Protein AF-A0AAU3JQ17-F1 (afdb_monomer_lite)

Foldseek 3Di:
DDDDDDPVLVVLVVVLVVLLVVLVLLDAPQLVVLQVVVVVVLVVLVCLLPDPDPPDDPVSLVSNLVSQLVVLLVVLLVCLLSDPLLPPPDDPVVSVVSNLVSLVVSVVSNVCSVCVVVVVDDDPPVVVVVVVVVVVVVPDDDPVVVVVVVVCPVVVVVVLVVLVVVLVVLLVVLQVLLVVLCVVLVPPPDPVVSCVSSDDNDSLVVDDPVSSVSVVVVLCVVVVNGDADDLQNLLSNLLSLLSSLQSQLQPPPHDNVSSVVSSVVVNVVSVVSCVSSVHDLLSSQQNNLVVLQVVCSNSVLSLLFFLCSLQLQKDQDAWDWDADPPDNDIDTDRRSWMATNLGHTDDSNDHTHTDHQDDLVRLLVSNLVNLLVQLVSCVVVVNPVSNVLSLVLLLCLLVCSVVVPPPPPPPPSSVSSNSSSSSSLSNCVSSPQDSVSSLQSSLSSSLSSVVVNCVVVVVVVVVLCVQCNPPSSVLSSVCSVPVPVSVVVSVPDPPPPPPDDDDDDDDDDDDDDDDDDDDDDDDDDD

Structure (mmCIF, N/CA/C/O backbone):
data_AF-A0AAU3JQ17-F1
#
_entry.id   AF-A0AAU3JQ17-F1
#
loop_
_atom_site.group_PDB
_atom_site.id
_atom_site.type_symbol
_atom_site.label_atom_id
_atom_site.label_alt_id
_atom_site.label_comp_id
_atom_site.label_asym_id
_atom_site.label_entity_id
_atom_site.label_seq_id
_atom_site.pdbx_PDB_ins_code
_atom_site.Cartn_x
_atom_site.Cartn_y
_atom_site.Cartn_z
_atom_site.occupancy
_atom_site.B_iso_or_equiv
_atom_site.auth_seq_id
_atom_site.auth_comp_id
_atom_site.auth_asym_id
_atom_site.auth_atom_id
_atom_site.pdbx_PDB_model_num
ATOM 1 N N . MET A 1 1 ? -3.184 -2.414 -35.056 1.00 31.88 1 MET A N 1
ATOM 2 C CA . MET A 1 1 ? -4.592 -2.694 -34.724 1.00 31.88 1 MET A CA 1
ATOM 3 C C . MET A 1 1 ? -4.857 -1.948 -33.438 1.00 31.88 1 MET A C 1
ATOM 5 O O . MET A 1 1 ? -4.245 -2.283 -32.435 1.00 31.88 1 MET A O 1
ATOM 9 N N . ASN A 1 2 ? -5.604 -0.850 -33.532 1.00 33.56 2 ASN A N 1
ATOM 10 C CA . ASN A 1 2 ? -6.067 -0.096 -32.375 1.00 33.56 2 ASN A CA 1
ATOM 11 C C . ASN A 1 2 ? -7.301 -0.833 -31.864 1.00 33.56 2 ASN A C 1
ATOM 13 O O . ASN A 1 2 ? -8.370 -0.673 -32.447 1.00 33.56 2 ASN A O 1
ATOM 17 N N . ASP A 1 3 ? -7.137 -1.670 -30.845 1.00 35.75 3 ASP A N 1
ATOM 18 C CA . ASP A 1 3 ? -8.280 -2.100 -30.050 1.00 35.75 3 ASP A CA 1
ATOM 19 C C . ASP A 1 3 ? -8.622 -0.945 -29.112 1.00 35.75 3 ASP A C 1
ATOM 21 O O . ASP A 1 3 ? -7.943 -0.694 -28.115 1.00 35.75 3 ASP A O 1
ATOM 25 N N . GLU A 1 4 ? -9.648 -0.183 -29.486 1.00 30.80 4 GLU A N 1
ATOM 26 C CA . GLU A 1 4 ? -10.354 0.660 -28.531 1.00 30.80 4 GLU A CA 1
ATOM 27 C C . GLU A 1 4 ? -10.883 -0.233 -27.395 1.00 30.80 4 GLU A C 1
ATOM 29 O O . GLU A 1 4 ? -11.430 -1.310 -27.659 1.00 30.80 4 GLU A O 1
ATOM 34 N N . PRO A 1 5 ? -10.731 0.169 -26.122 1.00 35.56 5 PRO A N 1
ATOM 35 C CA . PRO A 1 5 ? -11.266 -0.600 -25.012 1.00 35.56 5 PRO A CA 1
ATOM 36 C C . PRO A 1 5 ? -12.795 -0.615 -25.119 1.00 35.56 5 PRO A C 1
ATOM 38 O O . PRO A 1 5 ? -13.445 0.425 -25.043 1.00 35.56 5 PRO A O 1
ATOM 41 N N . GLY A 1 6 ? -13.366 -1.804 -25.324 1.00 31.03 6 GLY A N 1
ATOM 42 C CA . GLY A 1 6 ? -14.805 -1.983 -25.499 1.00 31.03 6 GLY A CA 1
ATOM 43 C C . GLY A 1 6 ? -15.657 -1.463 -24.321 1.00 31.03 6 GLY A C 1
ATOM 44 O O . GLY A 1 6 ? -15.169 -1.351 -23.191 1.00 31.03 6 GLY A O 1
ATOM 45 N N . PRO A 1 7 ? -16.958 -1.204 -24.563 1.00 37.06 7 PRO A N 1
ATOM 46 C CA . PRO A 1 7 ? -17.869 -0.490 -23.655 1.00 37.06 7 PRO A CA 1
ATOM 47 C C . PRO A 1 7 ? -18.147 -1.176 -22.302 1.00 37.06 7 PRO A C 1
ATOM 49 O O . PRO A 1 7 ? -18.715 -0.555 -21.409 1.00 37.06 7 PRO A O 1
ATOM 52 N N . GLU A 1 8 ? -17.729 -2.429 -22.098 1.00 43.12 8 GLU A N 1
ATOM 53 C CA . GLU A 1 8 ? -17.891 -3.136 -20.816 1.00 43.12 8 GLU A CA 1
ATOM 54 C C . GLU A 1 8 ? -16.939 -2.638 -19.711 1.00 43.12 8 GLU A C 1
ATOM 56 O O . GLU A 1 8 ? -17.231 -2.800 -18.526 1.00 43.12 8 GLU A O 1
ATOM 61 N N . ASN A 1 9 ? -15.807 -2.009 -20.059 1.00 53.69 9 ASN A N 1
ATOM 62 C CA . ASN A 1 9 ? -14.783 -1.635 -19.072 1.00 53.69 9 ASN A CA 1
ATOM 63 C C . ASN A 1 9 ? -15.095 -0.320 -18.325 1.00 53.69 9 ASN A C 1
ATOM 65 O O . ASN A 1 9 ? -14.561 -0.068 -17.242 1.00 53.69 9 ASN A O 1
ATOM 69 N N . ASP A 1 10 ? -15.987 0.505 -18.877 1.00 61.25 10 ASP A N 1
ATOM 70 C CA . ASP A 1 10 ? -16.295 1.835 -18.341 1.00 61.25 10 ASP A CA 1
ATOM 71 C C . ASP A 1 10 ? -17.150 1.753 -17.062 1.00 61.25 10 ASP A C 1
ATOM 73 O O . ASP A 1 10 ? -16.891 2.433 -16.068 1.00 61.25 10 ASP A O 1
ATOM 77 N N . GLY A 1 11 ? -18.095 0.805 -17.013 1.00 70.88 11 GLY A N 1
ATOM 78 C CA . GLY A 1 11 ? -18.949 0.577 -15.841 1.00 70.88 11 GLY A CA 1
ATOM 79 C C . GLY A 1 11 ? -18.182 0.085 -14.608 1.00 70.88 11 GLY A C 1
ATOM 80 O O . GLY A 1 11 ? -18.399 0.582 -13.500 1.00 70.88 11 GLY A O 1
ATOM 81 N N . SER A 1 12 ? -17.240 -0.848 -14.795 1.00 72.69 12 SER A N 1
ATOM 82 C CA . SER A 1 12 ? -16.389 -1.375 -13.716 1.00 72.69 12 SER A CA 1
ATOM 83 C C . SER A 1 12 ? -15.428 -0.313 -13.185 1.00 72.69 12 SER A C 1
ATOM 85 O O . SER A 1 12 ? -15.203 -0.215 -11.979 1.00 72.69 12 SER A O 1
ATOM 87 N N . ARG A 1 13 ? -14.861 0.515 -14.070 1.00 77.50 13 ARG A N 1
ATOM 88 C CA . ARG A 1 13 ? -13.985 1.624 -13.681 1.00 77.50 13 ARG A CA 1
ATOM 89 C C . ARG A 1 13 ? -14.749 2.700 -12.913 1.00 77.50 13 ARG A C 1
ATOM 91 O O . ARG A 1 13 ? -14.327 3.063 -11.820 1.00 77.50 13 ARG A O 1
ATOM 98 N N . ALA A 1 14 ? -15.904 3.130 -13.417 1.00 83.25 14 ALA A N 1
ATOM 99 C CA . ALA A 1 14 ? -16.761 4.098 -12.736 1.00 83.25 14 ALA A CA 1
ATOM 100 C C . ALA A 1 14 ? -17.304 3.573 -11.395 1.00 83.25 14 ALA A C 1
ATOM 102 O O . ALA A 1 14 ? -17.515 4.339 -10.455 1.00 83.25 14 ALA A O 1
ATOM 103 N N . TRP A 1 15 ? -17.556 2.267 -11.270 1.00 86.62 15 TRP A N 1
ATOM 104 C CA . TRP A 1 15 ? -17.897 1.648 -9.987 1.00 86.62 15 TRP A CA 1
ATOM 105 C C . TRP A 1 15 ? -16.721 1.693 -8.998 1.00 86.62 15 TRP A C 1
ATOM 107 O O . TRP A 1 15 ? -16.915 2.132 -7.865 1.00 86.62 15 TRP A O 1
ATOM 117 N N . ARG A 1 16 ? -15.504 1.330 -9.434 1.00 85.06 16 ARG A N 1
ATOM 118 C CA . ARG A 1 16 ? -14.294 1.382 -8.592 1.00 85.06 16 ARG A CA 1
ATOM 119 C C . ARG A 1 16 ? -13.995 2.799 -8.102 1.00 85.06 16 ARG A C 1
ATOM 121 O O . ARG A 1 16 ? -13.742 2.971 -6.916 1.00 85.06 16 ARG A O 1
ATOM 128 N N . GLU A 1 17 ? -14.067 3.807 -8.971 1.00 86.31 17 GLU A N 1
ATOM 129 C CA . GLU A 1 17 ? -13.836 5.203 -8.561 1.00 86.31 17 GLU A CA 1
ATOM 130 C C . GLU A 1 17 ? -14.884 5.685 -7.551 1.00 86.31 17 GLU A C 1
ATOM 132 O O . GLU A 1 17 ? -14.523 6.235 -6.517 1.00 86.31 17 GLU A O 1
ATOM 137 N N . ARG A 1 18 ? -16.171 5.362 -7.748 1.00 87.25 18 ARG A N 1
ATOM 138 C CA . ARG A 1 18 ? -17.213 5.673 -6.750 1.00 87.25 18 ARG A CA 1
ATOM 139 C C . ARG A 1 18 ? -16.946 5.030 -5.389 1.00 87.25 18 ARG A C 1
ATOM 141 O O . ARG A 1 18 ? -17.274 5.619 -4.362 1.00 87.25 18 ARG A O 1
ATOM 148 N N . LEU A 1 19 ? -16.396 3.818 -5.376 1.00 86.88 19 LEU A N 1
ATOM 149 C CA . LEU A 1 19 ? -16.039 3.126 -4.141 1.00 86.88 19 LEU A CA 1
ATOM 150 C C . LEU A 1 19 ? -14.817 3.775 -3.465 1.00 86.88 19 LEU A C 1
ATOM 152 O O . LEU A 1 19 ? -14.821 3.957 -2.251 1.00 86.88 19 LEU A O 1
ATOM 156 N N . ARG A 1 20 ? -13.812 4.197 -4.245 1.00 88.38 20 ARG A N 1
ATOM 157 C CA . ARG A 1 20 ? -12.663 4.973 -3.744 1.00 88.38 20 ARG A CA 1
ATOM 158 C C . ARG A 1 20 ? -13.091 6.304 -3.150 1.00 88.38 20 ARG A C 1
ATOM 160 O O . ARG A 1 20 ? -12.664 6.633 -2.051 1.00 88.38 20 ARG A O 1
ATOM 167 N N . ASP A 1 21 ? -13.949 7.043 -3.842 1.00 87.69 21 ASP A N 1
ATOM 168 C CA . ASP A 1 21 ? -14.437 8.342 -3.381 1.00 87.69 21 ASP A CA 1
ATOM 169 C C . ASP A 1 21 ? -15.247 8.223 -2.090 1.00 87.69 21 ASP A C 1
ATOM 171 O O . ASP A 1 21 ? -15.117 9.061 -1.198 1.00 87.69 21 ASP A O 1
ATOM 175 N N . ARG A 1 22 ? -16.011 7.136 -1.939 1.00 86.94 22 ARG A N 1
ATOM 176 C CA . ARG A 1 22 ? -16.693 6.825 -0.681 1.00 86.94 22 ARG A CA 1
ATOM 177 C C . ARG A 1 22 ? -15.701 6.570 0.453 1.00 86.94 22 ARG A C 1
ATOM 179 O O . ARG A 1 22 ? -15.809 7.213 1.492 1.00 86.94 22 ARG A O 1
ATOM 186 N N . ALA A 1 23 ? -14.691 5.727 0.222 1.00 86.12 23 ALA A N 1
ATOM 187 C CA . ALA A 1 23 ? -13.636 5.457 1.199 1.00 86.12 23 ALA A CA 1
ATOM 188 C C . ALA A 1 23 ? -12.846 6.729 1.569 1.00 86.12 23 ALA A C 1
ATOM 190 O O . ALA A 1 23 ? -12.535 6.952 2.736 1.00 86.12 23 ALA A O 1
ATOM 191 N N . ARG A 1 24 ? -12.569 7.610 0.598 1.00 86.19 24 ARG A N 1
ATOM 192 C CA . ARG A 1 24 ? -11.912 8.912 0.822 1.00 86.19 24 ARG A CA 1
ATOM 193 C C . ARG A 1 24 ? -12.712 9.820 1.756 1.00 86.19 24 ARG A C 1
ATOM 195 O O . ARG A 1 24 ? -12.112 10.587 2.505 1.00 86.19 24 ARG A O 1
ATOM 202 N N . GLY A 1 25 ? -14.041 9.704 1.747 1.00 83.56 25 GLY A N 1
ATOM 203 C CA . GLY A 1 25 ? -14.942 10.461 2.618 1.00 83.56 25 GLY A CA 1
ATOM 204 C C . GLY A 1 25 ? -14.773 10.180 4.115 1.00 83.56 25 GLY A C 1
ATOM 205 O O . GLY A 1 25 ? -15.202 10.998 4.923 1.00 83.56 25 GLY A O 1
ATOM 206 N N . PHE A 1 26 ? -14.127 9.073 4.497 1.00 82.25 26 PHE A N 1
ATOM 207 C CA . PHE A 1 26 ? -13.868 8.745 5.904 1.00 82.25 26 PHE A CA 1
ATOM 208 C C . PHE A 1 26 ? -12.681 9.500 6.501 1.00 82.25 26 PHE A C 1
ATOM 210 O O . PHE A 1 26 ? -12.575 9.571 7.720 1.00 82.25 26 PHE A O 1
ATOM 217 N N . PHE A 1 27 ? -11.799 10.059 5.671 1.00 82.06 27 PHE A N 1
ATOM 218 C CA . PHE A 1 27 ? -10.561 10.664 6.147 1.00 82.06 27 PHE A CA 1
ATOM 219 C C . PHE A 1 27 ? -10.717 12.168 6.383 1.00 82.06 27 PHE A C 1
ATOM 221 O O . PHE A 1 27 ? -11.183 12.911 5.512 1.00 82.06 27 PHE A O 1
ATOM 228 N N . GLY A 1 28 ? -10.266 12.620 7.555 1.00 75.12 28 GLY A N 1
ATOM 229 C CA . GLY A 1 28 ? -10.416 14.005 8.001 1.00 75.12 28 GLY A CA 1
ATOM 230 C C . GLY A 1 28 ? -9.670 15.069 7.175 1.00 75.12 28 GLY A C 1
ATOM 231 O O . GLY A 1 28 ? -8.888 14.792 6.257 1.00 75.12 28 GLY A O 1
ATOM 232 N N . ALA A 1 29 ? -9.868 16.335 7.558 1.00 75.69 29 ALA A N 1
ATOM 233 C CA . ALA A 1 29 ? -9.385 17.523 6.840 1.00 75.69 29 ALA A CA 1
ATOM 234 C C . ALA A 1 29 ? -7.866 17.533 6.567 1.00 75.69 29 ALA A C 1
ATOM 236 O O . ALA A 1 29 ? -7.421 18.000 5.517 1.00 75.69 29 ALA A O 1
ATOM 237 N N . LYS A 1 30 ? -7.053 16.978 7.478 1.00 75.62 30 LYS A N 1
ATOM 238 C CA . LYS A 1 30 ? -5.591 16.871 7.311 1.00 75.62 30 LYS A CA 1
ATOM 239 C C . LYS A 1 30 ? -5.212 16.017 6.100 1.00 75.62 30 LYS A C 1
ATOM 241 O O . LYS A 1 30 ? -4.291 16.367 5.364 1.00 75.62 30 LYS A O 1
ATOM 246 N N . THR A 1 31 ? -5.914 14.907 5.889 1.00 78.38 31 THR A N 1
ATOM 247 C CA . THR A 1 31 ? -5.696 14.019 4.742 1.00 78.38 31 THR A CA 1
ATOM 248 C C . THR A 1 31 ? -6.149 14.698 3.454 1.00 78.38 31 THR A C 1
ATOM 250 O O . THR A 1 31 ? -5.401 14.718 2.480 1.00 78.38 31 THR A O 1
ATOM 253 N N . GLN A 1 32 ? -7.308 15.361 3.472 1.00 80.38 32 GLN A N 1
ATOM 254 C CA . GLN A 1 32 ? -7.817 16.113 2.319 1.00 80.38 32 GLN A CA 1
ATOM 255 C C . GLN A 1 32 ? -6.862 17.237 1.879 1.00 80.38 32 GLN A C 1
ATOM 257 O O . GLN A 1 32 ? -6.632 17.423 0.683 1.00 80.38 32 GLN A O 1
ATOM 262 N N . ALA A 1 33 ? -6.237 17.945 2.826 1.00 82.75 33 ALA A N 1
ATOM 263 C CA . ALA A 1 33 ? -5.228 18.959 2.522 1.00 82.75 33 ALA A CA 1
ATOM 264 C C . ALA A 1 33 ? -4.004 18.365 1.798 1.00 82.75 33 ALA A C 1
ATOM 266 O O . ALA A 1 33 ? -3.555 18.914 0.792 1.00 82.75 33 ALA A O 1
ATOM 267 N N . ARG A 1 34 ? -3.507 17.202 2.248 1.00 83.00 34 ARG A N 1
ATOM 268 C CA . ARG A 1 34 ? -2.394 16.494 1.587 1.00 83.00 34 ARG A CA 1
ATOM 269 C C . ARG A 1 34 ? -2.746 16.049 0.168 1.00 83.00 34 ARG A C 1
ATOM 271 O O . ARG A 1 34 ? -1.914 16.167 -0.729 1.00 83.00 34 ARG A O 1
ATOM 278 N N . MET A 1 35 ? -3.977 15.583 -0.048 1.00 84.94 35 MET A N 1
ATOM 279 C CA . MET A 1 35 ? -4.476 15.235 -1.383 1.00 84.94 35 MET A CA 1
ATOM 280 C C . MET A 1 35 ? -4.476 16.457 -2.314 1.00 84.94 35 MET A C 1
ATOM 282 O O . MET A 1 35 ? -3.969 16.382 -3.432 1.00 84.94 35 MET A O 1
ATOM 286 N N . ALA A 1 36 ? -4.978 17.602 -1.840 1.00 85.62 36 ALA A N 1
ATOM 287 C CA . ALA A 1 36 ? -5.003 18.843 -2.614 1.00 85.62 36 ALA A CA 1
ATOM 288 C C . ALA A 1 36 ? -3.591 19.357 -2.958 1.00 85.62 36 ALA A C 1
ATOM 290 O O . ALA A 1 36 ? -3.350 19.830 -4.074 1.00 85.62 36 ALA A O 1
ATOM 291 N N . ASP A 1 37 ? -2.643 19.234 -2.026 1.00 86.12 37 ASP A N 1
ATOM 292 C CA . ASP A 1 37 ? -1.239 19.568 -2.271 1.00 86.12 37 ASP A CA 1
ATOM 293 C C . ASP A 1 37 ? -0.602 18.634 -3.306 1.00 86.12 37 ASP A C 1
ATOM 295 O O . ASP A 1 37 ? 0.093 19.106 -4.211 1.00 86.12 37 ASP A O 1
ATOM 299 N N . ARG A 1 38 ? -0.885 17.325 -3.250 1.00 86.62 38 ARG A N 1
ATOM 300 C CA . ARG A 1 38 ? -0.407 16.375 -4.264 1.00 86.62 38 ARG A CA 1
ATOM 301 C C . ARG A 1 38 ? -0.965 16.690 -5.647 1.00 86.62 38 ARG A C 1
ATOM 303 O O . ARG A 1 38 ? -0.192 16.686 -6.600 1.00 86.62 38 ARG A O 1
ATOM 310 N N . GLU A 1 39 ? -2.251 17.008 -5.756 1.00 86.62 39 GLU A N 1
ATOM 311 C CA . GLU A 1 39 ? -2.892 17.384 -7.023 1.00 86.62 39 GLU A CA 1
ATOM 312 C C . GLU A 1 39 ? -2.265 18.651 -7.626 1.00 86.62 39 GLU A C 1
ATOM 314 O O . GLU A 1 39 ? -2.114 18.796 -8.839 1.00 86.62 39 GLU A O 1
ATOM 319 N N . ARG A 1 40 ? -1.839 19.594 -6.779 1.00 87.44 40 ARG A N 1
ATOM 320 C CA . ARG A 1 40 ? -1.066 20.761 -7.224 1.00 87.44 40 ARG A CA 1
ATOM 321 C C . ARG A 1 40 ? 0.299 20.350 -7.782 1.00 87.44 40 ARG A C 1
ATOM 323 O O . ARG A 1 40 ? 0.680 20.826 -8.846 1.00 87.44 40 ARG A O 1
ATOM 330 N N . VAL A 1 41 ? 1.029 19.477 -7.083 1.00 86.94 41 VAL A N 1
ATOM 331 C CA . VAL A 1 41 ? 2.337 18.970 -7.539 1.00 86.94 41 VAL A CA 1
ATOM 332 C C . VAL A 1 41 ? 2.200 18.172 -8.835 1.00 86.94 41 VAL A C 1
ATOM 334 O O . VAL A 1 41 ? 3.016 18.346 -9.734 1.00 86.94 41 VAL A O 1
ATOM 337 N N . TYR A 1 42 ? 1.163 17.342 -8.950 1.00 86.88 42 TYR A N 1
ATOM 338 C CA . TYR A 1 42 ? 0.869 16.565 -10.151 1.00 86.88 42 TYR A CA 1
ATOM 339 C C . TYR A 1 42 ? 0.663 17.471 -11.367 1.00 86.88 42 TYR A C 1
ATOM 341 O O . TYR A 1 42 ? 1.334 17.287 -12.377 1.00 86.88 42 TYR A O 1
ATOM 349 N N . ARG A 1 43 ? -0.168 18.516 -11.247 1.00 89.00 43 ARG A N 1
ATOM 350 C CA . ARG A 1 43 ? -0.351 19.510 -12.318 1.00 89.00 43 ARG A CA 1
ATOM 351 C C . ARG A 1 43 ? 0.960 20.178 -12.726 1.00 89.00 43 ARG A C 1
ATOM 353 O O . ARG A 1 43 ? 1.265 20.239 -13.907 1.00 89.00 43 ARG A O 1
ATOM 360 N N . ILE A 1 44 ? 1.786 20.572 -11.754 1.00 88.62 44 ILE A N 1
ATOM 361 C CA . ILE A 1 44 ? 3.121 21.131 -12.023 1.00 88.62 44 ILE A CA 1
ATOM 362 C C . ILE A 1 44 ? 4.016 20.133 -12.780 1.00 88.62 44 ILE A C 1
ATOM 364 O O . ILE A 1 44 ? 4.818 20.541 -13.620 1.00 88.62 44 ILE A O 1
ATOM 368 N N . ASP A 1 45 ? 3.942 18.840 -12.460 1.00 87.19 45 ASP A N 1
ATOM 369 C CA . ASP A 1 45 ? 4.708 17.804 -13.155 1.00 87.19 45 ASP A CA 1
ATOM 370 C C . ASP A 1 45 ? 4.208 17.585 -14.588 1.00 87.19 45 ASP A C 1
ATOM 372 O O . ASP A 1 45 ? 5.037 17.435 -15.484 1.00 87.19 45 ASP A O 1
ATOM 376 N N . VAL A 1 46 ? 2.889 17.603 -14.807 1.00 88.06 46 VAL A N 1
ATOM 377 C CA . VAL A 1 46 ? 2.270 17.530 -16.141 1.00 88.06 46 VAL A CA 1
ATOM 378 C C . VAL A 1 46 ? 2.707 18.719 -16.988 1.00 88.06 46 VAL A C 1
ATOM 380 O O . VAL A 1 46 ? 3.330 18.510 -18.027 1.00 88.06 46 VAL A O 1
ATOM 383 N N . ASP A 1 47 ? 2.504 19.942 -16.492 1.00 88.25 47 ASP A N 1
ATOM 384 C CA . ASP A 1 47 ? 2.899 21.172 -17.185 1.00 88.25 47 ASP A CA 1
ATOM 385 C C . ASP A 1 47 ? 4.394 21.140 -17.550 1.00 88.25 47 ASP A C 1
ATOM 387 O O . ASP A 1 47 ? 4.793 21.469 -18.666 1.00 88.25 47 ASP A O 1
ATOM 391 N N . ARG A 1 48 ? 5.247 20.672 -16.627 1.00 86.06 48 ARG A N 1
ATOM 392 C CA . ARG A 1 48 ? 6.696 20.568 -16.855 1.00 86.06 48 ARG A CA 1
ATOM 393 C C . ARG A 1 48 ? 7.075 19.474 -17.857 1.00 86.06 48 ARG A C 1
ATOM 395 O O . ARG A 1 48 ? 8.055 19.628 -18.584 1.00 86.06 48 ARG A O 1
ATOM 402 N N . ALA A 1 49 ? 6.371 18.346 -17.864 1.00 81.12 49 ALA A N 1
ATOM 403 C CA . ALA A 1 49 ? 6.620 17.268 -18.818 1.00 81.12 49 ALA A CA 1
ATOM 404 C C . ALA A 1 49 ? 6.219 17.683 -20.244 1.00 81.12 49 ALA A C 1
ATOM 406 O O . ALA A 1 49 ? 6.916 17.342 -21.206 1.00 81.12 49 ALA A O 1
ATOM 407 N N . GLU A 1 50 ? 5.141 18.459 -20.362 1.00 84.06 50 GLU A N 1
ATOM 408 C CA . GLU A 1 50 ? 4.631 19.004 -21.621 1.00 84.06 50 GLU A CA 1
ATOM 409 C C . GLU A 1 50 ? 5.437 20.205 -22.131 1.00 84.06 50 GLU A C 1
ATOM 411 O O . GLU A 1 50 ? 5.447 20.443 -23.334 1.00 84.06 50 GLU A O 1
ATOM 416 N N . ASP A 1 51 ? 6.172 20.914 -21.267 1.00 78.88 51 ASP A N 1
ATOM 417 C CA . ASP A 1 51 ? 6.960 22.094 -21.643 1.00 78.88 51 ASP A CA 1
ATOM 418 C C . ASP A 1 51 ? 8.004 21.798 -22.736 1.00 78.88 51 ASP A C 1
ATOM 420 O O . ASP A 1 51 ? 9.055 21.204 -22.485 1.00 78.88 51 ASP A O 1
ATOM 424 N N . GLU A 1 52 ? 7.744 22.213 -23.974 1.00 71.75 52 GLU A N 1
ATOM 425 C CA . GLU A 1 52 ? 8.639 21.981 -25.110 1.00 71.75 52 GLU A CA 1
ATOM 426 C C . GLU A 1 52 ? 9.711 23.062 -25.301 1.00 71.75 52 GLU A C 1
ATOM 428 O O . GLU A 1 52 ? 10.478 22.956 -26.265 1.00 71.75 52 GLU A O 1
ATOM 433 N N . ALA A 1 53 ? 9.810 24.047 -24.396 1.00 73.50 53 ALA A N 1
ATOM 434 C CA . ALA A 1 53 ? 10.716 25.184 -24.529 1.00 73.50 53 ALA A CA 1
ATOM 435 C C . ALA A 1 53 ? 12.158 24.770 -24.882 1.00 73.50 53 ALA A C 1
ATOM 437 O O . ALA A 1 53 ? 12.752 23.837 -24.323 1.00 73.50 53 ALA A O 1
ATOM 438 N N . GLU A 1 54 ? 12.736 25.481 -25.850 1.00 62.78 54 GLU A N 1
ATOM 439 C CA . GLU A 1 54 ? 14.130 25.316 -26.249 1.00 62.78 54 GLU A CA 1
ATOM 440 C C . GLU A 1 54 ? 15.046 26.101 -25.298 1.00 62.78 54 GLU A C 1
ATOM 442 O O . GLU A 1 54 ? 14.742 27.228 -24.918 1.00 62.78 54 GLU A O 1
ATOM 447 N N . GLY A 1 55 ? 16.187 25.515 -24.915 1.00 66.00 55 GLY A N 1
ATOM 448 C CA . GLY A 1 55 ? 17.192 26.203 -24.092 1.00 66.00 55 GLY A CA 1
ATOM 449 C C . GLY A 1 55 ? 16.992 26.143 -22.572 1.00 66.00 55 GLY A C 1
ATOM 450 O O . GLY A 1 55 ? 17.619 26.935 -21.875 1.00 66.00 55 GLY A O 1
ATOM 451 N N . LEU A 1 56 ? 16.179 25.209 -22.059 1.00 72.81 56 LEU A N 1
ATOM 452 C CA . LEU A 1 56 ? 16.043 24.948 -20.616 1.00 72.81 56 LEU A CA 1
ATOM 453 C C . LEU A 1 56 ? 17.409 24.790 -19.937 1.00 72.81 56 LEU A C 1
ATOM 455 O O . LEU A 1 56 ? 18.278 24.073 -20.452 1.00 72.81 56 LEU A O 1
ATOM 459 N N . ASP A 1 57 ? 17.569 25.391 -18.757 1.00 78.44 57 ASP A N 1
ATOM 460 C CA . ASP A 1 57 ? 18.777 25.212 -17.949 1.00 78.44 57 ASP A CA 1
ATOM 461 C C . ASP A 1 57 ? 18.931 23.741 -17.515 1.00 78.44 57 ASP A C 1
ATOM 463 O O . ASP A 1 57 ? 17.964 22.981 -17.430 1.00 78.44 57 ASP A O 1
ATOM 467 N N . HIS A 1 58 ? 20.155 23.316 -17.196 1.00 69.69 58 HIS A N 1
ATOM 468 C CA . HIS A 1 58 ? 20.451 21.951 -16.762 1.00 69.69 58 HIS A CA 1
ATOM 469 C C . HIS A 1 58 ? 19.574 21.513 -15.579 1.00 69.69 58 HIS A C 1
ATOM 471 O O . HIS A 1 58 ? 19.087 20.381 -15.540 1.00 69.69 58 HIS A O 1
ATOM 477 N N . ARG A 1 59 ? 19.313 22.420 -14.628 1.00 72.94 59 ARG A N 1
ATOM 478 C CA . ARG A 1 59 ? 18.417 22.146 -13.499 1.00 72.94 59 ARG A CA 1
ATOM 479 C C . ARG A 1 59 ? 16.984 21.869 -13.959 1.00 72.94 59 ARG A C 1
ATOM 481 O O . ARG A 1 59 ? 16.350 20.950 -13.444 1.00 72.94 59 ARG A O 1
ATOM 488 N N . GLU A 1 60 ? 16.472 22.646 -14.905 1.00 78.38 60 GLU A N 1
ATOM 489 C CA . GLU A 1 60 ? 15.111 22.505 -15.433 1.00 78.38 60 GLU A CA 1
ATOM 490 C C . GLU A 1 60 ? 14.966 21.226 -16.257 1.00 78.38 60 GLU A C 1
ATOM 492 O O . GLU A 1 60 ? 13.982 20.507 -16.097 1.00 78.38 60 GLU A O 1
ATOM 497 N N . GLN A 1 61 ? 15.992 20.866 -17.034 1.00 69.94 61 GLN A N 1
ATOM 498 C CA . GLN A 1 61 ? 16.056 19.589 -17.747 1.00 69.94 61 GLN A CA 1
ATOM 499 C C . GLN A 1 61 ? 15.996 18.392 -16.787 1.00 69.94 61 GLN A C 1
ATOM 501 O O . GLN A 1 61 ? 15.260 17.437 -17.040 1.00 69.94 61 GLN A O 1
ATOM 506 N N . LEU A 1 62 ? 16.718 18.442 -15.661 1.00 69.25 62 LEU A N 1
ATOM 507 C CA . LEU A 1 62 ? 16.664 17.392 -14.636 1.00 69.25 62 LEU A CA 1
ATOM 508 C C . LEU A 1 62 ? 15.292 17.315 -13.955 1.00 69.25 62 LEU A C 1
ATOM 510 O O . LEU A 1 62 ? 14.774 16.220 -13.727 1.00 69.25 62 LEU A O 1
ATOM 514 N N . LEU A 1 63 ? 14.686 18.463 -13.633 1.00 75.12 63 LEU A N 1
ATOM 515 C CA . LEU A 1 63 ? 13.339 18.510 -13.056 1.00 75.12 63 LEU A CA 1
ATOM 516 C C . LEU A 1 63 ? 12.289 17.971 -14.029 1.00 75.12 63 LEU A C 1
ATOM 518 O O . LEU A 1 63 ? 11.380 17.260 -13.603 1.00 75.12 63 LEU A O 1
ATOM 522 N N . LYS A 1 64 ? 12.432 18.271 -15.321 1.00 77.44 64 LYS A N 1
ATOM 523 C CA . LYS A 1 64 ? 11.577 17.741 -16.378 1.00 77.44 64 LYS A CA 1
ATOM 524 C C . LYS A 1 64 ? 11.725 16.232 -16.522 1.00 77.44 64 LYS A C 1
ATOM 526 O O . LYS A 1 64 ? 10.722 15.531 -16.463 1.00 77.44 64 LYS A O 1
ATOM 531 N N . LEU A 1 65 ? 12.951 15.716 -16.620 1.00 70.06 65 LEU A N 1
ATOM 532 C CA . LEU A 1 65 ? 13.197 14.272 -16.695 1.00 70.06 65 LEU A CA 1
ATOM 533 C C . LEU A 1 65 ? 12.594 13.534 -15.490 1.00 70.06 65 LEU A C 1
ATOM 535 O O . LEU A 1 65 ? 12.004 12.462 -15.640 1.00 70.06 65 LEU A O 1
ATOM 539 N N . ARG A 1 66 ? 12.704 14.123 -14.292 1.00 71.25 66 ARG A N 1
ATOM 540 C CA . ARG A 1 66 ? 12.090 13.583 -13.074 1.00 71.25 66 ARG A CA 1
ATOM 541 C C . ARG A 1 66 ? 10.560 13.566 -13.156 1.00 71.25 66 ARG A C 1
ATOM 543 O O . ARG A 1 66 ? 9.962 12.581 -12.730 1.00 71.25 66 ARG A O 1
ATOM 550 N N . ALA A 1 67 ? 9.942 14.622 -13.687 1.00 76.88 67 ALA A N 1
ATOM 551 C CA . ALA A 1 67 ? 8.496 14.687 -13.893 1.00 76.88 67 ALA A CA 1
ATOM 552 C C . ALA A 1 67 ? 8.023 13.651 -14.928 1.00 76.88 67 ALA A C 1
ATOM 554 O O . ALA A 1 67 ? 7.126 12.866 -14.632 1.00 76.88 67 ALA A O 1
ATOM 555 N N . GLU A 1 68 ? 8.685 13.561 -16.087 1.00 73.50 68 GLU A N 1
ATOM 556 C CA . GLU A 1 68 ? 8.370 12.569 -17.128 1.00 73.50 68 GLU A CA 1
ATOM 557 C C . GLU A 1 68 ? 8.487 11.127 -16.600 1.00 73.50 68 GLU A C 1
ATOM 559 O O . GLU A 1 68 ? 7.588 10.317 -16.815 1.00 73.50 68 GLU A O 1
ATOM 564 N N . THR A 1 69 ? 9.549 10.826 -15.843 1.00 72.88 69 THR A N 1
ATOM 565 C CA . THR A 1 69 ? 9.760 9.512 -15.206 1.00 72.88 69 THR A CA 1
ATOM 566 C C . THR A 1 69 ? 8.629 9.169 -14.236 1.00 72.88 69 THR A C 1
ATOM 568 O O . THR A 1 69 ? 8.098 8.059 -14.259 1.00 72.88 69 THR A O 1
ATOM 571 N N . ARG A 1 70 ? 8.224 10.129 -13.392 1.00 79.25 70 ARG A N 1
ATOM 572 C CA . ARG A 1 70 ? 7.136 9.941 -12.425 1.00 79.25 70 ARG A CA 1
ATOM 573 C C . ARG A 1 70 ? 5.811 9.661 -13.137 1.00 79.25 70 ARG A C 1
ATOM 575 O O . ARG A 1 70 ? 5.151 8.676 -12.820 1.00 79.25 70 ARG A O 1
ATOM 582 N N . LEU A 1 71 ? 5.471 10.470 -14.141 1.00 82.75 71 LEU A N 1
ATOM 583 C CA . LEU A 1 71 ? 4.246 10.306 -14.928 1.00 82.75 71 LEU A CA 1
ATOM 584 C C . LEU A 1 71 ? 4.236 8.992 -15.722 1.00 82.75 71 LEU A C 1
ATOM 586 O O . LEU A 1 71 ? 3.187 8.363 -15.850 1.00 82.75 71 LEU A O 1
ATOM 590 N N . ALA A 1 72 ? 5.384 8.552 -16.247 1.00 74.06 72 ALA A N 1
ATOM 591 C CA . ALA A 1 72 ? 5.506 7.259 -16.917 1.00 74.06 72 ALA A CA 1
ATOM 592 C C . ALA A 1 72 ? 5.243 6.093 -15.949 1.00 74.06 72 ALA A C 1
ATOM 594 O O . ALA A 1 72 ? 4.491 5.180 -16.291 1.00 74.06 72 ALA A O 1
ATOM 595 N N . GLY A 1 73 ? 5.796 6.151 -14.732 1.00 79.75 73 GLY A N 1
ATOM 596 C CA . GLY A 1 73 ? 5.535 5.161 -13.683 1.00 79.75 73 GLY A CA 1
ATOM 597 C C . GLY A 1 73 ? 4.064 5.121 -13.255 1.00 79.75 73 GLY A C 1
ATOM 598 O O . GLY A 1 73 ? 3.471 4.046 -13.164 1.00 79.75 73 GLY A O 1
ATOM 599 N N . GLU A 1 74 ? 3.434 6.284 -13.069 1.00 87.62 74 GLU A N 1
ATOM 600 C CA . GLU A 1 74 ? 2.005 6.385 -12.741 1.00 87.62 74 GLU A CA 1
ATOM 601 C C . GLU A 1 74 ? 1.114 5.806 -13.853 1.00 87.62 74 GLU A C 1
ATOM 603 O O . GLU A 1 74 ? 0.195 5.033 -13.568 1.00 87.62 74 GLU A O 1
ATOM 608 N N . LYS A 1 75 ? 1.416 6.105 -15.126 1.00 86.00 75 LYS A N 1
ATOM 609 C CA . LYS A 1 75 ? 0.718 5.527 -16.290 1.00 86.00 75 LYS A CA 1
ATOM 610 C C . LYS A 1 75 ? 0.900 4.012 -16.373 1.00 86.00 75 LYS A C 1
ATOM 612 O O . LYS A 1 75 ? -0.069 3.300 -16.636 1.00 86.00 75 LYS A O 1
ATOM 617 N N . TYR A 1 76 ? 2.106 3.512 -16.108 1.00 86.00 76 TYR A N 1
ATOM 618 C CA . TYR A 1 76 ? 2.381 2.077 -16.080 1.00 86.00 76 TYR A CA 1
ATOM 619 C C . TYR A 1 76 ? 1.549 1.367 -15.007 1.00 86.00 76 TYR A C 1
ATOM 621 O O . TYR A 1 76 ? 0.796 0.445 -15.327 1.00 86.00 76 TYR A O 1
ATOM 629 N N . MET A 1 77 ? 1.578 1.846 -13.760 1.00 89.81 77 MET A N 1
ATOM 630 C CA . MET A 1 77 ? 0.744 1.278 -12.696 1.00 89.81 77 MET A CA 1
ATOM 631 C C . MET A 1 77 ? -0.750 1.383 -13.020 1.00 89.81 77 MET A C 1
ATOM 633 O O . MET A 1 77 ? -1.489 0.435 -12.777 1.00 89.81 77 MET A O 1
ATOM 637 N N . ALA A 1 78 ? -1.217 2.498 -13.591 1.00 88.00 78 ALA A N 1
ATOM 638 C CA . ALA A 1 78 ? -2.608 2.634 -14.021 1.00 88.00 78 ALA A CA 1
ATOM 639 C C . ALA A 1 78 ? -3.001 1.565 -15.056 1.00 88.00 78 ALA A C 1
ATOM 641 O O . ALA A 1 78 ? -4.027 0.912 -14.878 1.00 88.00 78 ALA A O 1
ATOM 642 N N . SER A 1 79 ? -2.158 1.313 -16.064 1.00 86.12 79 SER A N 1
ATOM 643 C CA . SER A 1 79 ? -2.416 0.274 -17.072 1.00 86.12 79 SER A CA 1
ATOM 644 C C . SER A 1 79 ? -2.532 -1.125 -16.460 1.00 86.12 79 SER A C 1
ATOM 646 O O . SER A 1 79 ? -3.480 -1.851 -16.752 1.00 86.12 79 SER A O 1
ATOM 648 N N . LEU A 1 80 ? -1.650 -1.467 -15.515 1.00 87.50 80 LEU A N 1
ATOM 649 C CA . LEU A 1 80 ? -1.701 -2.737 -14.792 1.00 87.50 80 LEU A CA 1
ATOM 650 C C . LEU A 1 80 ? -2.955 -2.856 -13.915 1.00 87.50 80 LEU A C 1
ATOM 652 O O . LEU A 1 80 ? -3.576 -3.917 -13.863 1.00 87.50 80 LEU A O 1
ATOM 656 N N . ARG A 1 81 ? -3.371 -1.770 -13.253 1.00 87.06 81 ARG A N 1
ATOM 657 C CA . ARG A 1 81 ? -4.584 -1.737 -12.415 1.00 87.06 81 ARG A CA 1
ATOM 658 C C . ARG A 1 81 ? -5.874 -1.897 -13.209 1.00 87.06 81 ARG A C 1
ATOM 660 O O . ARG A 1 81 ? -6.850 -2.415 -12.664 1.00 87.06 81 ARG A O 1
ATOM 667 N N . ASP A 1 82 ? -5.878 -1.483 -14.466 1.00 83.31 82 ASP A N 1
ATOM 668 C CA . ASP A 1 82 ? -7.036 -1.574 -15.358 1.00 83.31 82 ASP A CA 1
ATOM 669 C C . ASP A 1 82 ? -6.998 -2.808 -16.274 1.00 83.31 82 ASP A C 1
ATOM 671 O O . ASP A 1 82 ? -7.966 -3.084 -16.985 1.00 83.31 82 ASP A O 1
ATOM 675 N N . SER A 1 83 ? -5.910 -3.582 -16.216 1.00 83.62 83 SER A N 1
ATOM 676 C CA . SER A 1 83 ? -5.731 -4.809 -16.991 1.00 83.62 83 SER A CA 1
ATOM 677 C C . SER A 1 83 ? -6.663 -5.947 -16.552 1.00 83.62 83 SER A C 1
ATOM 679 O O . SER A 1 83 ? -7.155 -5.999 -15.415 1.00 83.62 83 SER A O 1
ATOM 681 N N . LYS A 1 84 ? -6.864 -6.911 -17.459 1.00 78.00 84 LYS A N 1
ATOM 682 C CA . LYS A 1 84 ? -7.648 -8.138 -17.226 1.00 78.00 84 LYS A CA 1
ATOM 683 C C . LYS A 1 84 ? -6.784 -9.316 -16.749 1.00 78.00 84 LYS A C 1
ATOM 685 O O . LYS A 1 84 ? -7.242 -10.457 -16.756 1.00 78.00 84 LYS A O 1
ATOM 690 N N . LEU A 1 85 ? -5.572 -9.045 -16.253 1.00 76.38 85 LEU A N 1
ATOM 691 C CA . LEU A 1 85 ? -4.598 -10.068 -15.845 1.00 76.38 85 LEU A CA 1
ATOM 692 C C . LEU A 1 85 ? -5.134 -11.068 -14.803 1.00 76.38 85 LEU A C 1
ATOM 694 O O . LEU A 1 85 ? -4.661 -12.202 -14.747 1.00 76.38 85 LEU A O 1
ATOM 698 N N . LEU A 1 86 ? -6.104 -10.668 -13.972 1.00 74.69 86 LEU A N 1
ATOM 699 C CA . LEU A 1 86 ? -6.624 -11.471 -12.856 1.00 74.69 86 LEU A CA 1
ATOM 700 C C . LEU A 1 86 ? -8.010 -12.098 -13.108 1.00 74.69 86 LEU A C 1
ATOM 702 O O . LEU A 1 86 ? -8.712 -12.437 -12.157 1.00 74.69 86 LEU A O 1
ATOM 706 N N . VAL A 1 87 ? -8.418 -12.259 -14.373 1.00 64.50 87 VAL A N 1
ATOM 707 C CA . VAL A 1 87 ? -9.739 -12.801 -14.745 1.00 64.50 87 VAL A CA 1
ATOM 708 C C . VAL A 1 87 ? -9.725 -14.348 -14.851 1.00 64.50 87 VAL A C 1
ATOM 710 O O . VAL A 1 87 ? -8.734 -14.927 -15.322 1.00 64.50 87 VAL A O 1
ATOM 713 N N . PRO A 1 88 ? -10.814 -15.035 -14.432 1.00 52.62 88 PRO A N 1
ATOM 714 C CA . PRO A 1 88 ? -11.074 -16.449 -14.725 1.00 52.62 88 PRO A CA 1
ATOM 715 C C . PRO A 1 88 ? -10.892 -16.792 -16.214 1.00 52.62 88 PRO A C 1
ATOM 717 O O . PRO A 1 88 ? -11.444 -16.113 -17.072 1.00 52.62 88 PRO A O 1
ATOM 720 N N . GLY A 1 89 ? -10.173 -17.871 -16.535 1.00 52.72 89 GLY A N 1
ATOM 721 C CA . GLY A 1 89 ? -10.113 -18.413 -17.904 1.00 52.72 89 GLY A CA 1
ATOM 722 C C . GLY A 1 89 ? -8.981 -17.899 -18.801 1.00 52.72 89 GLY A C 1
ATOM 723 O O . GLY A 1 89 ? -8.816 -18.428 -19.895 1.00 52.72 89 GLY A O 1
ATOM 724 N N . PHE A 1 90 ? -8.163 -16.949 -18.343 1.00 55.34 90 PHE A N 1
ATOM 725 C CA . PHE A 1 90 ? -6.892 -16.643 -19.007 1.00 55.34 90 PHE A CA 1
ATOM 726 C C . PHE A 1 90 ? -5.882 -17.771 -18.774 1.00 55.34 90 PHE A C 1
ATOM 728 O O . PHE A 1 90 ? -5.658 -18.175 -17.628 1.00 55.34 90 PHE A O 1
ATOM 735 N N . ASN A 1 91 ? -5.252 -18.254 -19.846 1.00 66.44 91 ASN A N 1
ATOM 736 C CA . ASN A 1 91 ? -4.113 -19.157 -19.711 1.00 66.44 91 ASN A CA 1
ATOM 737 C C . ASN A 1 91 ? -2.875 -18.375 -19.216 1.00 66.44 91 ASN A C 1
ATOM 739 O O . ASN A 1 91 ? -2.754 -17.159 -19.392 1.00 66.44 91 ASN A O 1
ATOM 743 N N . ASP A 1 92 ? -1.951 -19.062 -18.542 1.00 68.62 92 ASP A N 1
ATOM 744 C CA . ASP A 1 92 ? -0.785 -18.412 -17.928 1.00 68.62 92 ASP A CA 1
ATOM 745 C C . ASP A 1 92 ? 0.175 -17.787 -18.963 1.00 68.62 92 ASP A C 1
ATOM 747 O O . ASP A 1 92 ? 0.986 -16.922 -18.617 1.00 68.62 92 ASP A O 1
ATOM 751 N N . GLU A 1 93 ? 0.108 -18.205 -20.228 1.00 70.25 93 GLU A N 1
ATOM 752 C CA . GLU A 1 93 ? 0.928 -17.676 -21.324 1.00 70.25 93 GLU A CA 1
ATOM 753 C C . GLU A 1 93 ? 0.435 -16.298 -21.785 1.00 70.25 93 GLU A C 1
ATOM 755 O O . GLU A 1 93 ? 1.226 -15.354 -21.816 1.00 70.25 93 GLU A O 1
ATOM 760 N N . GLU A 1 94 ? -0.868 -16.145 -22.027 1.00 73.50 94 GLU A N 1
ATOM 761 C CA . GLU A 1 94 ? -1.513 -14.885 -22.416 1.00 73.50 94 GLU A CA 1
ATOM 762 C C . GLU A 1 94 ? -1.293 -13.793 -21.367 1.00 73.50 94 GLU A C 1
ATOM 764 O O . GLU A 1 94 ? -0.878 -12.686 -21.709 1.00 73.50 94 GLU A O 1
ATOM 769 N N . ARG A 1 95 ? -1.454 -14.117 -20.074 1.00 74.75 95 ARG A N 1
ATOM 770 C CA . ARG A 1 95 ? -1.181 -13.167 -18.974 1.00 74.75 95 ARG A CA 1
ATOM 771 C C . ARG A 1 95 ? 0.256 -12.666 -18.988 1.00 74.75 95 ARG A C 1
ATOM 773 O O . ARG A 1 95 ? 0.533 -11.510 -18.680 1.00 74.75 95 ARG A O 1
ATOM 780 N N . THR A 1 96 ? 1.188 -13.550 -19.325 1.00 74.06 96 THR A N 1
ATOM 781 C CA . THR A 1 96 ? 2.614 -13.217 -19.341 1.00 74.06 96 THR A CA 1
ATOM 782 C C . THR A 1 96 ? 2.963 -12.356 -20.533 1.00 74.06 96 THR A C 1
ATOM 784 O O . THR A 1 96 ? 3.767 -11.434 -20.407 1.00 74.06 96 THR A O 1
ATOM 787 N N . GLN A 1 97 ? 2.347 -12.637 -21.676 1.00 78.25 97 GLN A N 1
ATOM 788 C CA . GLN A 1 97 ? 2.496 -11.813 -22.858 1.00 78.25 97 GLN A CA 1
ATOM 789 C C . GLN A 1 97 ? 1.925 -10.412 -22.616 1.00 78.25 97 GLN A C 1
ATOM 791 O O . GLN A 1 97 ? 2.617 -9.435 -22.886 1.00 78.25 97 GLN A O 1
ATOM 796 N N . GLU A 1 98 ? 0.722 -10.297 -22.048 1.00 79.00 98 GLU A N 1
ATOM 797 C CA . GLU A 1 98 ? 0.089 -9.006 -21.750 1.00 79.00 98 GLU A CA 1
ATOM 798 C C . GLU A 1 98 ? 0.916 -8.192 -20.738 1.00 79.00 98 GLU A C 1
ATOM 800 O O . GLU A 1 98 ? 1.222 -7.022 -20.982 1.00 79.00 98 GLU A O 1
ATOM 805 N N . LEU A 1 99 ? 1.382 -8.827 -19.652 1.00 81.50 99 LEU A N 1
ATOM 806 C CA . LEU A 1 99 ? 2.297 -8.202 -18.691 1.00 81.50 99 LEU A CA 1
ATOM 807 C C . LEU A 1 99 ? 3.607 -7.754 -19.358 1.00 81.50 99 LEU A C 1
ATOM 809 O O . LEU A 1 99 ? 4.078 -6.641 -19.124 1.00 81.50 99 LEU A O 1
ATOM 813 N N . GLY A 1 100 ? 4.186 -8.604 -20.209 1.00 75.94 100 GLY A N 1
ATOM 814 C CA . GLY A 1 100 ? 5.408 -8.306 -20.951 1.00 75.94 100 GLY A CA 1
ATOM 815 C C . GLY A 1 100 ? 5.249 -7.119 -21.901 1.00 75.94 100 GLY A C 1
ATOM 816 O O . GLY A 1 100 ? 6.142 -6.278 -21.971 1.00 75.94 100 GLY A O 1
ATOM 817 N N . VAL A 1 101 ? 4.103 -7.008 -22.581 1.00 78.75 101 VAL A N 1
ATOM 818 C CA . VAL A 1 101 ? 3.776 -5.875 -23.461 1.00 78.75 101 VAL A CA 1
ATOM 819 C C . VAL A 1 101 ? 3.662 -4.581 -22.658 1.00 78.75 101 VAL A C 1
ATOM 821 O O . VAL A 1 101 ? 4.301 -3.594 -23.023 1.00 78.75 101 VAL A O 1
ATOM 824 N N . MET A 1 102 ? 2.918 -4.578 -21.546 1.00 77.38 102 MET A N 1
ATOM 825 C CA . MET A 1 102 ? 2.790 -3.390 -20.688 1.00 77.38 102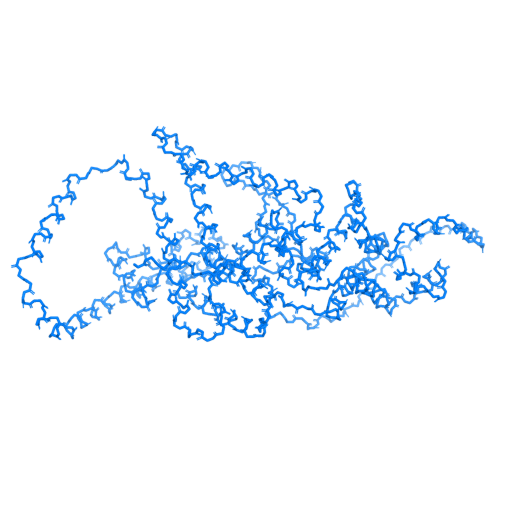 MET A CA 1
ATOM 826 C C . MET A 1 102 ? 4.147 -2.940 -20.137 1.00 77.38 102 MET A C 1
ATOM 828 O O . MET A 1 102 ? 4.478 -1.754 -20.184 1.00 77.38 102 MET A O 1
ATOM 832 N N . HIS A 1 103 ? 4.965 -3.888 -19.676 1.00 77.31 103 HIS A N 1
ATOM 833 C CA . HIS A 1 103 ? 6.306 -3.591 -19.184 1.00 77.31 103 HIS A CA 1
ATOM 834 C C . HIS A 1 103 ? 7.224 -3.053 -20.294 1.00 77.31 103 HIS A C 1
ATOM 836 O O . HIS A 1 103 ? 7.950 -2.082 -20.085 1.00 77.31 103 HIS A O 1
ATOM 842 N N . HIS A 1 104 ? 7.157 -3.620 -21.501 1.00 71.62 104 HIS A N 1
ATOM 843 C CA . HIS A 1 104 ? 7.932 -3.137 -22.641 1.00 71.62 104 HIS A CA 1
ATOM 844 C C . HIS A 1 104 ? 7.563 -1.696 -23.022 1.00 71.62 104 HIS A C 1
ATOM 846 O O . HIS A 1 104 ? 8.455 -0.880 -23.250 1.00 71.62 104 HIS A O 1
ATOM 852 N N . VAL A 1 105 ? 6.270 -1.350 -23.034 1.00 68.69 105 VAL A N 1
ATOM 853 C CA . VAL A 1 105 ? 5.812 0.029 -23.287 1.00 68.69 105 VAL A CA 1
ATOM 854 C C . VAL A 1 105 ? 6.372 0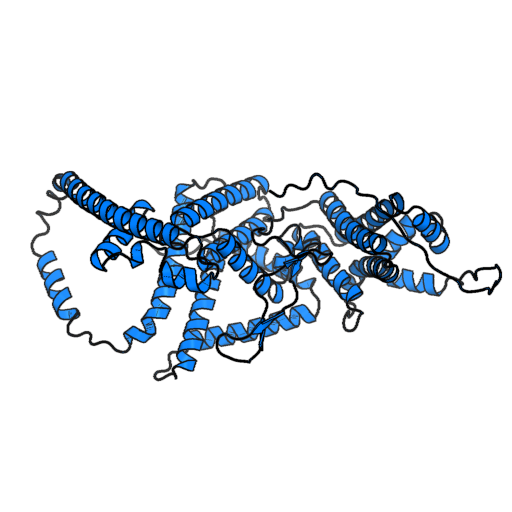.992 -22.239 1.00 68.69 105 VAL A C 1
ATOM 856 O O . VAL A 1 105 ? 6.895 2.047 -22.600 1.00 68.69 105 VAL A O 1
ATOM 859 N N . TYR A 1 106 ? 6.339 0.620 -20.957 1.00 70.38 106 TYR A N 1
ATOM 860 C CA . TYR A 1 106 ? 6.947 1.422 -19.893 1.00 70.38 106 TYR A CA 1
ATOM 861 C C . TYR A 1 106 ? 8.452 1.640 -20.119 1.00 70.38 106 TYR A C 1
ATOM 863 O O . TYR A 1 106 ? 8.929 2.777 -20.075 1.00 70.38 106 TYR A O 1
ATOM 871 N N . MET A 1 107 ? 9.197 0.582 -20.450 1.00 67.62 107 MET A N 1
ATOM 872 C CA . MET A 1 107 ? 10.633 0.681 -20.733 1.00 67.62 107 MET A CA 1
ATOM 873 C C . MET A 1 107 ? 10.932 1.551 -21.961 1.00 67.62 107 MET A C 1
ATOM 875 O O . MET A 1 107 ? 11.889 2.330 -21.948 1.00 67.62 107 MET A O 1
ATOM 879 N N . GLN A 1 108 ? 10.097 1.486 -23.002 1.00 63.44 108 GLN A N 1
ATOM 880 C CA . GLN A 1 108 ? 10.205 2.376 -24.157 1.00 63.44 108 GLN A CA 1
ATOM 881 C C . GLN A 1 108 ? 9.976 3.844 -23.777 1.00 63.44 108 GLN A C 1
ATOM 883 O O . GLN A 1 108 ? 10.753 4.695 -24.209 1.00 63.44 108 GLN A O 1
ATOM 888 N N . MET A 1 109 ? 8.963 4.147 -22.957 1.00 61.31 109 MET A N 1
ATOM 889 C CA . MET A 1 109 ? 8.705 5.511 -22.475 1.00 61.31 109 MET A CA 1
ATOM 890 C C . MET A 1 109 ? 9.893 6.052 -21.672 1.00 61.31 109 MET A C 1
ATOM 892 O O . MET A 1 109 ? 10.369 7.154 -21.942 1.00 61.31 109 MET A O 1
ATOM 896 N N . MET A 1 110 ? 10.434 5.248 -20.753 1.00 62.72 110 MET A N 1
ATOM 897 C CA . MET A 1 110 ? 11.620 5.604 -19.968 1.00 62.72 110 MET A CA 1
ATOM 898 C C . MET A 1 110 ? 12.836 5.883 -20.857 1.00 62.72 110 MET A C 1
ATOM 900 O O . MET A 1 110 ? 13.515 6.900 -20.702 1.00 62.72 110 MET A O 1
ATOM 904 N N . MET A 1 111 ? 13.092 5.013 -21.838 1.00 59.22 111 MET A N 1
ATOM 905 C CA . MET A 1 111 ? 14.186 5.197 -22.790 1.00 59.22 111 MET A CA 1
ATOM 906 C C . MET A 1 111 ? 14.000 6.474 -23.621 1.00 59.22 111 MET A C 1
ATOM 908 O O . MET A 1 111 ? 14.958 7.222 -23.813 1.00 59.22 111 MET A O 1
ATOM 912 N N . GLN A 1 112 ? 12.784 6.751 -24.094 1.00 58.62 112 GLN A N 1
ATOM 913 C CA . GLN A 1 112 ? 12.485 7.966 -24.852 1.00 58.62 112 GLN A CA 1
ATOM 914 C C . GLN A 1 112 ? 12.741 9.228 -24.023 1.00 58.62 112 GLN A C 1
ATOM 916 O O . GLN A 1 112 ? 13.418 10.129 -24.518 1.00 58.62 112 GLN A O 1
ATOM 921 N N . SER A 1 113 ? 12.302 9.274 -22.762 1.00 55.25 113 SER A N 1
ATOM 922 C CA . SER A 1 113 ? 12.567 10.398 -21.853 1.00 55.25 113 SER A CA 1
ATOM 923 C C . SER A 1 113 ? 14.061 10.638 -21.624 1.00 55.25 113 SER A C 1
ATOM 925 O O . SER A 1 113 ? 14.524 11.778 -21.670 1.00 55.25 113 SER A O 1
ATOM 927 N N . CYS A 1 114 ? 14.860 9.578 -21.469 1.00 53.56 114 CYS A N 1
ATOM 928 C CA . CYS A 1 114 ? 16.312 9.708 -21.316 1.00 53.56 114 CYS A CA 1
ATOM 929 C C . CYS A 1 114 ? 17.037 10.109 -22.615 1.00 53.56 114 CYS A C 1
ATOM 931 O O . CYS A 1 114 ? 18.071 10.776 -22.561 1.00 53.56 114 CYS A O 1
ATOM 933 N N . LEU A 1 115 ? 16.530 9.705 -23.786 1.00 52.69 115 LEU A N 1
ATOM 934 C CA . LEU A 1 115 ? 17.167 9.965 -25.085 1.00 52.69 115 LEU A CA 1
ATOM 935 C C . LEU A 1 115 ? 16.720 11.280 -25.741 1.00 52.69 115 LEU A C 1
ATOM 937 O O . LEU A 1 115 ? 17.453 11.821 -26.573 1.00 52.69 115 LEU A O 1
ATOM 941 N N . LYS A 1 116 ? 15.555 11.824 -25.372 1.00 53.50 116 LYS A N 1
ATOM 942 C CA . LYS A 1 116 ? 15.006 13.078 -25.916 1.00 53.50 116 LYS A CA 1
ATOM 943 C C . LYS A 1 116 ? 15.998 14.255 -25.816 1.00 53.50 116 LYS A C 1
ATOM 945 O O . LYS A 1 116 ? 16.185 14.920 -26.837 1.00 53.50 116 LYS A O 1
ATOM 950 N N . PRO A 1 117 ? 16.738 14.469 -24.707 1.00 49.25 117 PRO A N 1
ATOM 951 C CA . PRO A 1 117 ? 17.775 15.506 -24.637 1.00 49.25 117 PRO A CA 1
ATOM 952 C C . PRO A 1 117 ? 18.972 15.259 -25.573 1.00 49.25 117 PRO A C 1
ATOM 954 O O . PRO A 1 117 ? 19.542 16.205 -26.108 1.00 49.25 117 PRO A O 1
ATOM 957 N N . LEU A 1 118 ? 19.333 13.995 -25.824 1.00 43.38 118 LEU A N 1
ATOM 958 C CA . LEU A 1 118 ? 20.465 13.619 -26.685 1.00 43.38 118 LEU A CA 1
ATOM 959 C C . LEU A 1 118 ? 20.141 13.756 -28.182 1.00 43.38 118 LEU A C 1
ATOM 961 O O . LEU A 1 118 ? 21.034 13.990 -28.996 1.00 43.38 118 LEU A O 1
ATOM 965 N N . SER A 1 119 ? 18.860 13.654 -28.547 1.00 45.16 119 SER A N 1
ATOM 966 C CA . SER A 1 119 ? 18.382 13.823 -29.927 1.00 45.16 119 SER A CA 1
ATOM 967 C C . SER A 1 119 ? 18.521 15.256 -30.462 1.00 45.16 119 SER A C 1
ATOM 969 O O . SER A 1 119 ? 18.492 15.463 -31.673 1.00 45.16 119 SER A O 1
ATOM 971 N N . ARG A 1 120 ? 18.737 16.241 -29.578 1.00 44.81 120 ARG A N 1
ATOM 972 C CA . ARG A 1 120 ? 18.863 17.667 -29.915 1.00 44.81 120 ARG A CA 1
ATOM 973 C C . ARG A 1 120 ? 20.318 18.120 -30.150 1.00 44.81 120 ARG A C 1
ATOM 975 O O . ARG A 1 120 ? 20.570 19.317 -30.231 1.00 44.81 120 ARG A O 1
ATOM 982 N N . GLY A 1 121 ? 21.274 17.189 -30.319 1.00 40.56 121 GLY A N 1
ATOM 983 C CA . GLY A 1 121 ? 22.644 17.546 -30.715 1.00 40.56 121 GLY A CA 1
ATOM 984 C C . GLY A 1 121 ? 23.675 16.412 -30.811 1.00 40.56 121 GLY A C 1
ATOM 985 O O . GLY A 1 121 ? 24.617 16.394 -30.027 1.00 40.56 121 GLY A O 1
ATOM 986 N N . VAL A 1 122 ? 23.564 15.528 -31.818 1.00 40.28 122 VAL A N 1
ATOM 987 C CA . VAL A 1 122 ? 24.679 14.726 -32.383 1.00 40.28 122 VAL A CA 1
ATOM 988 C C . VAL A 1 122 ? 24.468 14.582 -33.905 1.00 40.28 122 VAL A C 1
ATOM 990 O O . VAL A 1 122 ? 23.378 14.255 -34.359 1.00 40.28 122 VAL A O 1
ATOM 993 N N . ASN A 1 123 ? 25.506 14.860 -34.702 1.00 40.47 123 ASN A N 1
ATOM 994 C CA . ASN A 1 123 ? 25.480 15.010 -36.168 1.00 40.47 123 ASN A CA 1
ATOM 995 C C . ASN A 1 123 ? 24.958 13.762 -36.933 1.00 40.47 123 ASN A C 1
ATOM 997 O O . ASN A 1 123 ? 25.610 12.717 -36.964 1.00 40.47 123 ASN A O 1
ATOM 1001 N N . ALA A 1 124 ? 23.801 13.904 -37.594 1.00 42.47 124 ALA A N 1
ATOM 1002 C CA . ALA A 1 124 ? 23.044 12.856 -38.291 1.00 42.47 124 ALA A CA 1
ATOM 1003 C C . ALA A 1 124 ? 23.577 12.468 -39.690 1.00 42.47 124 ALA A C 1
ATOM 1005 O O . ALA A 1 124 ? 23.205 11.419 -40.226 1.00 42.47 124 ALA A O 1
ATOM 1006 N N . ASN A 1 125 ? 24.478 13.257 -40.285 1.00 39.16 125 ASN A N 1
ATOM 1007 C CA . ASN A 1 125 ? 24.857 13.083 -41.694 1.00 39.16 125 ASN A CA 1
ATOM 1008 C C . ASN A 1 125 ? 25.734 11.848 -41.975 1.00 39.16 125 ASN A C 1
ATOM 1010 O O . ASN A 1 125 ? 25.713 11.333 -43.091 1.00 39.16 125 ASN A O 1
ATOM 1014 N N . SER A 1 126 ? 26.423 11.294 -40.973 1.00 41.31 126 SER A N 1
ATOM 1015 C CA . SER A 1 126 ? 27.228 10.068 -41.141 1.00 41.31 126 SER A CA 1
ATOM 1016 C C . SER A 1 126 ? 26.422 8.772 -40.946 1.00 41.31 126 SER A C 1
ATOM 1018 O O . SER A 1 126 ? 26.831 7.710 -41.411 1.00 41.31 126 SER A O 1
ATOM 1020 N N . VAL A 1 127 ? 25.268 8.837 -40.268 1.00 43.00 127 VAL A N 1
ATOM 1021 C CA . VAL A 1 127 ? 24.419 7.669 -39.949 1.00 43.00 127 VAL A CA 1
ATOM 1022 C C . VAL A 1 127 ? 23.409 7.397 -41.069 1.00 43.00 127 VAL A C 1
ATOM 1024 O O . VAL A 1 127 ? 23.172 6.243 -41.426 1.00 43.00 127 VAL A O 1
ATOM 1027 N N . VAL A 1 128 ? 22.882 8.453 -41.694 1.00 42.28 128 VAL A N 1
ATOM 1028 C CA . VAL A 1 128 ? 21.930 8.354 -42.813 1.00 42.28 128 VAL A CA 1
ATOM 1029 C C . VAL A 1 128 ? 22.580 7.747 -44.069 1.00 42.28 128 VAL A C 1
ATOM 1031 O O . VAL A 1 128 ? 21.957 6.924 -44.742 1.00 42.28 128 VAL A O 1
ATOM 1034 N N . GLN A 1 129 ? 23.856 8.046 -44.346 1.00 36.50 129 GLN A N 1
ATOM 1035 C CA . GLN A 1 129 ? 24.576 7.477 -45.498 1.00 36.50 129 GLN A CA 1
ATOM 1036 C C . GLN A 1 129 ? 24.882 5.971 -45.362 1.00 36.50 129 GLN A C 1
ATOM 1038 O O . GLN A 1 129 ? 24.814 5.248 -46.355 1.00 36.50 129 GLN A O 1
ATOM 1043 N N . ALA A 1 130 ? 25.151 5.460 -44.154 1.00 41.47 130 ALA A N 1
ATOM 1044 C CA . ALA A 1 130 ? 25.427 4.033 -43.938 1.00 41.47 130 ALA A CA 1
ATOM 1045 C C . ALA A 1 130 ? 24.148 3.170 -43.913 1.00 41.47 130 ALA A C 1
ATOM 1047 O O . ALA A 1 130 ? 24.149 2.034 -44.388 1.00 41.47 130 ALA A O 1
ATOM 1048 N N . VAL A 1 131 ? 23.032 3.710 -43.412 1.00 37.94 131 VAL A N 1
ATOM 1049 C CA . VAL A 1 131 ? 21.734 3.011 -43.376 1.00 37.94 131 VAL A CA 1
ATOM 1050 C C . VAL A 1 131 ? 21.075 2.968 -44.764 1.00 37.94 131 VAL A C 1
ATOM 1052 O O . VAL A 1 131 ? 20.505 1.938 -45.131 1.00 37.94 131 VAL A O 1
ATOM 1055 N N . GLY A 1 132 ? 21.232 4.020 -45.579 1.00 38.47 132 GLY A N 1
ATOM 1056 C CA . GLY A 1 132 ? 20.757 4.051 -46.969 1.00 38.47 132 GLY A CA 1
ATOM 1057 C C . GLY A 1 132 ? 21.428 3.006 -47.872 1.00 38.47 132 GLY A C 1
ATOM 1058 O O . GLY A 1 132 ? 20.759 2.367 -48.683 1.00 38.47 132 GLY A O 1
ATOM 1059 N N . MET A 1 133 ? 22.725 2.743 -47.672 1.00 41.94 133 MET A N 1
ATOM 1060 C CA . MET A 1 133 ? 23.478 1.741 -48.444 1.00 41.94 133 MET A CA 1
ATOM 1061 C C . MET A 1 133 ? 23.106 0.294 -48.060 1.00 41.94 133 MET A C 1
ATOM 1063 O O . MET A 1 133 ? 23.034 -0.587 -48.917 1.00 41.94 133 MET A O 1
ATOM 1067 N N . VAL A 1 134 ? 22.791 0.053 -46.781 1.00 39.28 134 VAL A N 1
ATOM 1068 C CA . VAL A 1 134 ? 22.358 -1.258 -46.256 1.00 39.28 134 VAL A CA 1
ATOM 1069 C C . VAL A 1 134 ? 20.911 -1.591 -46.650 1.00 39.28 134 VAL A C 1
ATOM 1071 O O . VAL A 1 134 ? 20.605 -2.750 -46.933 1.00 39.28 134 VAL A O 1
ATOM 1074 N N . MET A 1 135 ? 20.025 -0.593 -46.721 1.00 39.81 135 MET A N 1
ATOM 1075 C CA . MET A 1 135 ? 18.659 -0.758 -47.240 1.00 39.81 135 MET A CA 1
ATOM 1076 C C . MET A 1 135 ? 18.644 -1.019 -48.755 1.00 39.81 135 MET A C 1
ATOM 1078 O O . MET A 1 135 ? 17.918 -1.907 -49.202 1.00 39.81 135 MET A O 1
ATOM 1082 N N . ALA A 1 136 ? 19.500 -0.342 -49.532 1.00 38.59 136 ALA A N 1
ATOM 1083 C CA . ALA A 1 136 ? 19.622 -0.551 -50.979 1.00 38.59 136 ALA A CA 1
ATOM 1084 C C . ALA A 1 136 ? 20.122 -1.966 -51.344 1.00 38.59 136 ALA A C 1
ATOM 1086 O O . ALA A 1 136 ? 19.587 -2.592 -52.257 1.00 38.59 136 ALA A O 1
ATOM 1087 N N . MET A 1 137 ? 21.071 -2.534 -50.584 1.00 41.16 137 MET A N 1
ATOM 1088 C CA . MET A 1 137 ? 21.515 -3.928 -50.775 1.00 41.16 137 MET A CA 1
ATOM 1089 C C . MET A 1 137 ? 20.446 -4.971 -50.404 1.00 41.16 137 MET A C 1
ATOM 1091 O O . MET A 1 137 ? 20.470 -6.092 -50.907 1.00 41.16 137 MET A O 1
ATOM 1095 N N . ARG A 1 138 ? 19.487 -4.623 -49.537 1.00 40.75 138 ARG A N 1
ATOM 1096 C CA . ARG A 1 138 ? 18.425 -5.531 -49.072 1.00 40.75 138 ARG A CA 1
ATOM 1097 C C . ARG A 1 138 ? 17.242 -5.627 -50.048 1.00 40.75 138 ARG A C 1
ATOM 1099 O O . ARG A 1 138 ? 16.436 -6.545 -49.899 1.00 40.75 138 ARG A O 1
ATOM 1106 N N . MET A 1 139 ? 17.159 -4.724 -51.031 1.00 47.31 139 MET A N 1
ATOM 1107 C CA . MET A 1 139 ? 16.068 -4.625 -52.012 1.00 47.31 139 MET A CA 1
ATOM 1108 C C . MET A 1 139 ? 16.348 -5.285 -53.378 1.00 47.31 139 MET A C 1
ATOM 1110 O O . MET A 1 139 ? 15.435 -5.355 -54.192 1.00 47.31 139 MET A O 1
ATOM 1114 N N . LEU A 1 140 ? 17.550 -5.817 -53.642 1.00 43.09 140 LEU A N 1
ATOM 1115 C CA . LEU A 1 140 ? 17.950 -6.238 -55.000 1.00 43.09 140 LEU A CA 1
ATOM 1116 C C . LEU A 1 140 ? 17.820 -7.740 -55.362 1.00 43.09 140 LEU A C 1
ATOM 1118 O O . LEU A 1 140 ? 18.373 -8.128 -56.382 1.00 43.09 140 LEU A O 1
ATOM 1122 N N . ALA A 1 141 ? 17.070 -8.571 -54.615 1.00 40.84 141 ALA A N 1
ATOM 1123 C CA . ALA A 1 141 ? 16.444 -9.814 -55.142 1.00 40.84 141 ALA A CA 1
ATOM 1124 C C . ALA A 1 141 ? 15.576 -10.543 -54.077 1.00 40.84 141 ALA A C 1
ATOM 1126 O O . ALA A 1 141 ? 16.118 -11.254 -53.226 1.00 40.84 141 ALA A O 1
ATOM 1127 N N . PRO A 1 142 ? 14.236 -10.400 -54.089 1.00 43.34 142 PRO A N 1
ATOM 1128 C CA . PRO A 1 142 ? 13.336 -11.027 -53.108 1.00 43.34 142 PRO A CA 1
ATOM 1129 C C . PRO A 1 142 ? 13.004 -12.511 -53.360 1.00 43.34 142 PRO A C 1
ATOM 1131 O O . PRO A 1 142 ? 12.611 -13.197 -52.416 1.00 43.34 142 PRO A O 1
ATOM 1134 N N . ASP A 1 143 ? 13.201 -13.033 -54.574 1.00 40.97 143 ASP A N 1
ATOM 1135 C CA . ASP A 1 143 ? 12.714 -14.378 -54.940 1.00 40.97 143 ASP A CA 1
ATOM 1136 C C . ASP A 1 143 ? 13.636 -15.531 -54.506 1.00 40.97 143 ASP A C 1
ATOM 1138 O O . ASP A 1 143 ? 13.205 -16.672 -54.421 1.00 40.97 143 ASP A O 1
ATOM 1142 N N . PHE A 1 144 ? 14.872 -15.240 -54.090 1.00 42.38 144 PHE A N 1
ATOM 1143 C CA . PHE A 1 144 ? 15.800 -16.234 -53.523 1.00 42.38 144 PHE A CA 1
ATOM 1144 C C . PHE A 1 144 ? 15.621 -16.426 -52.003 1.00 42.38 144 PHE A C 1
ATOM 1146 O O . PHE A 1 144 ? 16.075 -17.400 -51.405 1.00 42.38 144 PHE A O 1
ATOM 1153 N N . LYS A 1 145 ? 14.948 -15.474 -51.344 1.00 42.31 145 LYS A N 1
ATOM 1154 C CA . LYS A 1 145 ? 14.856 -15.389 -49.878 1.00 42.31 145 LYS A CA 1
ATOM 1155 C C . LYS A 1 145 ? 13.805 -16.333 -49.293 1.00 42.31 145 LYS A C 1
ATOM 1157 O O . LYS A 1 145 ? 14.014 -16.885 -48.219 1.00 42.31 145 LYS A O 1
ATOM 1162 N N . LYS A 1 146 ? 12.705 -16.551 -50.022 1.00 41.62 146 LYS A N 1
ATOM 1163 C CA . LYS A 1 146 ? 11.608 -17.443 -49.611 1.00 41.62 146 LYS A CA 1
ATOM 1164 C C . LYS A 1 146 ? 11.973 -18.930 -49.690 1.00 41.62 146 LYS A C 1
ATOM 1166 O O . LYS A 1 146 ? 11.491 -19.695 -48.865 1.00 41.62 146 LYS A O 1
ATOM 1171 N N . GLU A 1 147 ? 12.846 -19.325 -50.617 1.00 41.62 147 GLU A N 1
ATOM 1172 C CA . GLU A 1 147 ? 13.322 -20.714 -50.757 1.00 41.62 147 GLU A CA 1
ATOM 1173 C C . GLU A 1 147 ? 14.539 -21.027 -49.867 1.00 41.62 147 GLU A C 1
ATOM 1175 O O . GLU A 1 147 ? 14.694 -22.154 -49.401 1.00 41.62 147 GLU A O 1
ATOM 1180 N N . MET A 1 148 ? 15.374 -20.031 -49.546 1.00 39.41 148 MET A N 1
ATOM 1181 C CA . MET A 1 148 ? 16.500 -20.209 -48.618 1.00 39.41 148 MET A CA 1
ATOM 1182 C C . MET A 1 148 ? 16.108 -20.215 -47.140 1.00 39.41 148 MET A C 1
ATOM 1184 O O . MET A 1 148 ? 16.820 -20.822 -46.342 1.00 39.41 148 MET A O 1
ATOM 1188 N N . ASP A 1 149 ? 15.027 -19.542 -46.737 1.00 41.22 149 ASP A N 1
ATOM 1189 C CA . ASP A 1 149 ? 14.670 -19.453 -45.317 1.00 41.22 149 ASP A CA 1
ATOM 1190 C C . ASP A 1 149 ? 14.222 -20.804 -44.724 1.00 41.22 149 ASP A C 1
ATOM 1192 O O . ASP A 1 149 ? 14.479 -21.033 -43.547 1.00 41.22 149 ASP A O 1
ATOM 1196 N N . SER A 1 150 ? 13.679 -21.748 -45.506 1.00 45.50 150 SER A N 1
ATOM 1197 C CA . SER A 1 150 ? 13.382 -23.113 -45.024 1.00 45.50 150 SER A CA 1
ATOM 1198 C C . SER A 1 150 ? 14.634 -24.002 -44.917 1.00 45.50 150 SER A C 1
ATOM 1200 O O . SER A 1 150 ? 14.755 -24.787 -43.978 1.00 45.50 150 SER A O 1
ATOM 1202 N N . TYR A 1 151 ? 15.608 -23.837 -45.821 1.00 41.16 151 TYR A N 1
ATOM 1203 C CA . TYR A 1 151 ? 16.870 -24.595 -45.837 1.00 41.16 151 TYR A CA 1
ATOM 1204 C C . TYR A 1 151 ? 17.923 -24.073 -44.853 1.00 41.16 151 TYR A C 1
ATOM 1206 O O . TYR A 1 151 ? 18.760 -24.835 -44.365 1.00 41.16 151 TYR A O 1
ATOM 1214 N N . LEU A 1 152 ? 17.908 -22.772 -44.558 1.00 41.16 152 LEU A N 1
ATOM 1215 C CA . LEU A 1 152 ? 18.894 -22.146 -43.685 1.00 41.16 152 LEU A CA 1
ATOM 1216 C C . LEU A 1 152 ? 18.526 -22.165 -42.210 1.00 41.16 152 LEU A C 1
ATOM 1218 O O . LEU A 1 152 ? 19.423 -21.896 -41.415 1.00 41.16 152 LEU A O 1
ATOM 1222 N N . GLN A 1 153 ? 17.285 -22.464 -41.814 1.00 49.25 153 GLN A N 1
ATOM 1223 C CA . GLN A 1 153 ? 16.957 -22.462 -40.385 1.00 49.25 153 GLN A CA 1
ATOM 1224 C C . GLN A 1 153 ? 17.819 -23.411 -39.550 1.00 49.25 153 GLN A C 1
ATOM 1226 O O . GLN A 1 153 ? 18.464 -22.926 -38.624 1.00 49.25 153 GLN A O 1
ATOM 1231 N N . PRO A 1 154 ? 18.029 -24.682 -39.943 1.00 46.78 154 PRO A N 1
ATOM 1232 C CA . PRO A 1 154 ? 18.908 -25.579 -39.193 1.00 46.78 154 PRO A CA 1
ATOM 1233 C C . PRO A 1 154 ? 20.362 -25.082 -39.109 1.00 46.78 154 PRO A C 1
ATOM 1235 O O . PRO A 1 154 ? 21.106 -25.444 -38.198 1.00 46.78 154 PRO A O 1
ATOM 1238 N N . PHE A 1 155 ? 20.801 -24.269 -40.075 1.00 44.62 155 PHE A N 1
ATOM 1239 C CA . PHE A 1 155 ? 22.153 -23.715 -40.123 1.00 44.62 155 PHE A CA 1
ATOM 1240 C C . PHE A 1 155 ? 22.275 -22.414 -39.319 1.00 44.62 155 PHE A C 1
ATOM 1242 O O . PHE A 1 155 ? 23.272 -22.216 -38.623 1.00 44.62 155 PHE A O 1
ATOM 1249 N N . LYS A 1 156 ? 21.251 -21.553 -39.364 1.00 49.31 156 LYS A N 1
ATOM 1250 C CA . LYS A 1 156 ? 21.108 -20.374 -38.504 1.00 49.31 156 LYS A CA 1
ATOM 1251 C C . LYS A 1 156 ? 21.037 -20.805 -37.041 1.00 49.31 156 LYS A C 1
ATOM 1253 O O . LYS A 1 156 ? 21.794 -20.258 -36.248 1.00 49.31 156 LYS A O 1
ATOM 1258 N N . ASP A 1 157 ? 20.258 -21.836 -36.722 1.00 56.59 157 ASP A N 1
ATOM 1259 C CA . ASP A 1 157 ? 20.128 -22.392 -35.373 1.00 56.59 157 ASP A CA 1
ATOM 1260 C C . ASP A 1 157 ? 21.464 -22.946 -34.865 1.00 56.59 157 ASP A C 1
ATOM 1262 O O . ASP A 1 157 ? 21.905 -22.574 -33.783 1.00 56.59 157 ASP A O 1
ATOM 1266 N N . LYS A 1 158 ? 22.199 -23.719 -35.680 1.00 50.41 158 LYS A N 1
ATOM 1267 C CA . LYS A 1 158 ? 23.543 -24.222 -35.322 1.00 50.41 158 LYS A CA 1
ATOM 1268 C C . LYS A 1 158 ? 24.595 -23.120 -35.168 1.00 50.41 158 LYS A C 1
ATOM 1270 O O . LYS A 1 158 ? 25.457 -23.192 -34.289 1.00 50.41 158 LYS A O 1
ATOM 1275 N N . ILE A 1 159 ? 24.582 -22.104 -36.036 1.00 52.22 159 ILE A N 1
ATOM 1276 C CA . ILE A 1 159 ? 25.488 -20.950 -35.916 1.00 52.22 159 ILE A CA 1
ATOM 1277 C C . ILE A 1 159 ? 25.168 -20.175 -34.643 1.00 52.22 159 ILE A C 1
ATOM 1279 O O . ILE A 1 159 ? 26.083 -19.787 -33.915 1.00 52.22 159 ILE A O 1
ATOM 1283 N N . GLN A 1 160 ? 23.886 -19.961 -34.381 1.00 61.22 160 GLN A N 1
ATOM 1284 C CA . GLN A 1 160 ? 23.404 -19.261 -33.210 1.00 61.22 160 GLN A CA 1
ATOM 1285 C C . GLN A 1 160 ? 23.745 -20.033 -31.932 1.00 61.22 160 GLN A C 1
ATOM 1287 O O . GLN A 1 160 ? 24.343 -19.447 -31.042 1.00 61.22 160 GLN A O 1
ATOM 1292 N N . GLU A 1 161 ? 23.538 -21.349 -31.894 1.00 66.38 161 GLU A N 1
ATOM 1293 C CA . GLU A 1 161 ? 23.928 -22.231 -30.789 1.00 66.38 161 GLU A CA 1
ATOM 1294 C C . GLU A 1 161 ? 25.441 -22.187 -30.532 1.00 66.38 161 GLU A C 1
ATOM 1296 O O . GLU A 1 161 ? 25.889 -22.080 -29.391 1.00 66.38 161 GLU A O 1
ATOM 1301 N N . ARG A 1 162 ? 26.270 -22.185 -31.584 1.00 64.25 162 ARG A N 1
ATOM 1302 C CA . ARG A 1 162 ? 27.729 -22.048 -31.439 1.00 64.25 162 ARG A CA 1
ATOM 1303 C C . ARG A 1 162 ? 28.125 -20.661 -30.916 1.00 64.25 162 ARG A C 1
ATOM 1305 O O . ARG A 1 162 ? 29.066 -20.549 -30.124 1.00 64.25 162 ARG A O 1
ATOM 1312 N N . ILE A 1 163 ? 27.447 -19.602 -31.362 1.00 64.94 163 ILE A N 1
ATOM 1313 C CA . ILE A 1 163 ? 27.638 -18.241 -30.839 1.00 64.94 163 ILE A CA 1
ATOM 1314 C C . ILE A 1 163 ? 27.211 -18.179 -29.370 1.00 64.94 163 ILE A C 1
ATOM 1316 O O . ILE A 1 163 ? 27.927 -17.570 -28.572 1.00 64.94 163 ILE A O 1
ATOM 1320 N N . ASP A 1 164 ? 26.112 -18.835 -29.010 1.00 73.12 164 ASP A N 1
ATOM 1321 C CA . ASP A 1 164 ? 25.563 -18.851 -27.660 1.00 73.12 164 ASP A CA 1
ATOM 1322 C C . ASP A 1 164 ? 26.482 -19.622 -26.716 1.00 73.12 164 ASP A C 1
ATOM 1324 O O . ASP A 1 164 ? 26.920 -19.069 -25.715 1.00 73.12 164 ASP A O 1
ATOM 1328 N N . THR A 1 165 ? 26.923 -20.825 -27.088 1.00 74.44 165 THR A N 1
ATOM 1329 C CA . THR A 1 165 ? 27.907 -21.615 -26.329 1.00 74.44 165 THR A CA 1
ATOM 1330 C C . THR A 1 165 ? 29.204 -20.844 -26.094 1.00 74.44 165 THR A C 1
ATOM 1332 O O . THR A 1 165 ? 29.734 -20.829 -24.983 1.00 74.44 165 THR A O 1
ATOM 1335 N N . ARG A 1 166 ? 29.713 -20.135 -27.110 1.00 72.31 166 ARG A N 1
ATOM 1336 C CA . ARG A 1 166 ? 30.907 -19.296 -26.940 1.00 72.31 166 ARG A CA 1
ATOM 1337 C C . ARG A 1 166 ? 30.651 -18.105 -26.020 1.00 72.31 166 ARG A C 1
ATOM 1339 O O . ARG A 1 166 ? 31.529 -17.741 -25.245 1.00 72.31 166 ARG A O 1
ATOM 1346 N N . THR A 1 167 ? 29.476 -17.495 -26.113 1.00 74.19 167 THR A N 1
ATOM 1347 C CA . THR A 1 167 ? 29.086 -16.385 -25.242 1.00 74.19 167 THR A CA 1
ATOM 1348 C C . THR A 1 167 ? 28.945 -16.876 -23.791 1.00 74.19 167 THR A C 1
ATOM 1350 O O . THR A 1 167 ? 29.547 -16.262 -22.915 1.00 74.19 167 THR A O 1
ATOM 1353 N N . ARG A 1 168 ? 28.310 -18.037 -23.545 1.00 81.94 168 ARG A N 1
ATOM 1354 C CA . ARG A 1 168 ? 28.248 -18.724 -22.235 1.00 81.94 168 ARG A CA 1
ATOM 1355 C C . ARG A 1 168 ? 29.632 -19.003 -21.659 1.00 81.94 168 ARG A C 1
ATOM 1357 O O . ARG A 1 168 ? 29.867 -18.716 -20.494 1.00 81.94 168 ARG A O 1
ATOM 1364 N N . GLY A 1 169 ? 30.579 -19.468 -22.475 1.00 76.69 169 GLY A N 1
ATOM 1365 C CA . GLY A 1 169 ? 31.964 -19.670 -22.033 1.00 76.69 169 GLY A CA 1
ATOM 1366 C C . GLY A 1 169 ? 32.651 -18.381 -21.558 1.00 76.69 169 GLY A C 1
ATOM 1367 O O . GLY A 1 169 ? 33.359 -18.391 -20.553 1.00 76.69 169 GLY A O 1
ATOM 1368 N N . MET A 1 170 ? 32.415 -17.253 -22.239 1.00 78.19 170 MET A N 1
ATOM 1369 C CA . MET A 1 170 ? 32.949 -15.951 -21.810 1.00 78.19 170 MET A CA 1
ATOM 1370 C C . MET A 1 170 ? 32.291 -15.460 -20.513 1.00 78.19 170 MET A C 1
ATOM 1372 O O . MET A 1 170 ? 32.974 -14.874 -19.677 1.00 78.19 170 MET A O 1
ATOM 1376 N N . ILE A 1 171 ? 30.992 -15.718 -20.332 1.00 79.81 171 ILE A N 1
ATOM 1377 C CA . ILE A 1 171 ? 30.249 -15.380 -19.108 1.00 79.81 171 ILE A CA 1
ATOM 1378 C C . ILE A 1 171 ? 30.746 -16.214 -17.932 1.00 79.81 171 ILE A C 1
ATOM 1380 O O . ILE A 1 171 ? 31.125 -15.641 -16.920 1.00 79.81 171 ILE A O 1
ATOM 1384 N N . ALA A 1 172 ? 30.866 -17.533 -18.095 1.00 81.19 172 ALA A N 1
ATOM 1385 C CA . ALA A 1 172 ? 31.396 -18.419 -17.061 1.00 81.19 172 ALA A CA 1
ATOM 1386 C C . ALA A 1 172 ? 32.809 -17.998 -16.618 1.00 81.19 172 ALA A C 1
ATOM 1388 O O . ALA A 1 172 ? 33.150 -18.051 -15.437 1.00 81.19 172 ALA A O 1
ATOM 1389 N N . SER A 1 173 ? 33.631 -17.506 -17.552 1.00 81.69 173 SER A N 1
ATOM 1390 C CA . SER A 1 173 ? 34.937 -16.929 -17.221 1.00 81.69 173 SER A CA 1
ATOM 1391 C C . SER A 1 173 ? 34.827 -15.624 -16.420 1.00 81.69 173 SER A C 1
ATOM 1393 O O . SER A 1 173 ? 35.643 -15.403 -15.524 1.00 81.69 173 SER A O 1
ATOM 1395 N N . ALA A 1 174 ? 33.857 -14.758 -16.730 1.00 81.06 174 ALA A N 1
ATOM 1396 C CA . ALA A 1 174 ? 33.603 -13.522 -15.990 1.00 81.06 174 ALA A CA 1
ATOM 1397 C C . ALA A 1 174 ? 33.073 -13.811 -14.574 1.00 81.06 174 ALA A C 1
ATOM 1399 O O . ALA A 1 174 ? 33.621 -13.294 -13.602 1.00 81.06 174 ALA A O 1
ATOM 1400 N N . GLU A 1 175 ? 32.087 -14.700 -14.448 1.00 83.06 175 GLU A N 1
ATOM 1401 C CA . GLU A 1 175 ? 31.521 -15.175 -13.180 1.00 83.06 175 GLU A CA 1
ATOM 1402 C C . GLU A 1 175 ? 32.579 -15.840 -12.301 1.00 83.06 175 GLU A C 1
ATOM 1404 O O . GLU A 1 175 ? 32.703 -15.509 -11.123 1.00 83.06 175 GLU A O 1
ATOM 1409 N N . SER A 1 176 ? 33.419 -16.708 -12.875 1.00 81.56 176 SER A N 1
ATOM 1410 C CA . SER A 1 176 ? 34.542 -17.307 -12.150 1.00 81.56 176 SER A CA 1
ATOM 1411 C C . SER A 1 176 ? 35.525 -16.245 -11.643 1.00 81.56 176 SER A C 1
ATOM 1413 O O . SER A 1 176 ? 36.077 -16.396 -10.553 1.00 81.56 176 SER A O 1
ATOM 1415 N N . GLY A 1 177 ? 35.744 -15.167 -12.402 1.00 81.62 177 GLY A N 1
ATOM 1416 C CA . GLY A 1 177 ? 36.570 -14.035 -11.978 1.00 81.62 177 GLY A CA 1
ATOM 1417 C C . GLY A 1 177 ? 35.952 -13.243 -10.821 1.00 81.62 177 GLY A C 1
ATOM 1418 O O . GLY A 1 177 ? 36.657 -12.888 -9.875 1.00 81.62 177 GLY A O 1
ATOM 1419 N N . ILE A 1 178 ? 34.637 -13.007 -10.860 1.00 81.69 178 ILE A N 1
ATOM 1420 C CA . ILE A 1 178 ? 33.879 -12.352 -9.780 1.00 81.69 178 ILE A CA 1
ATOM 1421 C C . ILE A 1 178 ? 33.913 -13.214 -8.517 1.00 81.69 178 ILE A C 1
ATOM 1423 O O . ILE A 1 178 ? 34.312 -12.730 -7.459 1.00 81.69 178 ILE A O 1
ATOM 1427 N N . ALA A 1 179 ? 33.587 -14.503 -8.636 1.00 81.38 179 ALA A N 1
ATOM 1428 C CA . ALA A 1 179 ? 33.599 -15.451 -7.528 1.00 81.38 179 ALA A CA 1
ATOM 1429 C C . ALA A 1 179 ? 34.994 -15.572 -6.894 1.00 81.38 179 ALA A C 1
ATOM 1431 O O . ALA A 1 179 ? 35.125 -15.659 -5.673 1.00 81.38 179 ALA A O 1
ATOM 1432 N N . HIS A 1 180 ? 36.056 -15.533 -7.704 1.00 83.19 180 HIS A N 1
ATOM 1433 C CA . HIS A 1 180 ? 37.428 -15.524 -7.203 1.00 83.19 180 HIS A CA 1
ATOM 1434 C C . HIS A 1 180 ? 37.734 -14.261 -6.382 1.00 83.19 180 HIS A C 1
ATOM 1436 O O . HIS A 1 180 ? 38.236 -14.374 -5.264 1.00 83.19 180 HIS A O 1
ATOM 1442 N N . ARG A 1 181 ? 37.363 -13.068 -6.872 1.00 81.25 181 ARG A N 1
ATOM 1443 C CA . ARG A 1 181 ? 37.520 -11.808 -6.120 1.00 81.25 181 ARG A CA 1
ATOM 1444 C C . ARG A 1 181 ? 36.695 -11.794 -4.833 1.00 81.25 181 ARG A C 1
ATOM 1446 O O . ARG A 1 181 ? 37.208 -11.394 -3.792 1.00 81.25 181 ARG A O 1
ATOM 1453 N N . GLN A 1 182 ? 35.456 -12.281 -4.875 1.00 82.25 182 GLN A N 1
ATOM 1454 C CA . GLN A 1 182 ? 34.595 -12.397 -3.694 1.00 82.25 182 GLN A CA 1
ATOM 1455 C C . GLN A 1 182 ? 35.201 -13.303 -2.616 1.00 82.25 182 GLN A C 1
ATOM 1457 O O . GLN A 1 182 ? 35.077 -12.990 -1.432 1.00 82.25 182 GLN A O 1
ATOM 1462 N N . ARG A 1 183 ? 35.879 -14.394 -3.009 1.00 82.62 183 ARG A N 1
ATOM 1463 C CA . ARG A 1 183 ? 36.616 -15.262 -2.074 1.00 82.62 183 ARG A CA 1
ATOM 1464 C C . ARG A 1 183 ? 37.852 -14.576 -1.502 1.00 82.62 183 ARG A C 1
ATOM 1466 O O . ARG A 1 183 ? 38.052 -14.646 -0.298 1.00 82.62 183 ARG A O 1
ATOM 1473 N N . ILE A 1 184 ? 38.654 -13.907 -2.335 1.00 84.31 184 ILE A N 1
ATOM 1474 C CA . ILE A 1 184 ? 39.877 -13.213 -1.889 1.00 84.31 184 ILE A CA 1
ATOM 1475 C C . ILE A 1 184 ? 39.551 -12.106 -0.881 1.00 84.31 184 ILE A C 1
ATOM 1477 O O . ILE A 1 184 ? 40.262 -11.938 0.104 1.00 84.31 184 ILE A O 1
ATOM 1481 N N . PHE A 1 185 ? 38.474 -11.355 -1.110 1.00 82.69 185 PHE A N 1
ATOM 1482 C CA . PHE A 1 185 ? 38.100 -10.205 -0.284 1.00 82.69 185 PHE A CA 1
ATOM 1483 C C . PHE A 1 185 ? 36.961 -10.507 0.699 1.00 82.69 185 PHE A C 1
ATOM 1485 O O . PHE A 1 185 ? 36.251 -9.593 1.121 1.00 82.69 185 PHE A O 1
ATOM 1492 N N . LYS A 1 186 ? 36.752 -11.780 1.060 1.00 79.62 186 LYS A N 1
ATOM 1493 C CA . LYS A 1 186 ? 35.700 -12.178 2.006 1.00 79.62 186 LYS A CA 1
ATOM 1494 C C . LYS A 1 186 ? 35.914 -11.565 3.394 1.00 79.62 186 LYS A C 1
ATOM 1496 O O . LYS A 1 186 ? 34.953 -11.088 3.983 1.00 79.62 186 LYS A O 1
ATOM 1501 N N . ASP A 1 187 ? 37.163 -11.506 3.851 1.00 82.00 187 ASP A N 1
ATOM 1502 C CA . ASP A 1 187 ? 37.518 -11.119 5.224 1.00 82.00 187 ASP A CA 1
ATOM 1503 C C . ASP A 1 187 ? 37.790 -9.611 5.391 1.00 82.00 187 ASP A C 1
ATOM 1505 O O . ASP A 1 187 ? 38.349 -9.173 6.394 1.00 82.00 187 ASP A O 1
ATOM 1509 N N . VAL A 1 188 ? 37.419 -8.786 4.403 1.00 81.44 188 VAL A N 1
ATOM 1510 C CA . VAL A 1 188 ? 37.568 -7.325 4.483 1.00 81.44 188 VAL A CA 1
ATOM 1511 C C . VAL A 1 188 ? 36.443 -6.747 5.361 1.00 81.44 188 VAL A C 1
ATOM 1513 O O . VAL A 1 188 ? 35.288 -6.804 4.940 1.00 81.44 188 VAL A O 1
ATOM 1516 N N . PRO A 1 189 ? 36.737 -6.123 6.525 1.00 70.56 189 PRO A N 1
ATOM 1517 C CA . PRO A 1 189 ? 35.702 -5.721 7.492 1.00 70.56 189 PRO A CA 1
ATOM 1518 C C . PRO A 1 189 ? 34.804 -4.561 7.038 1.00 70.56 189 PRO A C 1
ATOM 1520 O O . PRO A 1 189 ? 33.715 -4.365 7.562 1.00 70.56 189 PRO A O 1
ATOM 1523 N N . SER A 1 190 ? 35.265 -3.752 6.081 1.00 81.25 190 SER A N 1
ATOM 1524 C CA . SER A 1 190 ? 34.524 -2.593 5.573 1.00 81.25 190 SER A CA 1
ATOM 1525 C C . SER A 1 190 ? 33.781 -2.950 4.287 1.00 81.25 190 SER A C 1
ATOM 1527 O O . SER A 1 190 ? 34.425 -3.201 3.266 1.00 81.25 190 SER A O 1
ATOM 1529 N N . GLY A 1 191 ? 32.444 -2.893 4.316 1.00 72.00 191 GLY A N 1
ATOM 1530 C CA . GLY A 1 191 ? 31.580 -3.152 3.154 1.00 72.00 191 GLY A CA 1
ATOM 1531 C C . GLY A 1 191 ? 31.917 -2.271 1.947 1.00 72.00 191 GLY A C 1
ATOM 1532 O O . GLY A 1 191 ? 32.241 -2.785 0.881 1.00 72.00 191 GLY A O 1
ATOM 1533 N N . ALA A 1 192 ? 32.015 -0.953 2.140 1.00 72.94 192 ALA A N 1
ATOM 1534 C CA . ALA A 1 192 ? 32.353 -0.012 1.066 1.00 72.94 192 ALA A CA 1
ATOM 1535 C C . ALA A 1 192 ? 33.754 -0.245 0.458 1.00 72.94 192 ALA A C 1
ATOM 1537 O O . ALA A 1 192 ? 33.980 -0.025 -0.734 1.00 72.94 192 ALA A O 1
ATOM 1538 N N . ARG A 1 193 ? 34.731 -0.690 1.265 1.00 72.19 193 ARG A N 1
ATOM 1539 C CA . ARG A 1 193 ? 36.071 -1.046 0.763 1.00 72.19 193 ARG A CA 1
ATOM 1540 C C . ARG A 1 193 ? 36.041 -2.376 0.013 1.00 72.19 193 ARG A C 1
ATOM 1542 O O . ARG A 1 193 ? 36.711 -2.509 -1.008 1.00 72.19 193 ARG A O 1
ATOM 1549 N N . ARG A 1 194 ? 35.265 -3.337 0.510 1.00 75.56 194 ARG A N 1
ATOM 1550 C CA . ARG A 1 194 ? 35.058 -4.650 -0.099 1.00 75.56 194 ARG A CA 1
ATOM 1551 C C . ARG A 1 194 ? 34.376 -4.528 -1.465 1.00 75.56 194 ARG A C 1
ATOM 1553 O O . ARG A 1 194 ? 34.873 -5.109 -2.423 1.00 75.56 194 ARG A O 1
ATOM 1560 N N . GLU A 1 195 ? 33.345 -3.699 -1.592 1.00 73.31 195 GLU A N 1
ATOM 1561 C CA . GLU A 1 195 ? 32.671 -3.405 -2.867 1.00 73.31 195 GLU A CA 1
ATOM 1562 C C . GLU A 1 195 ? 33.614 -2.789 -3.905 1.00 73.31 195 GLU A C 1
ATOM 1564 O O . GLU A 1 195 ? 33.666 -3.256 -5.041 1.00 73.31 195 GLU A O 1
ATOM 1569 N N . ARG A 1 196 ? 34.448 -1.808 -3.521 1.00 76.81 196 ARG A N 1
ATOM 1570 C CA . ARG A 1 196 ? 35.456 -1.244 -4.442 1.00 76.81 196 ARG A CA 1
ATOM 1571 C C . ARG A 1 196 ? 36.467 -2.280 -4.936 1.00 76.81 196 ARG A C 1
ATOM 1573 O O . ARG A 1 196 ? 36.926 -2.175 -6.069 1.00 76.81 196 ARG A O 1
ATOM 1580 N N . LEU A 1 197 ? 36.851 -3.233 -4.085 1.00 76.19 197 LEU A N 1
ATOM 1581 C CA . LEU A 1 197 ? 37.854 -4.256 -4.406 1.00 76.19 197 LEU A CA 1
ATOM 1582 C C . LEU A 1 197 ? 37.281 -5.403 -5.247 1.00 76.19 197 LEU A C 1
ATOM 1584 O O . LEU A 1 197 ? 37.964 -5.924 -6.129 1.00 76.19 197 LEU A O 1
ATOM 1588 N N . ILE A 1 198 ? 36.035 -5.797 -4.985 1.00 74.69 198 ILE A N 1
ATOM 1589 C CA . ILE A 1 198 ? 35.329 -6.823 -5.763 1.00 74.69 198 ILE A CA 1
ATOM 1590 C C . ILE A 1 198 ? 34.910 -6.261 -7.132 1.00 74.69 198 ILE A C 1
ATOM 1592 O O . ILE A 1 198 ? 34.969 -6.985 -8.134 1.00 74.69 198 ILE A O 1
ATOM 1596 N N . GLY A 1 199 ? 34.578 -4.967 -7.183 1.00 75.38 199 GLY A N 1
ATOM 1597 C CA . GLY A 1 199 ? 34.002 -4.309 -8.348 1.00 75.38 199 GLY A CA 1
ATOM 1598 C C . GLY A 1 199 ? 32.548 -4.730 -8.560 1.00 75.38 199 GLY A C 1
ATOM 1599 O O . GLY A 1 199 ? 31.911 -5.270 -7.658 1.00 75.38 199 GLY A O 1
ATOM 1600 N N . SER A 1 200 ? 32.026 -4.505 -9.767 1.00 75.00 200 SER A N 1
ATOM 1601 C CA . SER A 1 200 ? 30.674 -4.950 -10.117 1.00 75.00 200 SER A CA 1
ATOM 1602 C C . SER A 1 200 ? 30.536 -6.469 -9.967 1.00 75.00 200 SER A C 1
ATOM 1604 O O . SER A 1 200 ? 31.421 -7.228 -10.375 1.00 75.00 200 SER A O 1
ATOM 1606 N N . THR A 1 201 ? 29.428 -6.915 -9.385 1.00 75.00 201 THR A N 1
ATOM 1607 C CA . THR A 1 201 ? 29.042 -8.330 -9.292 1.00 75.00 201 THR A CA 1
ATOM 1608 C C . THR A 1 201 ? 28.296 -8.810 -10.534 1.00 75.00 201 THR A C 1
ATOM 1610 O O . THR A 1 201 ? 28.044 -10.005 -10.666 1.00 75.00 201 THR A O 1
ATOM 1613 N N . ASP A 1 202 ? 28.000 -7.906 -11.468 1.00 73.25 202 ASP A N 1
ATOM 1614 C CA . ASP A 1 202 ? 27.341 -8.215 -12.725 1.00 73.25 202 ASP A CA 1
ATOM 1615 C C . ASP A 1 202 ? 28.362 -8.692 -13.776 1.00 73.25 202 ASP A C 1
ATOM 1617 O O . ASP A 1 202 ? 29.276 -7.939 -14.142 1.00 73.25 202 ASP A O 1
ATOM 1621 N N . PRO A 1 203 ? 28.219 -9.911 -14.331 1.00 76.06 203 PRO A N 1
ATOM 1622 C CA . PRO A 1 203 ? 29.083 -10.413 -15.397 1.00 76.06 203 PRO A CA 1
ATOM 1623 C C . PRO A 1 203 ? 29.188 -9.467 -16.602 1.00 76.06 203 PRO A C 1
ATOM 1625 O O . PRO A 1 203 ? 30.250 -9.398 -17.227 1.00 76.06 203 PRO A O 1
ATOM 1628 N N . ARG A 1 204 ? 28.138 -8.690 -16.916 1.00 76.19 204 ARG A N 1
ATOM 1629 C CA . ARG A 1 204 ? 28.103 -7.728 -18.036 1.00 76.19 204 ARG A CA 1
ATOM 1630 C C . ARG A 1 204 ? 29.213 -6.692 -17.956 1.00 76.19 204 ARG A C 1
ATOM 1632 O O . ARG A 1 204 ? 29.763 -6.300 -18.994 1.00 76.19 204 ARG A O 1
ATOM 1639 N N . ASP A 1 205 ? 29.565 -6.269 -16.748 1.00 79.56 205 ASP A N 1
ATOM 1640 C CA . ASP A 1 205 ? 30.562 -5.226 -16.519 1.00 79.56 205 ASP A CA 1
ATOM 1641 C C . ASP A 1 205 ? 31.993 -5.706 -16.745 1.00 79.56 205 ASP A C 1
ATOM 1643 O O . ASP A 1 205 ? 32.865 -4.906 -17.083 1.00 79.56 205 ASP A O 1
ATOM 1647 N N . HIS A 1 206 ? 32.211 -7.020 -16.693 1.00 78.88 206 HIS A N 1
ATOM 1648 C CA . HIS A 1 206 ? 33.498 -7.658 -16.988 1.00 78.88 206 HIS A CA 1
ATOM 1649 C C . HIS A 1 206 ? 33.619 -8.103 -18.450 1.00 78.88 206 HIS A C 1
ATOM 1651 O O . HIS A 1 206 ? 34.676 -8.567 -18.880 1.00 78.88 206 HIS A O 1
ATOM 1657 N N . LEU A 1 207 ? 32.555 -7.947 -19.245 1.00 79.69 207 LEU A N 1
ATOM 1658 C CA . LEU A 1 207 ? 32.532 -8.277 -20.667 1.00 79.69 207 LEU A CA 1
ATOM 1659 C C . LEU A 1 207 ? 32.787 -7.045 -21.544 1.00 79.69 207 LEU A C 1
ATOM 1661 O O . LEU A 1 207 ? 32.277 -5.948 -21.315 1.00 79.69 207 LEU A O 1
ATOM 1665 N N . THR A 1 208 ? 33.510 -7.248 -22.650 1.00 80.31 208 THR A N 1
ATOM 1666 C CA . THR A 1 208 ? 33.631 -6.225 -23.709 1.00 80.31 208 THR A CA 1
ATOM 1667 C C . THR A 1 208 ? 32.259 -5.885 -24.314 1.00 80.31 208 THR A C 1
ATOM 1669 O O . THR A 1 208 ? 31.394 -6.759 -24.397 1.00 80.31 208 THR A O 1
ATOM 1672 N N . LYS A 1 209 ? 32.084 -4.668 -24.858 1.00 78.06 209 LYS A N 1
ATOM 1673 C CA . LYS A 1 209 ? 30.821 -4.193 -25.478 1.00 78.06 209 LYS A CA 1
ATOM 1674 C C . LYS A 1 209 ? 30.182 -5.193 -26.456 1.00 78.06 209 LYS A C 1
ATOM 1676 O O . LYS A 1 209 ? 28.966 -5.354 -26.476 1.00 78.06 209 LYS A O 1
ATOM 1681 N N . LYS A 1 210 ? 30.997 -5.887 -27.263 1.00 76.06 210 LYS A N 1
ATOM 1682 C CA . LYS A 1 210 ? 30.532 -6.898 -28.229 1.00 76.06 210 LYS A CA 1
ATOM 1683 C C . LYS A 1 210 ? 29.929 -8.126 -27.543 1.00 76.06 210 LYS A C 1
ATOM 1685 O O . LYS A 1 210 ? 28.896 -8.616 -27.990 1.00 76.06 210 LYS A O 1
ATOM 1690 N N . TRP A 1 211 ? 30.592 -8.639 -26.508 1.00 76.44 211 TRP A N 1
ATOM 1691 C CA . TRP A 1 211 ? 30.130 -9.813 -25.763 1.00 76.44 211 TRP A CA 1
ATOM 1692 C C . TRP A 1 211 ? 28.963 -9.475 -24.846 1.00 76.44 211 TRP A C 1
ATOM 1694 O O . TRP A 1 211 ? 28.039 -10.270 -24.780 1.00 76.44 211 TRP A O 1
ATOM 1704 N N . ARG A 1 212 ? 28.946 -8.269 -24.269 1.00 81.31 212 ARG A N 1
ATOM 1705 C CA . ARG A 1 212 ? 27.793 -7.726 -23.547 1.00 81.31 212 ARG A CA 1
ATOM 1706 C C . ARG A 1 212 ? 26.544 -7.713 -24.430 1.00 81.31 212 ARG A C 1
ATOM 1708 O O . ARG A 1 212 ? 25.605 -8.428 -24.139 1.00 81.31 212 ARG A O 1
ATOM 1715 N N . LYS A 1 213 ? 26.602 -7.075 -25.607 1.00 79.38 213 LYS A N 1
ATOM 1716 C CA . LYS A 1 213 ? 25.469 -7.042 -26.553 1.00 79.38 213 LYS A CA 1
ATOM 1717 C C . LYS A 1 213 ? 24.982 -8.436 -26.977 1.00 79.38 213 LYS A C 1
ATOM 1719 O O . LYS A 1 213 ? 23.797 -8.628 -27.223 1.00 79.38 213 LYS A O 1
ATOM 1724 N N . ARG A 1 214 ? 25.894 -9.404 -27.119 1.00 74.75 214 ARG A N 1
ATOM 1725 C CA . ARG A 1 214 ? 25.542 -10.796 -27.455 1.00 74.75 214 ARG A CA 1
ATOM 1726 C C . ARG A 1 214 ? 24.921 -11.536 -26.280 1.00 74.75 214 ARG A C 1
ATOM 1728 O O . ARG A 1 214 ? 23.996 -12.305 -26.496 1.00 74.75 214 ARG A O 1
ATOM 1735 N N . PHE A 1 215 ? 25.429 -11.302 -25.079 1.00 76.38 215 PHE A N 1
ATOM 1736 C CA . PHE A 1 215 ? 24.867 -11.837 -23.852 1.00 76.38 215 PHE A CA 1
ATOM 1737 C C . PHE A 1 215 ? 23.469 -11.271 -23.603 1.00 76.38 215 PHE A C 1
ATOM 1739 O O . PHE A 1 215 ? 22.541 -12.053 -23.450 1.00 76.38 215 PHE A O 1
ATOM 1746 N N . ASP A 1 216 ? 23.293 -9.952 -23.717 1.00 76.00 216 ASP A N 1
ATOM 1747 C CA . ASP A 1 216 ? 21.992 -9.288 -23.592 1.00 76.00 216 ASP A CA 1
ATOM 1748 C C . ASP A 1 216 ? 20.992 -9.845 -24.620 1.00 76.00 216 ASP A C 1
ATOM 1750 O O . ASP A 1 216 ? 19.867 -10.190 -24.274 1.00 76.00 216 ASP A O 1
ATOM 1754 N N . ALA A 1 217 ? 21.414 -10.013 -25.881 1.00 73.19 217 ALA A N 1
ATOM 1755 C CA . ALA A 1 217 ? 20.576 -10.604 -26.925 1.00 73.19 217 ALA A CA 1
ATOM 1756 C C . ALA A 1 217 ? 20.240 -12.084 -26.664 1.00 73.19 217 ALA A C 1
ATOM 1758 O O . ALA A 1 217 ? 19.144 -12.529 -27.000 1.00 73.19 217 ALA A O 1
ATOM 1759 N N . MET A 1 218 ? 21.165 -12.855 -26.083 1.00 74.38 218 MET A N 1
ATOM 1760 C CA . MET A 1 218 ? 20.909 -14.242 -25.699 1.00 74.38 218 MET A CA 1
ATOM 1761 C C . MET A 1 218 ? 19.901 -14.309 -24.555 1.00 74.38 218 MET A C 1
ATOM 1763 O O . MET A 1 218 ? 18.872 -14.953 -24.727 1.00 74.38 218 MET A O 1
ATOM 1767 N N . GLN A 1 219 ? 20.148 -13.591 -23.457 1.00 72.12 219 GLN A N 1
ATOM 1768 C CA . GLN A 1 219 ? 19.257 -13.558 -22.298 1.00 72.12 219 GLN A CA 1
ATOM 1769 C C . GLN A 1 219 ? 17.869 -13.032 -22.663 1.00 72.12 219 GLN A C 1
ATOM 1771 O O . GLN A 1 219 ? 16.865 -13.561 -22.204 1.00 72.12 219 GLN A O 1
ATOM 1776 N N . HIS A 1 220 ? 17.788 -12.017 -23.527 1.00 74.44 220 HIS A N 1
ATOM 1777 C CA . HIS A 1 220 ? 16.511 -11.506 -24.012 1.00 74.44 220 HIS A CA 1
ATOM 1778 C C . HIS A 1 220 ? 15.706 -12.589 -24.742 1.00 74.44 220 HIS A C 1
ATOM 1780 O O . HIS A 1 220 ? 14.512 -12.715 -24.507 1.00 74.44 220 HIS A O 1
ATOM 1786 N N . ARG A 1 221 ? 16.338 -13.414 -25.589 1.00 74.75 221 ARG A N 1
ATOM 1787 C CA . ARG A 1 221 ? 15.646 -14.545 -26.236 1.00 74.75 221 ARG A CA 1
ATOM 1788 C C . ARG A 1 221 ? 15.302 -15.661 -25.253 1.00 74.75 221 ARG A C 1
ATOM 1790 O O . ARG A 1 221 ? 14.203 -16.192 -25.334 1.00 74.75 221 ARG A O 1
ATOM 1797 N N . GLU A 1 222 ? 16.213 -16.004 -24.343 1.00 72.06 222 GLU A N 1
ATOM 1798 C CA . GLU A 1 222 ? 15.985 -17.038 -23.322 1.00 72.06 222 GLU A CA 1
ATOM 1799 C C . GLU A 1 222 ? 14.812 -16.659 -22.394 1.00 72.06 222 GLU A C 1
ATOM 1801 O O . GLU A 1 222 ? 14.037 -17.528 -22.014 1.00 72.06 222 GLU A O 1
ATOM 1806 N N . ARG A 1 223 ? 14.590 -15.359 -22.143 1.00 69.88 223 ARG A N 1
ATOM 1807 C CA . ARG A 1 223 ? 13.427 -14.816 -21.412 1.00 69.88 223 ARG A CA 1
ATOM 1808 C C . ARG A 1 223 ? 12.171 -14.595 -22.272 1.00 69.88 223 ARG A C 1
ATOM 1810 O O . ARG A 1 223 ? 11.269 -13.868 -21.860 1.00 69.88 223 ARG A O 1
ATOM 1817 N N . GLY A 1 224 ? 12.108 -15.151 -23.483 1.00 70.81 224 GLY A N 1
ATOM 1818 C CA . GLY A 1 224 ? 10.939 -15.015 -24.362 1.00 70.81 224 GLY A CA 1
ATOM 1819 C C . GLY A 1 224 ? 10.736 -13.605 -24.925 1.00 70.81 224 GLY A C 1
ATOM 1820 O O . GLY A 1 224 ? 9.606 -13.189 -25.148 1.00 70.81 224 GLY A O 1
ATOM 1821 N N . HIS A 1 225 ? 11.820 -12.863 -25.156 1.00 71.88 225 HIS A N 1
ATOM 1822 C CA . HIS A 1 225 ? 11.818 -11.475 -25.632 1.00 71.88 225 HIS A CA 1
ATOM 1823 C C . HIS A 1 225 ? 11.219 -10.446 -24.655 1.00 71.88 225 HIS A C 1
ATOM 1825 O O . HIS A 1 225 ? 10.762 -9.384 -25.074 1.00 71.88 225 HIS A O 1
ATOM 1831 N N . ARG A 1 226 ? 11.234 -10.752 -23.352 1.00 79.19 226 ARG A N 1
ATOM 1832 C CA . ARG A 1 226 ? 10.828 -9.833 -22.282 1.00 79.19 226 ARG A CA 1
ATOM 1833 C C . ARG A 1 226 ? 11.980 -8.904 -21.867 1.00 79.19 226 ARG A C 1
ATOM 1835 O O . ARG A 1 226 ? 13.126 -9.343 -21.730 1.00 79.19 226 ARG A O 1
ATOM 1842 N N . GLU A 1 227 ? 11.644 -7.646 -21.577 1.00 74.00 227 GLU A N 1
ATOM 1843 C CA . GLU A 1 227 ? 12.546 -6.681 -20.931 1.00 74.00 227 GLU A CA 1
ATOM 1844 C C . GLU A 1 227 ? 12.823 -7.047 -19.464 1.00 74.00 227 GLU A C 1
ATOM 1846 O O . GLU A 1 227 ? 11.922 -7.498 -18.752 1.00 74.00 227 GLU A O 1
ATOM 1851 N N . MET A 1 228 ? 14.057 -6.820 -18.999 1.00 72.62 228 MET A N 1
ATOM 1852 C CA . MET A 1 228 ? 14.453 -7.078 -17.606 1.00 72.62 228 MET A CA 1
ATOM 1853 C C . MET A 1 228 ? 13.744 -6.132 -16.649 1.00 72.62 228 MET A C 1
ATOM 1855 O O . MET A 1 228 ? 13.664 -4.932 -16.915 1.00 72.62 228 MET A O 1
ATOM 1859 N N . PHE A 1 229 ? 13.303 -6.658 -15.513 1.00 76.00 229 PHE A N 1
ATOM 1860 C CA . PHE A 1 229 ? 12.842 -5.815 -14.426 1.00 76.00 229 PHE A CA 1
ATOM 1861 C C . PHE A 1 229 ? 14.014 -5.076 -13.772 1.00 76.00 229 PHE A C 1
ATOM 1863 O O . PHE A 1 229 ? 15.111 -5.600 -13.592 1.00 76.00 229 PHE A O 1
ATOM 1870 N N . THR A 1 230 ? 13.740 -3.839 -13.386 1.00 78.00 230 THR A N 1
ATOM 1871 C CA . THR A 1 230 ? 14.495 -3.070 -12.392 1.00 78.00 230 THR A CA 1
ATOM 1872 C C . THR A 1 230 ? 13.790 -3.178 -11.038 1.00 78.00 230 THR A C 1
ATOM 1874 O O . THR A 1 230 ? 12.586 -3.442 -11.029 1.00 78.00 230 THR A O 1
ATOM 1877 N N . PRO A 1 231 ? 14.456 -2.903 -9.902 1.00 80.19 231 PRO A N 1
ATOM 1878 C CA . PRO A 1 231 ? 13.787 -2.882 -8.599 1.00 80.19 231 PRO A CA 1
ATOM 1879 C C . PRO A 1 231 ? 12.508 -2.028 -8.590 1.00 80.19 231 PRO A C 1
ATOM 1881 O O . PRO A 1 231 ? 11.477 -2.465 -8.086 1.00 80.19 231 PRO A O 1
ATOM 1884 N N . ASP A 1 232 ? 12.546 -0.857 -9.235 1.00 79.06 232 ASP A N 1
ATOM 1885 C CA . ASP A 1 232 ? 11.404 0.060 -9.317 1.00 79.06 232 ASP A CA 1
ATOM 1886 C C . ASP A 1 232 ? 10.249 -0.501 -10.159 1.00 79.06 232 ASP A C 1
ATOM 1888 O O . ASP A 1 232 ? 9.104 -0.506 -9.712 1.00 79.06 232 ASP A O 1
ATOM 1892 N N . SER A 1 233 ? 10.522 -1.004 -11.368 1.00 79.94 233 SER A N 1
ATOM 1893 C CA . SER A 1 233 ? 9.474 -1.564 -12.244 1.00 79.94 233 SER A CA 1
ATOM 1894 C C . SER A 1 233 ? 8.873 -2.848 -11.673 1.00 79.94 233 SER A C 1
ATOM 1896 O O . SER A 1 233 ? 7.665 -3.070 -11.785 1.00 79.94 233 SER A O 1
ATOM 1898 N N . ALA A 1 234 ? 9.688 -3.666 -11.005 1.00 84.62 234 ALA A N 1
ATOM 1899 C CA . ALA A 1 234 ? 9.245 -4.868 -10.317 1.00 84.62 234 ALA A CA 1
ATOM 1900 C C . ALA A 1 234 ? 8.322 -4.517 -9.136 1.00 84.62 234 ALA A C 1
ATOM 1902 O O . ALA A 1 234 ? 7.229 -5.074 -9.019 1.00 84.62 234 ALA A O 1
ATOM 1903 N N . ALA A 1 235 ? 8.712 -3.528 -8.326 1.00 90.31 235 ALA A N 1
ATOM 1904 C CA . ALA A 1 235 ? 7.913 -3.017 -7.217 1.00 90.31 235 ALA A CA 1
ATOM 1905 C C . ALA A 1 235 ? 6.596 -2.378 -7.685 1.00 90.31 235 ALA A C 1
ATOM 1907 O O . ALA A 1 235 ? 5.537 -2.696 -7.147 1.00 90.31 235 ALA A O 1
ATOM 1908 N N . MET A 1 236 ? 6.627 -1.539 -8.727 1.00 87.88 236 MET A N 1
ATOM 1909 C CA . MET A 1 236 ? 5.418 -0.978 -9.349 1.00 87.88 236 MET A CA 1
ATOM 1910 C C . MET A 1 236 ? 4.470 -2.081 -9.825 1.00 87.88 236 MET A C 1
ATOM 1912 O O . MET A 1 236 ? 3.258 -1.981 -9.636 1.00 87.88 236 MET A O 1
ATOM 1916 N N . THR A 1 237 ? 5.020 -3.151 -10.406 1.00 90.56 237 THR A N 1
ATOM 1917 C CA . THR A 1 237 ? 4.234 -4.301 -10.860 1.00 90.56 237 THR A CA 1
ATOM 1918 C C . THR A 1 237 ? 3.590 -5.033 -9.684 1.00 90.56 237 THR A C 1
ATOM 1920 O O . THR A 1 237 ? 2.394 -5.312 -9.725 1.00 90.56 237 THR A O 1
ATOM 1923 N N . GLU A 1 238 ? 4.335 -5.301 -8.608 1.00 92.44 238 GLU A N 1
ATOM 1924 C CA . GLU A 1 238 ? 3.798 -5.964 -7.413 1.00 92.44 238 GLU A CA 1
ATOM 1925 C C . GLU A 1 238 ? 2.675 -5.143 -6.756 1.00 92.44 238 GLU A C 1
ATOM 1927 O O . GLU A 1 238 ? 1.611 -5.689 -6.448 1.00 92.44 238 GLU A O 1
ATOM 1932 N N . VAL A 1 239 ? 2.873 -3.829 -6.605 1.00 94.25 239 VAL A N 1
ATOM 1933 C CA . VAL A 1 239 ? 1.874 -2.906 -6.041 1.00 94.25 239 VAL A CA 1
ATOM 1934 C C . VAL A 1 239 ? 0.625 -2.834 -6.923 1.00 94.25 239 VAL A C 1
ATOM 1936 O O . VAL A 1 239 ? -0.495 -2.939 -6.424 1.00 94.25 239 VAL A O 1
ATOM 1939 N N . ALA A 1 240 ? 0.788 -2.723 -8.242 1.00 91.81 240 ALA A N 1
ATOM 1940 C CA . ALA A 1 240 ? -0.350 -2.647 -9.149 1.00 91.81 240 ALA A CA 1
ATOM 1941 C C . ALA A 1 240 ? -1.146 -3.962 -9.215 1.00 91.81 240 ALA A C 1
ATOM 1943 O O . ALA A 1 240 ? -2.375 -3.922 -9.285 1.00 91.81 240 ALA A O 1
ATOM 1944 N N . LEU A 1 241 ? -0.481 -5.123 -9.139 1.00 91.56 241 LEU A N 1
ATOM 1945 C CA . LEU A 1 241 ? -1.150 -6.427 -9.046 1.00 91.56 241 LEU A CA 1
ATOM 1946 C C . LEU A 1 241 ? -1.927 -6.576 -7.731 1.00 91.56 241 LEU A C 1
ATOM 1948 O O . LEU A 1 241 ? -3.038 -7.105 -7.742 1.00 91.56 241 LEU A O 1
ATOM 1952 N N . LEU A 1 242 ? -1.370 -6.093 -6.613 1.00 93.12 242 LEU A N 1
ATOM 1953 C CA . LEU A 1 242 ? -2.061 -6.027 -5.320 1.00 93.12 242 LEU A CA 1
ATOM 1954 C C . LEU A 1 242 ? -3.344 -5.191 -5.416 1.00 93.12 242 LEU A C 1
ATOM 1956 O O . LEU A 1 242 ? -4.405 -5.640 -4.985 1.00 93.12 242 LEU A O 1
ATOM 1960 N N . GLU A 1 243 ? -3.261 -4.000 -6.011 1.00 93.2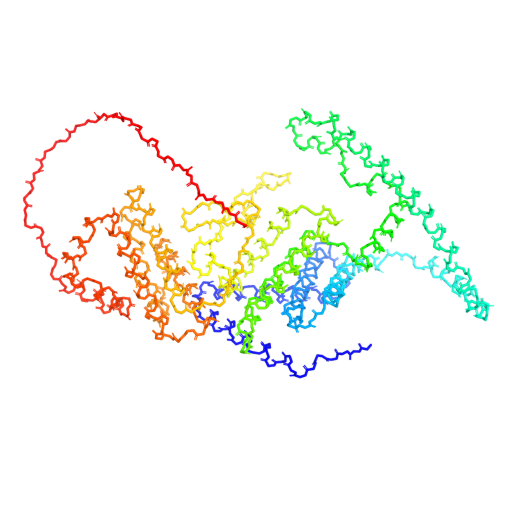5 243 GLU A N 1
ATOM 1961 C CA . GLU A 1 243 ? -4.415 -3.122 -6.233 1.00 93.25 243 GLU A CA 1
ATOM 1962 C C . GLU A 1 243 ? -5.457 -3.742 -7.149 1.00 93.25 243 GLU A C 1
ATOM 1964 O O . GLU A 1 243 ? -6.638 -3.760 -6.803 1.00 93.25 243 GLU A O 1
ATOM 1969 N N . ASN A 1 244 ? -5.038 -4.271 -8.298 1.00 91.62 244 ASN A N 1
ATOM 1970 C CA . ASN A 1 244 ? -5.950 -4.919 -9.233 1.00 91.62 244 ASN A CA 1
ATOM 1971 C C . ASN A 1 244 ? -6.711 -6.050 -8.527 1.00 91.62 244 ASN A C 1
ATOM 1973 O O . ASN A 1 244 ? -7.939 -6.058 -8.558 1.00 91.62 244 ASN A O 1
ATOM 1977 N N . ALA A 1 245 ? -6.004 -6.924 -7.799 1.00 92.81 245 ALA A N 1
ATOM 1978 C CA . ALA A 1 245 ? -6.611 -8.026 -7.057 1.00 92.81 245 ALA A CA 1
ATOM 1979 C C . ALA A 1 245 ? -7.596 -7.531 -5.994 1.00 92.81 245 ALA A C 1
ATOM 1981 O O . ALA A 1 245 ? -8.710 -8.043 -5.898 1.00 92.81 245 ALA A O 1
ATOM 1982 N N . PHE A 1 246 ? -7.204 -6.526 -5.207 1.00 94.38 246 PHE A N 1
ATOM 1983 C CA . PHE A 1 246 ? -8.031 -5.976 -4.136 1.00 94.38 246 PHE A CA 1
ATOM 1984 C C . PHE A 1 246 ? -9.386 -5.478 -4.645 1.00 94.38 246 PHE A C 1
ATOM 1986 O O . PHE A 1 246 ? -10.423 -5.827 -4.075 1.00 94.38 246 PHE A O 1
ATOM 1993 N N . TRP A 1 247 ? -9.376 -4.685 -5.719 1.00 91.44 247 TRP A N 1
ATOM 1994 C CA . TRP A 1 247 ? -10.598 -4.125 -6.289 1.00 91.44 247 TRP A CA 1
ATOM 1995 C C . TRP A 1 247 ? -11.414 -5.181 -7.032 1.00 91.44 247 TRP A C 1
ATOM 1997 O O . TRP A 1 247 ? -12.628 -5.230 -6.860 1.00 91.44 247 TRP A O 1
ATOM 2007 N N . LYS A 1 248 ? -10.758 -6.069 -7.792 1.00 89.94 248 LYS A N 1
ATOM 2008 C CA . LYS A 1 248 ? -11.421 -7.156 -8.527 1.00 89.94 248 LYS A CA 1
ATOM 2009 C C . LYS A 1 248 ? -12.193 -8.090 -7.597 1.00 89.94 248 LYS A C 1
ATOM 2011 O O . LYS A 1 248 ? -13.306 -8.471 -7.927 1.00 89.94 248 LYS A O 1
ATOM 2016 N N . MET A 1 249 ? -11.652 -8.416 -6.419 1.00 92.56 249 MET A N 1
ATOM 2017 C CA . MET A 1 249 ? -12.345 -9.265 -5.436 1.00 92.56 249 MET A CA 1
ATOM 2018 C C . MET A 1 249 ? -13.645 -8.652 -4.889 1.00 92.56 249 MET A C 1
ATOM 2020 O O . MET A 1 249 ? -14.428 -9.375 -4.284 1.00 92.56 249 MET A O 1
ATOM 2024 N N . ARG A 1 250 ? -13.858 -7.341 -5.055 1.00 92.00 250 ARG A N 1
ATOM 2025 C CA . ARG A 1 250 ? -15.041 -6.613 -4.564 1.00 92.00 250 ARG A CA 1
ATOM 2026 C C . ARG A 1 250 ? -16.027 -6.267 -5.672 1.00 92.00 250 ARG A C 1
ATOM 2028 O O . ARG A 1 250 ? -17.082 -5.708 -5.388 1.00 92.00 250 ARG A O 1
ATOM 2035 N N . GLU A 1 251 ? -15.686 -6.558 -6.926 1.00 89.50 251 GLU A N 1
ATOM 2036 C CA . GLU A 1 251 ? -16.600 -6.324 -8.037 1.00 89.50 251 GLU A CA 1
ATOM 2037 C C . GLU A 1 251 ? -17.862 -7.195 -7.873 1.00 89.50 251 GLU A C 1
ATOM 2039 O O . GLU A 1 251 ? -17.765 -8.353 -7.453 1.00 89.50 251 GLU A O 1
ATOM 2044 N N . PRO A 1 252 ? -19.059 -6.673 -8.196 1.00 86.81 252 PRO A N 1
ATOM 2045 C CA . PRO A 1 252 ? -20.289 -7.450 -8.097 1.00 86.81 252 PRO A CA 1
ATOM 2046 C C . PRO A 1 252 ? -20.210 -8.752 -8.907 1.00 86.81 252 PRO A C 1
ATOM 2048 O O . PRO A 1 252 ? -19.927 -8.728 -10.103 1.00 86.81 252 PRO A O 1
ATOM 2051 N N . GLY A 1 253 ? -20.479 -9.888 -8.259 1.00 85.19 253 GLY A N 1
ATOM 2052 C CA . GLY A 1 253 ? -20.432 -11.213 -8.891 1.00 85.19 253 GLY A CA 1
ATOM 2053 C C . GLY A 1 253 ? -19.029 -11.812 -9.052 1.00 85.19 253 GLY A C 1
ATOM 2054 O O . GLY A 1 253 ? -18.894 -12.864 -9.675 1.00 85.19 253 GLY A O 1
ATOM 2055 N N . ALA A 1 254 ? -17.989 -11.177 -8.506 1.00 87.81 254 ALA A N 1
ATOM 2056 C CA . ALA A 1 254 ? -16.630 -11.698 -8.542 1.00 87.81 254 ALA A CA 1
ATOM 2057 C C . ALA A 1 254 ? -16.431 -12.905 -7.608 1.00 87.81 254 ALA A C 1
ATOM 2059 O O . ALA A 1 254 ? -16.875 -12.910 -6.461 1.00 87.81 254 ALA A O 1
ATOM 2060 N N . ASP A 1 255 ? -15.672 -13.902 -8.068 1.00 89.75 255 ASP A N 1
ATOM 2061 C CA . ASP A 1 255 ? -15.156 -14.968 -7.206 1.00 89.75 255 ASP A CA 1
ATOM 2062 C C . ASP A 1 255 ? -13.833 -14.519 -6.571 1.00 89.75 255 ASP A C 1
ATOM 2064 O O . ASP A 1 255 ? -12.753 -14.592 -7.173 1.00 89.75 255 ASP A O 1
ATOM 2068 N N . ALA A 1 256 ? -13.918 -14.041 -5.328 1.00 91.25 256 ALA A N 1
ATOM 2069 C CA . ALA A 1 256 ? -12.758 -13.561 -4.589 1.00 91.25 256 ALA A CA 1
ATOM 2070 C C . ALA A 1 256 ? -11.694 -14.653 -4.355 1.00 91.25 256 ALA A C 1
ATOM 2072 O O . ALA A 1 256 ? -10.500 -14.349 -4.276 1.00 91.25 256 ALA A O 1
ATOM 2073 N N . GLY A 1 257 ? -12.101 -15.924 -4.251 1.00 90.00 257 GLY A N 1
ATOM 2074 C CA . GLY A 1 257 ? -11.187 -17.053 -4.098 1.00 90.00 257 GLY A CA 1
ATOM 2075 C C . GLY A 1 257 ? -10.340 -17.245 -5.350 1.00 90.00 257 GLY A C 1
ATOM 2076 O O . GLY A 1 257 ? -9.109 -17.266 -5.268 1.00 90.00 257 GLY A O 1
ATOM 2077 N N . LEU A 1 258 ? -10.997 -17.283 -6.507 1.00 89.44 258 LEU A N 1
ATOM 2078 C CA . LEU A 1 258 ? -10.343 -17.474 -7.795 1.00 89.44 258 LEU A CA 1
ATOM 2079 C C . LEU A 1 258 ? -9.414 -16.307 -8.165 1.00 89.44 258 LEU A C 1
ATOM 2081 O O . LEU A 1 258 ? -8.281 -16.533 -8.595 1.00 89.44 258 LEU A O 1
ATOM 2085 N N . ILE A 1 259 ? -9.844 -15.061 -7.940 1.00 90.81 259 ILE A N 1
ATOM 2086 C CA . ILE A 1 259 ? -9.017 -13.865 -8.189 1.00 90.81 259 ILE A CA 1
ATOM 2087 C C . ILE A 1 259 ? -7.760 -13.887 -7.323 1.00 90.81 259 ILE A C 1
ATOM 2089 O O . ILE A 1 259 ? -6.659 -13.603 -7.798 1.00 90.81 259 ILE A O 1
ATOM 2093 N N . ARG A 1 260 ? -7.896 -14.265 -6.049 1.00 89.94 260 ARG A N 1
ATOM 2094 C CA . ARG A 1 260 ? -6.759 -14.376 -5.133 1.00 89.94 260 ARG A CA 1
ATOM 2095 C C . ARG A 1 260 ? -5.774 -15.449 -5.583 1.00 89.94 260 ARG A C 1
ATOM 2097 O O . ARG A 1 260 ? -4.564 -15.243 -5.483 1.00 89.94 260 ARG A O 1
ATOM 2104 N N . ASP A 1 261 ? -6.265 -16.593 -6.039 1.00 88.88 261 ASP A N 1
ATOM 2105 C CA . ASP A 1 261 ? -5.400 -17.679 -6.488 1.00 88.88 261 ASP A CA 1
ATOM 2106 C C . ASP A 1 261 ? -4.691 -17.304 -7.803 1.00 88.88 261 ASP A C 1
ATOM 2108 O O . ASP A 1 261 ? -3.483 -17.522 -7.925 1.00 88.88 261 ASP A O 1
ATOM 2112 N N . SER A 1 262 ? -5.373 -16.588 -8.707 1.00 86.88 262 SER A N 1
ATOM 2113 C CA . SER A 1 262 ? -4.762 -15.960 -9.888 1.00 86.88 262 SER A CA 1
ATOM 2114 C C . SER A 1 262 ? -3.678 -14.945 -9.509 1.00 86.88 262 SER A C 1
ATOM 2116 O O . SER A 1 262 ? -2.574 -14.968 -10.054 1.00 86.88 262 SER A O 1
ATOM 2118 N N . TYR A 1 263 ? -3.952 -14.075 -8.535 1.00 90.44 263 TYR A N 1
ATOM 2119 C CA . TYR A 1 263 ? -2.978 -13.116 -8.013 1.00 90.44 263 TYR A CA 1
ATOM 2120 C C . TYR A 1 263 ? -1.741 -13.819 -7.435 1.00 90.44 263 TYR A C 1
ATOM 2122 O O . TYR A 1 263 ? -0.612 -13.430 -7.731 1.00 90.44 263 TYR A O 1
ATOM 2130 N N . ARG A 1 264 ? -1.927 -14.891 -6.653 1.00 90.31 264 ARG A N 1
ATOM 2131 C CA . ARG A 1 264 ? -0.820 -15.683 -6.089 1.00 90.31 264 ARG A CA 1
ATOM 2132 C C . ARG A 1 264 ? 0.038 -16.322 -7.177 1.00 90.31 264 ARG A C 1
ATOM 2134 O O . ARG A 1 264 ? 1.263 -16.293 -7.060 1.00 90.31 264 ARG A O 1
ATOM 2141 N N . ALA A 1 265 ? -0.582 -16.866 -8.223 1.00 87.25 265 ALA A N 1
ATOM 2142 C CA . ALA A 1 265 ? 0.130 -17.433 -9.364 1.00 87.25 265 ALA A CA 1
ATOM 2143 C C . ALA A 1 265 ? 0.964 -16.365 -10.094 1.00 87.25 265 ALA A C 1
ATOM 2145 O O . ALA A 1 265 ? 2.165 -16.557 -10.302 1.00 87.25 265 ALA A O 1
ATOM 2146 N N . MET A 1 266 ? 0.368 -15.204 -10.387 1.00 87.06 266 MET A N 1
ATOM 2147 C CA . MET A 1 266 ? 1.062 -14.080 -11.026 1.00 87.06 266 MET A CA 1
ATOM 2148 C C . MET A 1 266 ? 2.208 -13.541 -10.174 1.00 87.06 266 MET A C 1
ATOM 2150 O O . MET A 1 266 ? 3.301 -13.321 -10.688 1.00 87.06 266 MET A O 1
ATOM 2154 N N . ARG A 1 267 ? 2.004 -13.392 -8.862 1.00 90.12 267 ARG A N 1
ATOM 2155 C CA . ARG A 1 267 ? 3.056 -12.957 -7.937 1.00 90.12 267 ARG A CA 1
ATOM 2156 C C . ARG A 1 267 ? 4.214 -13.952 -7.884 1.00 90.12 267 ARG A C 1
ATOM 2158 O O . ARG A 1 267 ? 5.369 -13.548 -7.958 1.00 90.12 267 ARG A O 1
ATOM 2165 N N . LYS A 1 268 ? 3.919 -15.255 -7.803 1.00 89.88 268 LYS A N 1
ATOM 2166 C CA . LYS A 1 268 ? 4.944 -16.308 -7.843 1.00 89.88 268 LYS A CA 1
ATOM 2167 C C . LYS A 1 268 ? 5.770 -16.218 -9.127 1.00 89.88 268 LYS A C 1
ATOM 2169 O O . LYS A 1 268 ? 6.992 -16.305 -9.070 1.00 89.88 268 LYS A O 1
ATOM 2174 N N . ARG A 1 269 ? 5.112 -16.013 -10.270 1.00 87.00 269 ARG A N 1
ATOM 2175 C CA . ARG A 1 269 ? 5.781 -15.871 -11.567 1.00 87.00 269 ARG A CA 1
ATOM 2176 C C . ARG A 1 269 ? 6.614 -14.596 -11.664 1.00 87.00 269 ARG A C 1
ATOM 2178 O O . ARG A 1 269 ? 7.733 -14.649 -12.157 1.00 87.00 269 ARG A O 1
ATOM 2185 N N . LEU A 1 270 ? 6.099 -13.477 -11.165 1.00 88.56 270 LEU A N 1
ATOM 2186 C CA . LEU A 1 270 ? 6.835 -12.220 -11.094 1.00 88.56 270 LEU A CA 1
ATOM 2187 C C . LEU A 1 270 ? 8.121 -12.385 -10.270 1.00 88.56 270 LEU A C 1
ATOM 2189 O O . LEU A 1 270 ? 9.184 -11.970 -10.714 1.00 88.56 270 LEU A O 1
ATOM 2193 N N . HIS A 1 271 ? 8.054 -13.050 -9.114 1.00 89.75 271 HIS A N 1
ATOM 2194 C CA . HIS A 1 271 ? 9.242 -13.316 -8.295 1.00 89.75 271 HIS A CA 1
ATOM 2195 C C . HIS A 1 271 ? 10.250 -14.239 -8.992 1.00 89.75 271 HIS A C 1
ATOM 2197 O O . HIS A 1 271 ? 11.455 -14.048 -8.846 1.00 89.75 271 HIS A O 1
ATOM 2203 N N . GLU A 1 272 ? 9.778 -15.218 -9.765 1.00 88.25 272 GLU A N 1
ATOM 2204 C CA . GLU A 1 272 ? 10.654 -16.044 -10.598 1.00 88.25 272 GLU A CA 1
ATOM 2205 C C . GLU A 1 272 ? 11.382 -15.187 -11.645 1.00 88.25 272 GLU A C 1
ATOM 2207 O O . GLU A 1 272 ? 12.603 -15.235 -11.738 1.00 88.25 272 GLU A O 1
ATOM 2212 N N . GLN A 1 273 ? 10.655 -14.312 -12.345 1.00 83.69 273 GLN A N 1
ATOM 2213 C CA . GLN A 1 273 ? 11.228 -13.379 -13.321 1.00 83.69 273 GLN A CA 1
ATOM 2214 C C . GLN A 1 273 ? 12.221 -12.394 -12.689 1.00 83.69 273 GLN A C 1
ATOM 2216 O O . GLN A 1 273 ? 13.265 -12.121 -13.274 1.00 83.69 273 GLN A O 1
ATOM 2221 N N . MET A 1 274 ? 11.928 -11.883 -11.490 1.00 84.25 274 MET A N 1
ATOM 2222 C CA . MET A 1 274 ? 12.848 -11.036 -10.722 1.00 84.25 274 MET A CA 1
ATOM 2223 C C . MET A 1 274 ? 14.142 -11.784 -10.386 1.00 84.25 274 MET A C 1
ATOM 2225 O O . MET A 1 274 ? 15.228 -11.224 -10.525 1.00 84.25 274 MET A O 1
ATOM 2229 N N . ARG A 1 275 ? 14.038 -13.057 -9.982 1.00 82.44 275 ARG A N 1
ATOM 2230 C CA . ARG A 1 275 ? 15.196 -13.911 -9.687 1.00 82.44 275 ARG A CA 1
ATOM 2231 C C . ARG A 1 275 ? 16.034 -14.175 -10.936 1.00 82.44 275 ARG A C 1
ATOM 2233 O O . ARG A 1 275 ? 17.255 -14.077 -10.869 1.00 82.44 275 ARG A O 1
ATOM 2240 N N . GLU A 1 276 ? 15.395 -14.482 -12.062 1.00 76.19 276 GLU A N 1
ATOM 2241 C CA . GLU A 1 276 ? 16.060 -14.636 -13.366 1.00 76.19 276 GLU A CA 1
ATOM 2242 C C . GLU A 1 276 ? 16.758 -13.344 -13.822 1.00 76.19 276 GLU A C 1
ATOM 2244 O O . GLU A 1 276 ? 17.811 -13.399 -14.460 1.00 76.19 276 GLU A O 1
ATOM 2249 N N . ASP A 1 277 ? 16.196 -12.184 -13.473 1.00 73.25 277 ASP A N 1
ATOM 2250 C CA . ASP A 1 277 ? 16.771 -10.864 -13.754 1.00 73.25 277 ASP A CA 1
ATOM 2251 C C . ASP A 1 277 ? 17.839 -10.436 -12.722 1.00 73.25 277 ASP A C 1
ATOM 2253 O O . ASP A 1 277 ? 18.470 -9.392 -12.890 1.00 73.25 277 ASP A O 1
ATOM 2257 N N . GLY A 1 278 ? 18.092 -11.254 -11.692 1.00 72.56 278 GLY A N 1
ATOM 2258 C CA . GLY A 1 278 ? 19.131 -11.030 -10.683 1.00 72.56 278 GLY A CA 1
ATOM 2259 C C . GLY A 1 278 ? 18.765 -10.018 -9.595 1.00 72.56 278 GLY A C 1
ATOM 2260 O O . GLY A 1 278 ? 19.662 -9.463 -8.965 1.00 72.56 278 GLY A O 1
ATOM 2261 N N . LEU A 1 279 ? 17.473 -9.757 -9.379 1.00 76.06 279 LEU A N 1
ATOM 2262 C CA . LEU A 1 279 ? 16.998 -8.816 -8.365 1.00 76.06 279 LEU A CA 1
ATOM 2263 C C . LEU A 1 279 ? 16.904 -9.470 -6.984 1.00 76.06 279 LEU A C 1
ATOM 2265 O O . LEU A 1 279 ? 16.386 -10.580 -6.831 1.00 76.06 279 LEU A O 1
ATOM 2269 N N . GLU A 1 280 ? 17.337 -8.742 -5.955 1.00 81.31 280 GLU A N 1
ATOM 2270 C CA . GLU A 1 280 ? 17.144 -9.152 -4.569 1.00 81.31 280 GLU A CA 1
ATOM 2271 C C . GLU A 1 280 ? 15.719 -8.834 -4.106 1.00 81.31 280 GLU A C 1
ATOM 2273 O O . GLU A 1 280 ? 15.219 -7.716 -4.250 1.00 81.31 280 GLU A O 1
ATOM 2278 N N . ARG A 1 281 ? 15.057 -9.822 -3.491 1.00 84.94 281 ARG A N 1
ATOM 2279 C CA . ARG A 1 281 ? 13.681 -9.669 -2.993 1.00 84.94 281 ARG A CA 1
ATOM 2280 C C . ARG A 1 281 ? 13.552 -8.516 -1.996 1.00 84.94 281 ARG A C 1
ATOM 2282 O O . ARG A 1 281 ? 12.561 -7.797 -2.035 1.00 84.94 281 ARG A O 1
ATOM 2289 N N . GLN A 1 282 ? 14.537 -8.346 -1.116 1.00 87.44 282 GLN A N 1
ATOM 2290 C CA . GLN A 1 282 ? 14.544 -7.284 -0.107 1.00 87.44 282 GLN A CA 1
ATOM 2291 C C . GLN A 1 282 ? 14.513 -5.895 -0.747 1.00 87.44 282 GLN A C 1
ATOM 2293 O O . GLN A 1 282 ? 13.732 -5.047 -0.324 1.00 87.44 282 GLN A O 1
ATOM 2298 N N . GLU A 1 283 ? 15.288 -5.685 -1.814 1.00 84.56 283 GLU A N 1
ATOM 2299 C CA . GLU A 1 283 ? 15.309 -4.409 -2.526 1.00 84.56 283 GLU A CA 1
ATOM 2300 C C . GLU A 1 283 ? 13.948 -4.111 -3.164 1.00 84.56 283 GLU A C 1
ATOM 2302 O O . GLU A 1 283 ? 13.408 -3.018 -2.994 1.00 84.56 283 GLU A O 1
ATOM 2307 N N . VAL A 1 284 ? 13.344 -5.097 -3.832 1.00 86.88 284 VAL A N 1
ATOM 2308 C CA . VAL A 1 284 ? 12.009 -4.951 -4.431 1.00 86.88 284 VAL A CA 1
ATOM 2309 C C . VAL A 1 284 ? 10.955 -4.632 -3.368 1.00 86.88 284 VAL A C 1
ATOM 2311 O O . VAL A 1 284 ? 10.176 -3.695 -3.543 1.00 86.88 284 VAL A O 1
ATOM 2314 N N . VAL A 1 285 ? 10.946 -5.360 -2.246 1.00 90.62 285 VAL A N 1
ATOM 2315 C CA . VAL A 1 285 ? 9.999 -5.134 -1.140 1.00 90.62 285 VAL A CA 1
ATOM 2316 C C . VAL A 1 285 ? 10.179 -3.741 -0.541 1.00 90.62 285 VAL A C 1
ATOM 2318 O O . VAL A 1 285 ? 9.194 -3.039 -0.304 1.00 90.62 285 VAL A O 1
ATOM 2321 N N . HIS A 1 286 ? 11.421 -3.304 -0.343 1.00 89.12 286 HIS A N 1
ATOM 2322 C CA . HIS A 1 286 ? 11.730 -1.962 0.137 1.00 89.12 286 HIS A CA 1
ATOM 2323 C C . HIS A 1 286 ? 11.194 -0.880 -0.818 1.00 89.12 286 HIS A C 1
ATOM 2325 O O . HIS A 1 286 ? 10.492 0.038 -0.385 1.00 89.12 286 HIS A O 1
ATOM 2331 N N . ARG A 1 287 ? 11.428 -1.019 -2.132 1.00 89.38 287 ARG A N 1
ATOM 2332 C CA . ARG A 1 287 ? 10.869 -0.110 -3.152 1.00 89.38 287 ARG A CA 1
ATOM 2333 C C . ARG A 1 287 ? 9.339 -0.122 -3.153 1.00 89.38 287 ARG A C 1
ATOM 2335 O O . ARG A 1 287 ? 8.722 0.941 -3.199 1.00 89.38 287 ARG A O 1
ATOM 2342 N N . ALA A 1 288 ? 8.717 -1.295 -3.045 1.00 93.06 288 ALA A N 1
ATOM 2343 C CA . ALA A 1 288 ? 7.262 -1.434 -3.019 1.00 93.06 288 ALA A CA 1
ATOM 2344 C C . ALA A 1 288 ? 6.647 -0.751 -1.788 1.00 93.06 288 ALA A C 1
ATOM 2346 O O . ALA A 1 288 ? 5.647 -0.042 -1.906 1.00 93.06 288 ALA A O 1
ATOM 2347 N N . ARG A 1 289 ? 7.276 -0.894 -0.615 1.00 93.19 289 ARG A N 1
ATOM 2348 C CA . ARG A 1 289 ? 6.881 -0.200 0.619 1.00 93.19 289 ARG A CA 1
ATOM 2349 C C . ARG A 1 289 ? 6.974 1.313 0.483 1.00 93.19 289 ARG A C 1
ATOM 2351 O O . ARG A 1 289 ? 6.038 1.994 0.895 1.00 93.19 289 ARG A O 1
ATOM 2358 N N . MET A 1 290 ? 8.044 1.833 -0.123 1.00 91.12 290 MET A N 1
ATOM 2359 C CA . MET A 1 290 ? 8.155 3.269 -0.398 1.00 91.12 290 MET A CA 1
ATOM 2360 C C . MET A 1 290 ? 7.014 3.762 -1.289 1.00 91.12 290 MET A C 1
ATOM 2362 O O . MET A 1 290 ? 6.329 4.708 -0.912 1.00 91.12 290 MET A O 1
ATOM 2366 N N . ILE A 1 291 ? 6.749 3.080 -2.410 1.00 91.75 291 ILE A N 1
ATOM 2367 C CA . ILE A 1 291 ? 5.644 3.429 -3.320 1.00 91.75 291 ILE A CA 1
ATOM 2368 C C . ILE A 1 291 ? 4.312 3.463 -2.559 1.00 91.75 291 ILE A C 1
ATOM 2370 O O . ILE A 1 291 ? 3.550 4.422 -2.681 1.00 91.75 291 ILE A O 1
ATOM 2374 N N . ILE A 1 292 ? 4.035 2.434 -1.753 1.00 93.56 292 ILE A N 1
ATOM 2375 C CA . ILE A 1 292 ? 2.797 2.341 -0.974 1.00 93.56 292 ILE A CA 1
ATOM 2376 C C . ILE A 1 292 ? 2.708 3.467 0.061 1.00 93.56 292 ILE A C 1
ATOM 2378 O O . ILE A 1 292 ? 1.683 4.139 0.136 1.00 93.56 292 ILE A O 1
ATOM 2382 N N . GLY A 1 293 ? 3.753 3.698 0.856 1.00 91.81 293 GLY A N 1
ATOM 2383 C CA . GLY A 1 293 ? 3.707 4.684 1.938 1.00 91.81 293 GLY A CA 1
ATOM 2384 C C . GLY A 1 293 ? 3.798 6.137 1.478 1.00 91.81 293 GLY A C 1
ATOM 2385 O O . GLY A 1 293 ? 3.309 7.018 2.185 1.00 91.81 293 GLY A O 1
ATOM 2386 N N . GLU A 1 294 ? 4.375 6.414 0.306 1.00 89.12 294 GLU A N 1
ATOM 2387 C CA . GLU A 1 294 ? 4.223 7.711 -0.360 1.00 89.12 294 GLU A CA 1
ATOM 2388 C C . GLU A 1 294 ? 2.775 7.896 -0.819 1.00 89.12 294 GLU A C 1
ATOM 2390 O O . GLU A 1 294 ? 2.157 8.912 -0.508 1.00 89.12 294 GLU A O 1
ATOM 2395 N N . ARG A 1 295 ? 2.196 6.893 -1.493 1.00 91.12 295 ARG A N 1
ATOM 2396 C CA . ARG A 1 295 ? 0.820 6.970 -2.001 1.00 91.12 295 ARG A CA 1
ATOM 2397 C C . ARG A 1 295 ? -0.231 7.050 -0.906 1.00 91.12 295 ARG A C 1
ATOM 2399 O O . ARG A 1 295 ? -1.157 7.832 -1.042 1.00 91.12 295 ARG A O 1
ATOM 2406 N N . MET A 1 296 ? -0.069 6.363 0.222 1.00 89.75 296 MET A N 1
ATOM 2407 C CA . MET A 1 296 ? -0.997 6.430 1.367 1.00 89.75 296 MET A CA 1
ATOM 2408 C C . MET A 1 296 ? -1.177 7.831 1.977 1.00 89.75 296 MET A C 1
ATOM 2410 O O . MET A 1 296 ? -2.071 8.025 2.808 1.00 89.75 296 MET A O 1
ATOM 2414 N N . GLU A 1 297 ? -0.321 8.799 1.639 1.00 85.25 297 GLU A N 1
ATOM 2415 C CA . GLU A 1 297 ? -0.485 10.189 2.074 1.00 85.25 297 GLU A CA 1
ATOM 2416 C C . GLU A 1 297 ? -1.506 10.967 1.239 1.00 85.25 297 GLU A C 1
ATOM 2418 O O . GLU A 1 297 ? -2.063 11.939 1.747 1.00 85.25 297 GLU A O 1
ATOM 2423 N N . TYR A 1 298 ? -1.754 10.543 -0.004 1.00 85.38 298 TYR A N 1
ATOM 2424 C CA . TYR A 1 298 ? -2.624 11.231 -0.967 1.00 85.38 298 TYR A CA 1
ATOM 2425 C C . TYR A 1 298 ? -3.659 10.322 -1.660 1.00 85.38 298 TYR A C 1
ATOM 2427 O O . TYR A 1 298 ? -4.560 10.814 -2.327 1.00 85.38 298 TYR A O 1
ATOM 2435 N N . GLU A 1 299 ? -3.566 9.011 -1.474 1.00 89.94 299 GLU A N 1
ATOM 2436 C CA . GLU A 1 299 ? -4.558 7.986 -1.810 1.00 89.94 299 GLU A CA 1
ATOM 2437 C C . GLU A 1 299 ? -4.885 7.221 -0.513 1.00 89.94 299 GLU A C 1
ATOM 2439 O O . GLU A 1 299 ? -4.411 6.096 -0.302 1.00 89.94 299 GLU A O 1
ATOM 2444 N N . PRO A 1 300 ? -5.607 7.841 0.439 1.00 88.06 300 PRO A N 1
ATOM 2445 C CA . PRO A 1 300 ? -5.811 7.259 1.763 1.00 88.06 300 PRO A CA 1
ATOM 2446 C C . PRO A 1 300 ? -6.620 5.954 1.728 1.00 88.06 300 PRO A C 1
ATOM 2448 O O . PRO A 1 300 ? -6.446 5.105 2.603 1.00 88.06 300 PRO A O 1
ATOM 2451 N N . GLU A 1 301 ? -7.413 5.722 0.679 1.00 89.56 301 GLU A N 1
ATOM 2452 C CA . GLU A 1 301 ? -8.114 4.460 0.443 1.00 89.56 301 GLU A CA 1
ATOM 2453 C C . GLU A 1 301 ? -7.171 3.245 0.361 1.00 89.56 301 GLU A C 1
ATOM 2455 O O . GLU A 1 301 ? -7.585 2.134 0.696 1.00 89.56 301 GLU A O 1
ATOM 2460 N N . LEU A 1 302 ? -5.888 3.430 0.009 1.00 92.06 302 LEU A N 1
ATOM 2461 C CA . LEU A 1 302 ? -4.893 2.347 -0.003 1.00 92.06 302 LEU A CA 1
ATOM 2462 C C . LEU A 1 302 ? -4.689 1.723 1.383 1.00 92.06 302 LEU A C 1
ATOM 2464 O O . LEU A 1 302 ? -4.282 0.565 1.489 1.00 92.06 302 LEU A O 1
ATOM 2468 N N . ARG A 1 303 ? -5.001 2.455 2.460 1.00 92.38 303 ARG A N 1
ATOM 2469 C CA . ARG A 1 303 ? -4.930 1.939 3.835 1.00 92.38 303 ARG A CA 1
ATOM 2470 C C . ARG A 1 303 ? -5.892 0.780 4.069 1.00 92.38 303 ARG A C 1
ATOM 2472 O O . ARG A 1 303 ? -5.582 -0.112 4.848 1.00 92.38 303 ARG A O 1
ATOM 2479 N N . THR A 1 304 ? -6.998 0.733 3.333 1.00 94.25 304 THR A N 1
ATOM 2480 C CA . THR A 1 304 ? -7.987 -0.348 3.429 1.00 94.25 304 THR A CA 1
ATOM 2481 C C . THR A 1 304 ? -7.528 -1.643 2.758 1.00 94.25 304 THR A C 1
ATOM 2483 O O . THR A 1 304 ? -8.183 -2.671 2.898 1.00 94.25 304 THR A O 1
ATOM 2486 N N . MET A 1 305 ? -6.419 -1.638 2.012 1.00 94.00 305 MET A N 1
ATOM 2487 C CA . MET A 1 305 ? -6.075 -2.763 1.144 1.00 94.00 305 MET A CA 1
ATOM 2488 C C . MET A 1 305 ? -5.303 -3.898 1.804 1.00 94.00 305 MET A C 1
ATOM 2490 O O . MET A 1 305 ? -5.305 -5.030 1.310 1.00 94.00 305 MET A O 1
ATOM 2494 N N . PHE A 1 306 ? -4.601 -3.597 2.889 1.00 94.00 306 PHE A N 1
ATOM 2495 C CA . PHE A 1 306 ? -3.628 -4.502 3.486 1.00 94.00 306 PHE A CA 1
ATOM 2496 C C . PHE A 1 306 ? -4.109 -4.939 4.864 1.00 94.00 306 PHE A C 1
ATOM 2498 O O . PHE A 1 306 ? -4.490 -4.089 5.659 1.00 94.00 306 PHE A O 1
ATOM 2505 N N . ASN A 1 307 ? -4.058 -6.238 5.177 1.00 89.06 307 ASN A N 1
ATOM 2506 C CA . ASN A 1 307 ? -4.643 -6.793 6.412 1.00 89.06 307 ASN A CA 1
ATOM 2507 C C . ASN A 1 307 ? -4.234 -6.039 7.687 1.00 89.06 307 ASN A C 1
ATOM 2509 O O . ASN A 1 307 ? -5.082 -5.749 8.526 1.00 89.06 307 ASN A O 1
ATOM 2513 N N . GLY A 1 308 ? -2.944 -5.724 7.837 1.00 87.94 308 GLY A N 1
ATOM 2514 C CA . GLY A 1 308 ? -2.453 -5.010 9.015 1.00 87.94 308 GLY A CA 1
ATOM 2515 C C . GLY A 1 308 ? -2.760 -3.513 8.996 1.00 87.94 308 GLY A C 1
ATOM 2516 O O . GLY A 1 308 ? -3.003 -2.936 10.046 1.00 87.94 308 GLY A O 1
ATOM 2517 N N . VAL A 1 309 ? -2.812 -2.881 7.824 1.00 93.06 309 VAL A N 1
ATOM 2518 C CA . VAL A 1 309 ? -3.076 -1.436 7.721 1.00 93.06 309 VAL A CA 1
ATOM 2519 C C . VAL A 1 309 ? -4.571 -1.142 7.888 1.00 93.06 309 VAL A C 1
ATOM 2521 O O . VAL A 1 309 ? -4.934 -0.244 8.639 1.00 93.06 309 VAL A O 1
ATOM 2524 N N . ALA A 1 310 ? -5.434 -1.959 7.278 1.00 93.44 310 ALA A N 1
ATOM 2525 C CA . ALA A 1 310 ? -6.893 -1.815 7.262 1.00 93.44 310 ALA A CA 1
ATOM 2526 C C . ALA A 1 310 ? -7.542 -1.847 8.654 1.00 93.44 310 ALA A C 1
ATOM 2528 O O . ALA A 1 310 ? -8.618 -1.299 8.859 1.00 93.44 310 ALA A O 1
ATOM 2529 N N . HIS A 1 311 ? -6.874 -2.472 9.622 1.00 90.88 311 HIS A N 1
ATOM 2530 C CA . HIS A 1 311 ? -7.340 -2.557 11.005 1.00 90.88 311 HIS A CA 1
ATOM 2531 C C . HIS A 1 311 ? -6.426 -1.794 11.967 1.00 90.88 311 HIS A C 1
ATOM 2533 O O . HIS A 1 311 ? -6.407 -2.101 13.153 1.00 90.88 311 HIS A O 1
ATOM 2539 N N . GLY A 1 312 ? -5.618 -0.856 11.461 1.00 88.06 312 GLY A N 1
ATOM 2540 C CA . GLY A 1 312 ? -4.783 0.031 12.273 1.00 88.06 312 GLY A CA 1
ATOM 2541 C C . GLY A 1 312 ? -3.549 -0.609 12.919 1.00 88.06 312 GLY A C 1
ATOM 2542 O O . GLY A 1 312 ? -2.855 0.069 13.670 1.00 88.06 312 GLY A O 1
ATOM 2543 N N . ARG A 1 313 ? -3.238 -1.879 12.630 1.00 91.44 313 ARG A N 1
ATOM 2544 C CA . ARG A 1 313 ? -2.112 -2.615 13.237 1.00 91.44 313 ARG A CA 1
ATOM 2545 C C . ARG A 1 313 ? -0.751 -2.265 12.663 1.00 91.44 313 ARG A C 1
ATOM 2547 O O . ARG A 1 313 ? 0.250 -2.582 13.287 1.00 91.44 313 ARG A O 1
ATOM 2554 N N . ILE A 1 314 ? -0.710 -1.690 11.467 1.00 93.00 314 ILE A N 1
ATOM 2555 C CA . ILE A 1 314 ? 0.517 -1.274 10.794 1.00 93.00 314 ILE A CA 1
ATOM 2556 C C . ILE A 1 314 ? 0.369 0.182 10.383 1.00 93.00 314 ILE A C 1
ATOM 2558 O O . ILE A 1 314 ? -0.605 0.549 9.722 1.00 93.00 314 ILE A O 1
ATOM 2562 N N . VAL A 1 315 ? 1.360 0.993 10.737 1.00 89.94 315 VAL A N 1
ATOM 2563 C CA . VAL A 1 315 ? 1.406 2.425 10.456 1.00 89.94 315 VAL A CA 1
ATOM 2564 C C . VAL A 1 315 ? 2.729 2.803 9.805 1.00 89.94 315 VAL A C 1
ATOM 2566 O O . VAL A 1 315 ? 3.755 2.142 9.966 1.00 89.94 315 VAL A O 1
ATOM 2569 N N . LYS A 1 316 ? 2.706 3.885 9.028 1.00 90.88 316 LYS A N 1
ATOM 2570 C CA . LYS A 1 316 ? 3.921 4.464 8.458 1.00 90.88 316 LYS A CA 1
ATOM 2571 C C . LYS A 1 316 ? 4.811 4.968 9.599 1.00 90.88 316 LYS A C 1
ATOM 2573 O O . LYS A 1 316 ? 4.335 5.740 10.431 1.00 90.88 316 LYS A O 1
ATOM 2578 N N . ALA A 1 317 ? 6.075 4.548 9.622 1.00 90.38 317 ALA A N 1
ATOM 2579 C CA . ALA A 1 317 ? 7.034 5.010 10.619 1.00 90.38 317 ALA A CA 1
ATOM 2580 C C . ALA A 1 317 ? 7.302 6.522 10.459 1.00 90.38 317 ALA A C 1
ATOM 2582 O O . ALA A 1 317 ? 7.186 7.053 9.345 1.00 90.38 317 ALA A O 1
ATOM 2583 N N . PRO A 1 318 ? 7.676 7.239 11.533 1.00 86.94 318 PRO A N 1
ATOM 2584 C CA . PRO A 1 318 ? 8.076 8.635 11.422 1.00 86.94 318 PRO A CA 1
ATOM 2585 C C . PRO A 1 318 ? 9.325 8.786 10.541 1.00 86.94 318 PRO A C 1
ATOM 2587 O O . PRO A 1 318 ? 10.184 7.906 10.478 1.00 86.94 318 PRO A O 1
ATOM 2590 N N . ALA A 1 319 ? 9.431 9.929 9.864 1.00 88.75 319 ALA A N 1
ATOM 2591 C CA . ALA A 1 319 ? 10.639 10.284 9.131 1.00 88.75 319 ALA A CA 1
ATOM 2592 C C . ALA A 1 319 ? 11.818 10.476 10.101 1.00 88.75 319 ALA A C 1
ATOM 2594 O O . ALA A 1 319 ? 11.635 10.934 11.230 1.00 88.75 319 ALA A O 1
ATOM 2595 N N . HIS A 1 320 ? 13.025 10.158 9.647 1.00 86.88 320 HIS A N 1
ATOM 2596 C CA . HIS A 1 320 ? 14.254 10.285 10.420 1.00 86.88 320 HIS A CA 1
ATOM 2597 C C . HIS A 1 320 ? 15.240 11.233 9.737 1.00 86.88 320 HIS A C 1
ATOM 2599 O O . HIS A 1 320 ? 15.102 11.604 8.571 1.00 86.88 320 HIS A O 1
ATOM 2605 N N . GLU A 1 321 ? 16.238 11.665 10.495 1.00 90.69 321 GLU A N 1
ATOM 2606 C CA . GLU A 1 321 ? 17.295 12.535 10.004 1.00 90.69 321 GLU A CA 1
ATOM 2607 C C . GLU A 1 321 ? 18.404 11.720 9.330 1.00 90.69 321 GLU A C 1
ATOM 2609 O O . GLU A 1 321 ? 19.002 10.834 9.936 1.00 90.69 321 GLU A O 1
ATOM 2614 N N . GLU A 1 322 ? 18.704 12.042 8.072 1.00 84.62 322 GLU A N 1
ATOM 2615 C CA . GLU A 1 322 ? 19.783 11.436 7.296 1.00 84.62 322 GLU A CA 1
ATOM 2616 C C . GLU A 1 322 ? 20.770 12.514 6.835 1.00 84.62 322 GLU A C 1
ATOM 2618 O O . GLU A 1 322 ? 20.398 13.585 6.340 1.00 84.62 322 GLU A O 1
ATOM 2623 N N . ARG A 1 323 ? 22.065 12.228 6.972 1.00 83.88 323 ARG A N 1
ATOM 2624 C CA . ARG A 1 323 ? 23.132 13.117 6.516 1.00 83.88 323 ARG A CA 1
ATOM 2625 C C . ARG A 1 323 ? 23.330 12.988 5.006 1.00 83.88 323 ARG A C 1
ATOM 2627 O O . ARG A 1 323 ? 23.575 11.900 4.493 1.00 83.88 323 ARG A O 1
ATOM 2634 N N . ILE A 1 324 ? 23.306 14.111 4.291 1.00 79.62 324 ILE A N 1
ATOM 2635 C CA . ILE A 1 324 ? 23.541 14.130 2.844 1.00 79.62 324 ILE A CA 1
ATOM 2636 C C . ILE A 1 324 ? 25.001 13.751 2.571 1.00 79.62 324 ILE A C 1
ATOM 2638 O O . ILE A 1 324 ? 25.922 14.438 3.027 1.00 79.62 324 ILE A O 1
ATOM 2642 N N . ALA A 1 325 ? 25.201 12.685 1.792 1.00 70.56 325 ALA A N 1
ATOM 2643 C CA . ALA A 1 325 ? 26.518 12.182 1.417 1.00 70.56 325 ALA A CA 1
ATOM 2644 C C . ALA A 1 325 ? 27.425 13.303 0.873 1.00 70.56 325 ALA A C 1
ATOM 2646 O O . ALA A 1 325 ? 27.054 14.036 -0.043 1.00 70.56 325 ALA A O 1
ATOM 2647 N N . GLY A 1 326 ? 28.622 13.438 1.450 1.00 73.00 326 GLY A N 1
ATOM 2648 C CA . GLY A 1 326 ? 29.590 14.469 1.058 1.00 73.00 326 GLY A CA 1
ATOM 2649 C C . GLY A 1 326 ? 29.320 15.871 1.618 1.00 73.00 326 GLY A C 1
ATOM 2650 O O . GLY A 1 326 ? 29.988 16.813 1.200 1.00 73.00 326 GLY A O 1
ATOM 2651 N N . SER A 1 327 ? 28.385 16.037 2.561 1.00 81.31 327 SER A N 1
ATOM 2652 C CA . SER A 1 327 ? 28.151 17.315 3.249 1.00 81.31 327 SER A CA 1
ATOM 2653 C C . SER A 1 327 ? 27.895 17.135 4.752 1.00 81.31 327 SER A C 1
ATOM 2655 O O . SER A 1 327 ? 27.646 16.022 5.213 1.00 81.31 327 SER A O 1
ATOM 2657 N N . ASP A 1 328 ? 27.943 18.222 5.526 1.00 83.56 328 ASP A N 1
ATOM 2658 C CA . ASP A 1 328 ? 27.497 18.267 6.934 1.00 83.56 328 ASP A CA 1
ATOM 2659 C C . ASP A 1 328 ? 25.990 18.548 7.080 1.00 83.56 328 ASP A C 1
ATOM 2661 O O . ASP A 1 328 ? 25.487 18.718 8.187 1.00 83.56 328 ASP A O 1
ATOM 2665 N N . ARG A 1 329 ? 25.248 18.631 5.969 1.00 84.00 329 ARG A N 1
ATOM 2666 C CA . ARG A 1 329 ? 23.816 18.937 5.999 1.00 84.00 329 ARG A CA 1
ATOM 2667 C C . ARG A 1 329 ? 23.003 17.680 6.279 1.00 84.00 329 ARG A C 1
ATOM 2669 O O . ARG A 1 329 ? 23.237 16.631 5.679 1.00 84.00 329 ARG A O 1
ATOM 2676 N N . VAL A 1 330 ? 22.020 17.827 7.156 1.00 87.69 330 VAL A N 1
ATOM 2677 C CA . VAL A 1 330 ? 21.037 16.801 7.501 1.00 87.69 330 VAL A CA 1
ATOM 2678 C C . VAL A 1 330 ? 19.731 17.116 6.778 1.00 87.69 330 VAL A C 1
ATOM 2680 O O . VAL A 1 330 ? 19.379 18.283 6.594 1.00 87.69 330 VAL A O 1
ATOM 2683 N N . ARG A 1 331 ? 19.033 16.079 6.326 1.00 84.94 331 ARG A N 1
ATOM 2684 C CA . ARG A 1 331 ? 17.687 16.168 5.763 1.00 84.94 331 ARG A CA 1
ATOM 2685 C C . ARG A 1 331 ? 16.773 15.174 6.464 1.00 84.94 331 ARG A C 1
ATOM 2687 O O . ARG A 1 331 ? 17.199 14.078 6.808 1.00 84.94 331 ARG A O 1
ATOM 2694 N N . THR A 1 332 ? 15.513 15.541 6.627 1.00 88.38 332 THR A N 1
ATOM 2695 C CA . THR A 1 332 ? 14.480 14.619 7.100 1.00 88.38 332 THR A CA 1
ATOM 2696 C C . THR A 1 332 ? 14.000 13.774 5.925 1.00 88.38 332 THR A C 1
ATOM 2698 O O . THR A 1 332 ? 13.567 14.319 4.907 1.00 88.38 332 THR A O 1
ATOM 2701 N N . VAL A 1 333 ? 14.103 12.454 6.048 1.00 84.69 333 VAL A N 1
ATOM 2702 C CA . VAL A 1 333 ? 13.693 11.482 5.030 1.00 84.69 333 VAL A CA 1
ATOM 2703 C C . VAL A 1 333 ? 12.888 10.357 5.660 1.00 84.69 333 VAL A C 1
ATOM 2705 O O . VAL A 1 333 ? 13.065 10.006 6.822 1.00 84.69 333 VAL A O 1
ATOM 2708 N N . TRP A 1 334 ? 11.985 9.794 4.873 1.00 90.12 334 TRP A N 1
ATOM 2709 C CA . TRP A 1 334 ? 11.339 8.529 5.180 1.00 90.12 334 TRP A CA 1
ATOM 2710 C C . TRP A 1 334 ? 11.736 7.544 4.086 1.00 90.12 334 TRP A C 1
ATOM 2712 O O . TRP A 1 334 ? 11.620 7.873 2.904 1.00 90.12 334 TRP A O 1
ATOM 2722 N N . SER A 1 335 ? 12.217 6.370 4.477 1.00 85.06 335 SER A N 1
ATOM 2723 C CA . SER A 1 335 ? 12.895 5.422 3.593 1.00 85.06 335 SER A CA 1
ATOM 2724 C C . SER A 1 335 ? 12.130 4.100 3.531 1.00 85.06 335 SER A C 1
ATOM 2726 O O . SER A 1 335 ? 12.719 3.028 3.511 1.00 85.06 335 SER A O 1
ATOM 2728 N N . GLY A 1 336 ? 10.795 4.147 3.510 1.00 86.75 336 GLY A N 1
ATOM 2729 C CA . GLY A 1 336 ? 9.979 2.945 3.316 1.00 86.75 336 GLY A CA 1
ATOM 2730 C C . GLY A 1 336 ? 9.659 2.163 4.585 1.00 86.75 336 GLY A C 1
ATOM 2731 O O . GLY A 1 336 ? 9.190 1.029 4.482 1.00 86.75 336 GLY A O 1
ATOM 2732 N N . GLU A 1 337 ? 9.911 2.718 5.770 1.00 90.94 337 GLU A N 1
ATOM 2733 C CA . GLU A 1 337 ? 9.757 1.975 7.016 1.00 90.94 337 GLU A CA 1
ATOM 2734 C C . GLU A 1 337 ? 8.348 2.065 7.607 1.00 90.94 337 GLU A C 1
ATOM 2736 O O . GLU A 1 337 ? 7.670 3.097 7.552 1.00 90.94 337 GLU A O 1
ATOM 2741 N N . PHE A 1 338 ? 7.913 0.952 8.188 1.00 93.25 338 PHE A N 1
ATOM 2742 C CA . PHE A 1 338 ? 6.608 0.789 8.811 1.00 93.25 338 PHE A CA 1
ATOM 2743 C C . PHE A 1 338 ? 6.788 0.152 10.177 1.00 93.25 338 PHE A C 1
ATOM 2745 O O . PHE A 1 338 ? 7.600 -0.765 10.334 1.00 93.25 338 PHE A O 1
ATOM 2752 N N . ASP A 1 339 ? 5.996 0.625 11.123 1.00 92.56 339 ASP A N 1
ATOM 2753 C CA . ASP A 1 339 ? 5.949 0.102 12.477 1.00 92.56 339 ASP A CA 1
ATOM 2754 C C . ASP A 1 339 ? 4.587 -0.563 12.691 1.00 92.56 339 ASP A C 1
ATOM 2756 O O . ASP A 1 339 ? 3.592 -0.231 12.033 1.00 92.56 339 ASP A O 1
ATOM 2760 N N . ASP A 1 340 ? 4.529 -1.528 13.596 1.00 90.62 340 ASP A N 1
ATOM 2761 C CA . ASP A 1 340 ? 3.255 -2.012 14.094 1.00 90.62 340 ASP A CA 1
ATOM 2762 C C . ASP A 1 340 ? 2.598 -0.983 15.038 1.00 90.62 340 ASP A C 1
ATOM 2764 O O . ASP A 1 340 ? 3.160 0.056 15.391 1.00 90.62 340 ASP A O 1
ATOM 2768 N N . GLN A 1 341 ? 1.371 -1.269 15.462 1.00 85.88 341 GLN A N 1
ATOM 2769 C CA . GLN A 1 341 ? 0.592 -0.419 16.366 1.00 85.88 341 GLN A CA 1
ATOM 2770 C C . GLN A 1 341 ? 1.210 -0.214 17.754 1.00 85.88 341 GLN A C 1
ATOM 2772 O O . GLN A 1 341 ? 0.746 0.659 18.491 1.00 85.88 341 GLN A O 1
ATOM 2777 N N . LEU A 1 342 ? 2.204 -1.024 18.123 1.00 87.44 342 LEU A N 1
ATOM 2778 C CA . LEU A 1 342 ? 2.921 -0.950 19.394 1.00 87.44 342 LEU A CA 1
ATOM 2779 C C . LEU A 1 342 ? 4.266 -0.215 19.253 1.00 87.44 342 LEU A C 1
ATOM 2781 O O . LEU A 1 342 ? 4.926 0.047 20.263 1.00 87.44 342 LEU A O 1
ATOM 2785 N N . GLY A 1 343 ? 4.649 0.148 18.022 1.00 87.25 343 GLY A N 1
ATOM 2786 C CA . GLY A 1 343 ? 5.880 0.859 17.683 1.00 87.25 343 GLY A CA 1
ATOM 2787 C C . GLY A 1 343 ? 7.044 -0.043 17.269 1.00 87.25 343 GLY A C 1
ATOM 2788 O O . GLY A 1 343 ? 8.168 0.446 17.158 1.00 87.25 343 GLY A O 1
ATOM 2789 N N . TRP A 1 344 ? 6.819 -1.341 17.046 1.00 89.44 344 TRP A N 1
ATOM 2790 C CA . TRP A 1 344 ? 7.870 -2.257 16.609 1.00 89.44 344 TRP A CA 1
ATOM 2791 C C . TRP A 1 344 ? 8.060 -2.199 15.097 1.00 89.44 344 TRP A C 1
ATOM 2793 O O . TRP A 1 344 ? 7.114 -2.348 14.322 1.00 89.44 344 TRP A O 1
ATOM 2803 N N . ARG A 1 345 ? 9.311 -2.023 14.667 1.00 91.25 345 ARG A N 1
ATOM 2804 C CA . ARG A 1 345 ? 9.687 -1.985 13.252 1.00 91.25 345 ARG A CA 1
ATOM 2805 C C . ARG A 1 345 ? 9.368 -3.315 12.570 1.00 91.25 345 ARG A C 1
ATOM 2807 O O . ARG A 1 345 ? 9.784 -4.372 13.040 1.00 91.25 345 ARG A O 1
ATOM 2814 N N . LEU A 1 346 ? 8.695 -3.262 11.421 1.00 89.06 346 LEU A N 1
ATOM 2815 C CA . LEU A 1 346 ? 8.465 -4.457 10.610 1.00 89.06 346 LEU A CA 1
ATOM 2816 C C . LEU A 1 346 ? 9.779 -5.000 10.013 1.00 89.06 346 LEU A C 1
ATOM 2818 O O . LEU A 1 346 ? 10.629 -4.202 9.606 1.00 89.06 346 LEU A O 1
ATOM 2822 N N . PRO A 1 347 ? 9.922 -6.334 9.858 1.00 87.19 347 PRO A N 1
ATOM 2823 C CA . PRO A 1 347 ? 11.085 -6.949 9.210 1.00 87.19 347 PRO A CA 1
ATOM 2824 C C . PRO A 1 347 ? 11.353 -6.368 7.818 1.00 87.19 347 PRO A C 1
ATOM 2826 O O . PRO A 1 347 ? 10.411 -6.039 7.096 1.00 87.19 347 PRO A O 1
ATOM 2829 N N . GLU A 1 348 ? 12.614 -6.247 7.403 1.00 76.50 348 GLU A N 1
ATOM 2830 C CA . GLU A 1 348 ? 12.987 -5.586 6.138 1.00 76.50 348 GLU A CA 1
ATOM 2831 C C . GLU A 1 348 ? 12.421 -6.281 4.887 1.00 76.50 348 GLU A C 1
ATOM 2833 O O . GLU A 1 348 ? 12.078 -5.615 3.912 1.00 76.50 348 GLU A O 1
ATOM 2838 N N . ASP A 1 349 ? 12.233 -7.600 4.933 1.00 74.81 349 ASP A N 1
ATOM 2839 C CA . ASP A 1 349 ? 11.739 -8.430 3.830 1.00 74.81 349 ASP A CA 1
ATOM 2840 C C . ASP A 1 349 ? 10.220 -8.709 3.873 1.00 74.81 349 ASP A C 1
ATOM 2842 O O . ASP A 1 349 ? 9.673 -9.359 2.974 1.00 74.81 349 ASP A O 1
ATOM 2846 N N . GLY A 1 350 ? 9.516 -8.205 4.892 1.00 80.31 350 GLY A N 1
ATOM 2847 C CA . GLY A 1 350 ? 8.092 -8.470 5.115 1.00 80.31 350 GLY A CA 1
ATOM 2848 C C . GLY A 1 350 ? 7.154 -7.643 4.225 1.00 80.31 350 GLY A C 1
ATOM 2849 O O . GLY A 1 350 ? 6.780 -6.524 4.562 1.00 80.31 350 GLY A O 1
ATOM 2850 N N . MET A 1 351 ? 6.679 -8.168 3.100 1.00 86.50 351 MET A N 1
ATOM 2851 C CA . MET A 1 351 ? 5.697 -7.426 2.293 1.00 86.50 351 MET A CA 1
ATOM 2852 C C . MET A 1 351 ? 4.305 -7.381 2.953 1.00 86.50 351 MET A C 1
ATOM 2854 O O . MET A 1 351 ? 3.906 -8.307 3.661 1.00 86.50 351 MET A O 1
ATOM 2858 N N . PHE A 1 352 ? 3.521 -6.335 2.673 1.00 90.06 352 PHE A N 1
ATOM 2859 C CA . PHE A 1 352 ? 2.119 -6.290 3.090 1.00 90.06 352 PHE A CA 1
ATOM 2860 C C . PHE A 1 352 ? 1.313 -7.457 2.513 1.00 90.06 352 PHE A C 1
ATOM 2862 O O . PHE A 1 352 ? 1.497 -7.868 1.365 1.00 90.06 352 PHE A O 1
ATOM 2869 N N . THR A 1 353 ? 0.360 -7.953 3.300 1.00 90.06 353 THR A N 1
ATOM 2870 C CA . THR A 1 353 ? -0.556 -9.008 2.860 1.00 90.06 353 THR A CA 1
ATOM 2871 C C . THR A 1 353 ? -1.857 -8.409 2.338 1.00 90.06 353 THR A C 1
ATOM 2873 O O . THR A 1 353 ? -2.502 -7.619 3.030 1.00 90.06 353 THR A O 1
ATOM 2876 N N . LEU A 1 354 ? -2.254 -8.833 1.136 1.00 92.44 354 LEU A N 1
ATOM 2877 C CA . LEU A 1 354 ? -3.522 -8.474 0.502 1.00 92.44 354 LEU A CA 1
ATOM 2878 C C . LEU A 1 354 ? -4.723 -8.844 1.384 1.00 92.44 354 LEU A C 1
ATOM 2880 O O . LEU A 1 354 ? -4.872 -10.006 1.779 1.00 92.44 354 LEU A O 1
ATOM 2884 N N . ARG A 1 355 ? -5.610 -7.876 1.625 1.00 94.31 355 ARG A N 1
ATOM 2885 C CA . ARG A 1 355 ? -6.857 -8.081 2.361 1.00 94.31 355 ARG A CA 1
ATOM 2886 C C . ARG A 1 355 ? -7.957 -8.637 1.462 1.00 94.31 355 ARG A C 1
ATOM 2888 O O . ARG A 1 355 ? -8.252 -8.100 0.392 1.00 94.31 355 ARG A O 1
ATOM 2895 N N . ARG A 1 356 ? -8.593 -9.711 1.926 1.00 93.88 356 ARG A N 1
ATOM 2896 C CA . ARG A 1 356 ? -9.799 -10.276 1.300 1.00 93.88 356 ARG A CA 1
ATOM 2897 C C . ARG A 1 356 ? -11.028 -9.456 1.699 1.00 93.88 356 ARG A C 1
ATOM 2899 O O . ARG A 1 356 ? -10.979 -8.826 2.752 1.00 93.88 356 ARG A O 1
ATOM 2906 N N . PRO A 1 357 ? -12.105 -9.455 0.901 1.00 94.69 357 PRO A N 1
ATOM 2907 C CA . PRO A 1 357 ? -13.407 -9.028 1.401 1.00 94.69 357 PRO A CA 1
ATOM 2908 C C . PRO A 1 357 ? -13.742 -9.798 2.683 1.00 94.69 357 PRO A C 1
ATOM 2910 O O . PRO A 1 357 ? -13.463 -11.000 2.772 1.00 94.69 357 PRO A O 1
ATOM 2913 N N . MET A 1 358 ? -14.244 -9.090 3.686 1.00 95.25 358 MET A N 1
ATOM 2914 C CA . MET A 1 358 ? -14.570 -9.618 5.004 1.00 95.25 358 MET A CA 1
ATOM 2915 C C . MET A 1 358 ? -16.033 -9.326 5.318 1.00 95.25 358 MET A C 1
ATOM 2917 O O . MET A 1 358 ? -16.519 -8.221 5.096 1.00 95.25 358 MET A O 1
ATOM 2921 N N . GLU A 1 359 ? -16.705 -10.326 5.877 1.00 96.12 359 GLU A N 1
ATOM 2922 C CA . GLU A 1 359 ? -18.044 -10.179 6.442 1.00 96.12 359 GLU A CA 1
ATOM 2923 C C . GLU A 1 359 ? -17.984 -9.531 7.834 1.00 96.12 359 GLU A C 1
ATOM 2925 O O . GLU A 1 359 ? -16.912 -9.409 8.437 1.00 96.12 359 GLU A O 1
ATOM 2930 N N . ALA A 1 360 ? -19.151 -9.171 8.369 1.00 97.19 360 ALA A N 1
ATOM 2931 C CA . ALA A 1 360 ? -19.307 -8.525 9.673 1.00 97.19 360 ALA A CA 1
ATOM 2932 C C . ALA A 1 360 ? -18.545 -9.224 10.814 1.00 97.19 360 ALA A C 1
ATOM 2934 O O . ALA A 1 360 ? -17.769 -8.575 11.513 1.00 97.19 360 ALA A O 1
ATOM 2935 N N . ASP A 1 361 ? -18.692 -10.543 10.954 1.00 97.50 361 ASP A N 1
ATOM 2936 C CA . ASP A 1 361 ? -18.040 -11.311 12.026 1.00 97.50 361 ASP A CA 1
ATOM 2937 C C . ASP A 1 361 ? -16.510 -11.278 11.905 1.00 97.50 361 ASP A C 1
ATOM 2939 O O . ASP A 1 361 ? -15.787 -11.175 12.897 1.00 97.50 361 ASP A O 1
ATOM 2943 N N . ALA A 1 362 ? -15.994 -11.326 10.673 1.00 96.75 362 ALA A N 1
ATOM 2944 C CA . ALA A 1 362 ? -14.560 -11.268 10.426 1.00 96.75 362 ALA A CA 1
ATOM 2945 C C . ALA A 1 362 ? -13.994 -9.885 10.776 1.00 96.75 362 ALA A C 1
ATOM 2947 O O . ALA A 1 362 ? -12.932 -9.809 11.397 1.00 96.75 362 ALA A O 1
ATOM 2948 N N . HIS A 1 363 ? -14.706 -8.807 10.428 1.00 97.38 363 HIS A N 1
ATOM 2949 C CA . HIS A 1 363 ? -14.349 -7.451 10.854 1.00 97.38 363 HIS A CA 1
ATOM 2950 C C . HIS A 1 363 ? -14.371 -7.323 12.377 1.00 97.38 363 HIS A C 1
ATOM 2952 O O . HIS A 1 363 ? -13.384 -6.858 12.942 1.00 97.38 363 HIS A O 1
ATOM 2958 N N . GLN A 1 364 ? -15.426 -7.803 13.047 1.00 97.19 364 GLN A N 1
ATOM 2959 C CA . GLN A 1 364 ? -15.554 -7.734 14.508 1.00 97.19 364 GLN A CA 1
ATOM 2960 C C . GLN A 1 364 ? -14.326 -8.335 15.205 1.00 97.19 364 GLN A C 1
ATOM 2962 O O . GLN A 1 364 ? -13.689 -7.668 16.019 1.00 97.19 364 GLN A O 1
ATOM 2967 N N . VAL A 1 365 ? -13.923 -9.546 14.803 1.00 96.94 365 VAL A N 1
ATOM 2968 C CA . VAL A 1 365 ? -12.738 -10.227 15.350 1.00 96.94 365 VAL A CA 1
ATOM 2969 C C . VAL A 1 365 ? -11.458 -9.423 15.108 1.00 96.94 365 VAL A C 1
ATOM 2971 O O . VAL A 1 365 ? -10.629 -9.289 16.008 1.00 96.94 365 VAL A O 1
ATOM 2974 N N . GLN A 1 366 ? -11.259 -8.881 13.900 1.00 96.38 366 GLN A N 1
ATOM 2975 C CA . GLN A 1 366 ? -10.036 -8.130 13.606 1.00 96.38 366 GLN A CA 1
ATOM 2976 C C . GLN A 1 366 ? -9.971 -6.799 14.369 1.00 96.38 366 GLN A C 1
ATOM 2978 O O . GLN A 1 366 ? -8.901 -6.438 14.864 1.00 96.38 366 GLN A O 1
ATOM 2983 N N . LEU A 1 367 ? -11.088 -6.082 14.486 1.00 96.00 367 LEU A N 1
ATOM 2984 C CA . LEU A 1 367 ? -11.170 -4.838 15.250 1.00 96.00 367 LEU A CA 1
ATOM 2985 C C . LEU A 1 367 ? -10.914 -5.105 16.738 1.00 96.00 367 LEU A C 1
ATOM 2987 O O . LEU A 1 367 ? -10.052 -4.450 17.328 1.00 96.00 367 LEU A O 1
ATOM 2991 N N . ALA A 1 368 ? -11.592 -6.110 17.304 1.00 96.75 368 ALA A N 1
ATOM 2992 C CA . ALA A 1 368 ? -11.463 -6.483 18.709 1.00 96.75 368 ALA A CA 1
ATOM 2993 C C . ALA A 1 368 ? -10.013 -6.831 19.053 1.00 96.75 368 ALA A C 1
ATOM 2995 O O . ALA A 1 368 ? -9.469 -6.331 20.034 1.00 96.75 368 ALA A O 1
ATOM 2996 N N . GLU A 1 369 ? -9.342 -7.609 18.197 1.00 96.50 369 GLU A N 1
ATOM 2997 C CA . GLU A 1 369 ? -7.939 -7.962 18.399 1.00 96.50 369 GLU A CA 1
ATOM 2998 C C . GLU A 1 369 ? -7.034 -6.723 18.425 1.00 96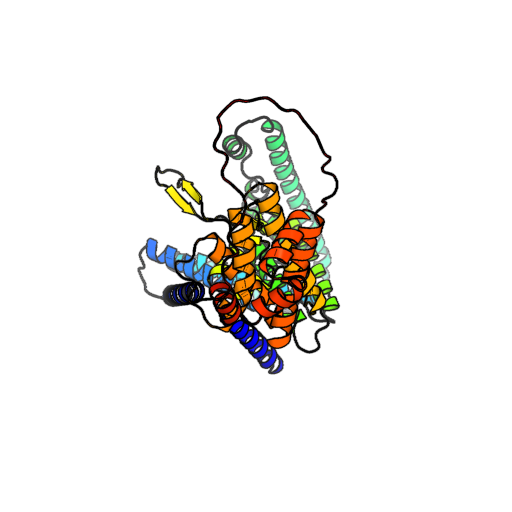.50 369 GLU A C 1
ATOM 3000 O O . GLU A 1 369 ? -6.233 -6.577 19.342 1.00 96.50 369 GLU A O 1
ATOM 3005 N N . THR A 1 370 ? -7.183 -5.792 17.474 1.00 95.44 370 THR A N 1
ATOM 3006 C CA . THR A 1 370 ? -6.387 -4.549 17.442 1.00 95.44 370 THR A CA 1
ATOM 3007 C C . THR A 1 370 ? -6.564 -3.737 18.731 1.00 95.44 370 THR A C 1
ATOM 3009 O O . THR A 1 370 ? -5.579 -3.299 19.344 1.00 95.44 370 THR A O 1
ATOM 3012 N N . MET A 1 371 ? -7.818 -3.545 19.152 1.00 95.81 371 MET A N 1
ATOM 3013 C CA . MET A 1 371 ? -8.163 -2.778 20.350 1.00 95.81 371 MET A CA 1
ATOM 3014 C C . MET A 1 371 ? -7.602 -3.450 21.607 1.00 95.81 371 MET A C 1
ATOM 3016 O O . MET A 1 371 ? -6.890 -2.805 22.383 1.00 95.81 371 MET A O 1
ATOM 3020 N N . LYS A 1 372 ? -7.827 -4.762 21.743 1.00 96.25 372 LYS A N 1
ATOM 3021 C CA . LYS A 1 372 ? -7.328 -5.601 22.836 1.00 96.25 372 LYS A CA 1
ATOM 3022 C C . LYS A 1 372 ? -5.810 -5.523 22.950 1.00 96.25 372 LYS A C 1
ATOM 3024 O O . LYS A 1 372 ? -5.301 -5.225 24.026 1.00 96.25 372 LYS A O 1
ATOM 3029 N N . THR A 1 373 ? -5.067 -5.746 21.861 1.00 95.56 373 THR A N 1
ATOM 3030 C CA . THR A 1 373 ? -3.595 -5.709 21.891 1.00 95.56 373 THR A CA 1
ATOM 3031 C C . THR A 1 373 ? -3.081 -4.347 22.362 1.00 95.56 373 THR A C 1
ATOM 3033 O O . THR A 1 373 ? -2.163 -4.293 23.174 1.00 95.56 373 THR A O 1
ATOM 3036 N N . SER A 1 374 ? -3.693 -3.251 21.897 1.00 93.69 374 SER A N 1
ATOM 3037 C CA . SER A 1 374 ? -3.306 -1.891 22.302 1.00 93.69 374 SER A CA 1
ATOM 3038 C C . SER A 1 374 ? -3.507 -1.663 23.806 1.00 93.69 374 SER A C 1
ATOM 3040 O O . SER A 1 374 ? -2.653 -1.082 24.471 1.00 93.69 374 SER A O 1
ATOM 3042 N N . MET A 1 375 ? -4.634 -2.127 24.353 1.00 94.50 375 MET A N 1
ATOM 3043 C CA . MET A 1 375 ? -4.948 -2.009 25.780 1.00 94.50 375 MET A CA 1
ATOM 3044 C C . MET A 1 375 ? -4.035 -2.888 26.643 1.00 94.50 375 MET A C 1
ATOM 3046 O O . MET A 1 375 ? -3.505 -2.418 27.648 1.00 94.50 375 MET A O 1
ATOM 3050 N N . LEU A 1 376 ? -3.805 -4.136 26.227 1.00 94.81 376 LEU A N 1
ATOM 3051 C CA . LEU A 1 376 ? -2.940 -5.079 26.935 1.00 94.81 376 LEU A CA 1
ATOM 3052 C C . LEU A 1 376 ? -1.470 -4.649 26.951 1.00 94.81 376 LEU A C 1
ATOM 3054 O O . LEU A 1 376 ? -0.800 -4.873 27.955 1.00 94.81 376 LEU A O 1
ATOM 3058 N N . ASP A 1 377 ? -0.963 -4.041 25.876 1.00 94.00 377 ASP A N 1
ATOM 3059 C CA . ASP A 1 377 ? 0.407 -3.514 25.837 1.00 94.00 377 ASP A CA 1
ATOM 3060 C C . ASP A 1 377 ? 0.595 -2.365 26.840 1.00 94.00 377 ASP A C 1
ATOM 3062 O O . ASP A 1 377 ? 1.559 -2.374 27.605 1.00 94.00 377 ASP A O 1
ATOM 3066 N N . ALA A 1 378 ? -0.361 -1.432 26.919 1.00 92.19 378 ALA A N 1
ATOM 3067 C CA . ALA A 1 378 ? -0.315 -0.345 27.898 1.00 92.19 378 ALA A CA 1
ATOM 3068 C C . ALA A 1 378 ? -0.332 -0.876 29.344 1.00 92.19 378 ALA A C 1
ATOM 3070 O O . ALA A 1 378 ? 0.522 -0.507 30.153 1.00 92.19 378 ALA A O 1
ATOM 3071 N N . LEU A 1 379 ? -1.237 -1.813 29.651 1.00 92.44 379 LEU A N 1
ATOM 3072 C CA . LEU A 1 379 ? -1.301 -2.463 30.966 1.00 92.44 379 LEU A CA 1
ATOM 3073 C C . LEU A 1 379 ? -0.023 -3.249 31.287 1.00 92.44 379 LEU A C 1
ATOM 3075 O O . LEU A 1 379 ? 0.494 -3.155 32.398 1.00 92.44 379 LEU A O 1
ATOM 3079 N N . GLY A 1 380 ? 0.531 -3.973 30.310 1.00 91.50 380 GLY A N 1
ATOM 3080 C CA . GLY A 1 380 ? 1.777 -4.728 30.460 1.00 91.50 380 GLY A CA 1
ATOM 3081 C C . GLY A 1 380 ? 2.992 -3.851 30.774 1.00 91.50 380 GLY A C 1
ATOM 3082 O O . GLY A 1 380 ? 3.898 -4.292 31.477 1.00 91.50 380 GLY A O 1
ATOM 3083 N N . ARG A 1 381 ? 2.996 -2.595 30.309 1.00 91.38 381 ARG A N 1
ATOM 3084 C CA . ARG A 1 381 ? 4.030 -1.590 30.618 1.00 91.38 381 ARG A CA 1
ATOM 3085 C C . ARG A 1 381 ? 3.755 -0.801 31.905 1.00 91.38 381 ARG A C 1
ATOM 3087 O O . ARG A 1 381 ? 4.574 0.034 32.281 1.00 91.38 381 ARG A O 1
ATOM 3094 N N . GLY A 1 382 ? 2.622 -1.035 32.571 1.00 88.81 382 GLY A N 1
ATOM 3095 C CA . GLY A 1 382 ? 2.177 -0.247 33.724 1.00 88.81 382 GLY A CA 1
ATOM 3096 C C . GLY A 1 382 ? 1.706 1.171 33.369 1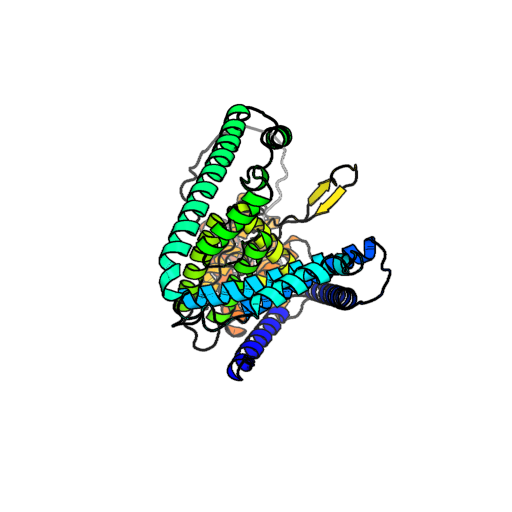.00 88.81 382 GLY A C 1
ATOM 3097 O O . GLY A 1 382 ? 1.607 2.021 34.252 1.00 88.81 382 GLY A O 1
ATOM 3098 N N . ASP A 1 383 ? 1.414 1.438 32.094 1.00 90.19 383 ASP A N 1
ATOM 3099 C CA . ASP A 1 383 ? 0.985 2.741 31.586 1.00 90.19 383 ASP A CA 1
ATOM 3100 C C . ASP A 1 383 ? -0.542 2.900 31.688 1.00 90.19 383 ASP A C 1
ATOM 3102 O O . ASP A 1 383 ? -1.302 2.639 30.750 1.00 90.19 383 ASP A O 1
ATOM 3106 N N . GLN A 1 384 ? -1.001 3.323 32.867 1.00 87.25 384 GLN A N 1
ATOM 3107 C CA . GLN A 1 384 ? -2.424 3.546 33.149 1.00 87.25 384 GLN A CA 1
ATOM 3108 C C . GLN A 1 384 ? -3.024 4.684 32.308 1.00 87.25 384 GLN A C 1
ATOM 3110 O O . GLN A 1 384 ? -4.194 4.624 31.923 1.00 87.25 384 GLN A O 1
ATOM 3115 N N . GLU A 1 385 ? -2.229 5.711 31.991 1.00 86.19 385 GLU A N 1
ATOM 3116 C CA . GLU A 1 385 ? -2.667 6.815 31.134 1.00 86.19 385 GLU A CA 1
ATOM 3117 C C . GLU A 1 385 ? -2.845 6.336 29.689 1.00 86.19 385 GLU A C 1
ATOM 3119 O O . GLU A 1 385 ? -3.873 6.616 29.070 1.00 86.19 385 GLU A O 1
ATOM 3124 N N . GLY A 1 386 ? -1.905 5.536 29.179 1.00 87.06 386 GLY A N 1
ATOM 3125 C CA . GLY A 1 386 ? -2.002 4.885 27.876 1.00 87.06 386 GLY A CA 1
ATOM 3126 C C . GLY A 1 386 ? -3.206 3.949 27.768 1.00 87.06 386 GLY A C 1
ATOM 3127 O O . GLY A 1 386 ? -3.927 3.992 26.769 1.00 87.06 386 GLY A O 1
ATOM 3128 N N . TYR A 1 387 ? -3.490 3.153 28.805 1.00 90.81 387 TYR A N 1
ATOM 3129 C CA . TYR A 1 387 ? -4.686 2.305 28.850 1.00 90.81 387 TYR A CA 1
ATOM 3130 C C . TYR A 1 387 ? -5.976 3.138 28.767 1.00 90.81 387 TYR A C 1
ATOM 3132 O O . TYR A 1 387 ? -6.812 2.899 27.889 1.00 90.81 387 TYR A O 1
ATOM 3140 N N . GLY A 1 388 ? -6.109 4.164 29.615 1.00 86.44 388 GLY A N 1
ATOM 3141 C CA . GLY A 1 388 ? -7.259 5.072 29.597 1.00 86.44 388 GLY A CA 1
ATOM 3142 C C . GLY A 1 388 ? -7.406 5.817 28.265 1.00 86.44 388 GLY A C 1
ATOM 3143 O O . GLY A 1 388 ? -8.512 5.929 27.732 1.00 86.44 388 GLY A O 1
ATOM 3144 N N . GLY A 1 389 ? -6.291 6.261 27.679 1.00 87.44 389 GLY A N 1
ATOM 3145 C CA . GLY A 1 389 ? -6.248 6.900 26.365 1.00 87.44 389 GLY A CA 1
ATOM 3146 C C . GLY A 1 389 ? -6.689 5.971 25.232 1.00 87.44 389 GLY A C 1
ATOM 3147 O O . GLY A 1 389 ? -7.441 6.397 24.356 1.00 87.44 389 GLY A O 1
ATOM 3148 N N . ASN A 1 390 ? -6.293 4.695 25.267 1.00 91.62 390 ASN A N 1
ATOM 3149 C CA . ASN A 1 390 ? -6.740 3.683 24.306 1.00 91.62 390 ASN A CA 1
ATOM 3150 C C . ASN A 1 390 ? -8.245 3.424 24.426 1.00 91.62 390 ASN A C 1
ATOM 3152 O O . ASN A 1 390 ? -8.948 3.452 23.415 1.00 91.62 390 ASN A O 1
ATOM 3156 N N . MET A 1 391 ? -8.747 3.223 25.649 1.00 90.19 391 MET A N 1
ATOM 3157 C CA . MET A 1 391 ? -10.178 3.024 25.888 1.00 90.19 391 MET A CA 1
ATOM 3158 C C . MET A 1 391 ? -11.013 4.196 25.381 1.00 90.19 391 MET A C 1
ATOM 3160 O O . MET A 1 391 ? -11.981 3.977 24.654 1.00 90.19 391 MET A O 1
ATOM 3164 N N . LEU A 1 392 ? -10.640 5.425 25.750 1.00 86.44 392 LEU A N 1
ATOM 3165 C CA . LEU A 1 392 ? -11.360 6.629 25.340 1.00 86.44 392 LEU A CA 1
ATOM 3166 C C . LEU A 1 392 ? -11.259 6.854 23.833 1.00 86.44 392 LEU A C 1
ATOM 3168 O O . LEU A 1 392 ? -12.271 7.141 23.204 1.00 86.44 392 LEU A O 1
ATOM 3172 N N . GLY A 1 393 ? -10.069 6.692 23.250 1.00 89.06 393 GLY A N 1
ATOM 3173 C CA . GLY A 1 393 ? -9.834 6.890 21.823 1.00 89.06 393 GLY A CA 1
ATOM 3174 C C . GLY A 1 393 ? -10.692 5.980 20.945 1.00 89.06 393 GLY A C 1
ATOM 3175 O O . GLY A 1 393 ? -11.326 6.464 20.011 1.00 89.06 393 GLY A O 1
ATOM 3176 N N . TYR A 1 394 ? -10.775 4.685 21.272 1.00 91.38 394 TYR A N 1
ATOM 3177 C CA . TYR A 1 394 ? -11.633 3.758 20.529 1.00 91.38 394 TYR A CA 1
ATOM 3178 C C . TYR A 1 394 ? -13.125 3.976 20.804 1.00 91.38 394 TYR A C 1
ATOM 3180 O O . TYR A 1 394 ? -13.917 3.858 19.872 1.00 91.38 394 TYR A O 1
ATOM 3188 N N . LEU A 1 395 ? -13.515 4.355 22.029 1.00 87.69 395 LEU A N 1
ATOM 3189 C CA . LEU A 1 395 ? -14.912 4.665 22.358 1.00 87.69 395 LEU A CA 1
ATOM 3190 C C . LEU A 1 395 ? -15.460 5.804 21.488 1.00 87.69 395 LEU A C 1
ATOM 3192 O O . LEU A 1 395 ? -16.577 5.728 20.984 1.00 87.69 395 LEU A O 1
ATOM 3196 N N . VAL A 1 396 ? -14.670 6.865 21.310 1.00 83.88 396 VAL A N 1
ATOM 3197 C CA . VAL A 1 396 ? -15.093 8.055 20.555 1.00 83.88 396 VAL A CA 1
ATOM 3198 C C . VAL A 1 396 ? -14.808 7.957 19.057 1.00 83.88 396 VAL A C 1
ATOM 3200 O O . VAL A 1 396 ? -15.368 8.740 18.293 1.00 83.88 396 VAL A O 1
ATOM 3203 N N . GLY A 1 397 ? -13.987 6.990 18.632 1.00 83.62 397 GLY A N 1
ATOM 3204 C CA . GLY A 1 397 ? -13.554 6.782 17.247 1.00 83.62 397 GLY A CA 1
ATOM 3205 C C . GLY A 1 397 ? -14.691 6.735 16.237 1.00 83.62 397 GLY A C 1
ATOM 3206 O O . GLY A 1 397 ? -14.672 7.472 15.252 1.00 83.62 397 GLY A O 1
ATOM 3207 N N . PHE A 1 398 ? -15.714 5.925 16.513 1.00 79.62 398 PHE A N 1
ATOM 3208 C CA . PHE A 1 398 ? -16.844 5.765 15.601 1.00 79.62 398 PHE A CA 1
ATOM 3209 C C . PHE A 1 398 ? -17.671 7.048 15.451 1.00 79.62 398 PHE A C 1
ATOM 3211 O O . PHE A 1 398 ? -17.970 7.489 14.339 1.00 79.62 398 PHE A O 1
ATOM 3218 N N . ALA A 1 399 ? -18.017 7.697 16.563 1.00 73.81 399 ALA A N 1
ATOM 3219 C CA . ALA A 1 399 ? -18.852 8.891 16.499 1.00 73.81 399 ALA A CA 1
ATOM 3220 C C . ALA A 1 399 ? -18.106 10.136 16.033 1.00 73.81 399 ALA A C 1
ATOM 3222 O O . ALA A 1 399 ? -18.728 10.983 15.398 1.00 73.81 399 ALA A O 1
ATOM 3223 N N . ALA A 1 400 ? -16.804 10.257 16.310 1.00 73.88 400 ALA A N 1
ATOM 3224 C CA . ALA A 1 400 ? -16.003 11.365 15.800 1.00 73.88 400 ALA A CA 1
ATOM 3225 C C . ALA A 1 400 ? -16.075 11.437 14.271 1.00 73.88 400 ALA A C 1
ATOM 3227 O O . ALA A 1 400 ? -16.289 12.518 13.721 1.00 73.88 400 ALA A O 1
ATOM 3228 N N . GLN A 1 401 ? -16.021 10.280 13.606 1.00 73.06 401 GLN A N 1
ATOM 3229 C CA . GLN A 1 401 ? -16.217 10.177 12.165 1.00 73.06 401 GLN A CA 1
ATOM 3230 C C . GLN A 1 401 ? -17.664 10.507 11.764 1.00 73.06 401 GLN A C 1
ATOM 3232 O O . GLN A 1 401 ? -17.884 11.403 10.949 1.00 73.06 401 GLN A O 1
ATOM 3237 N N . LYS A 1 402 ? -18.663 9.845 12.365 1.00 71.50 402 LYS A N 1
ATOM 3238 C CA . LYS A 1 402 ? -20.082 10.004 11.983 1.00 71.50 402 LYS A CA 1
ATOM 3239 C C . LYS A 1 402 ? -20.610 11.428 12.190 1.00 71.50 402 LYS A C 1
ATOM 3241 O O . LYS A 1 402 ? -21.477 11.881 11.446 1.00 71.50 402 LYS A O 1
ATOM 3246 N N . GLN A 1 403 ? -20.117 12.120 13.214 1.00 70.31 403 GLN A N 1
ATOM 3247 C CA . GLN A 1 403 ? -20.550 13.466 13.598 1.00 70.31 403 GLN A CA 1
ATOM 3248 C C . GLN A 1 403 ? -19.651 14.571 13.020 1.00 70.31 403 GLN A C 1
ATOM 3250 O O . GLN A 1 403 ? -19.934 15.747 13.242 1.00 70.31 403 GLN A O 1
ATOM 3255 N N . GLY A 1 404 ? -18.592 14.217 12.280 1.00 67.81 404 GLY A N 1
ATOM 3256 C CA . GLY A 1 404 ? -17.664 15.180 11.684 1.00 67.81 404 GLY A CA 1
ATOM 3257 C C . GLY A 1 404 ? -16.957 16.054 12.721 1.00 67.81 404 GLY A C 1
ATOM 3258 O O . GLY A 1 404 ? -16.783 17.252 12.494 1.00 67.81 404 GLY A O 1
ATOM 3259 N N . LEU A 1 405 ? -16.606 15.480 13.877 1.00 67.56 405 LEU A N 1
ATOM 3260 C CA . LEU A 1 405 ? -15.932 16.220 14.941 1.00 67.56 405 LEU A CA 1
ATOM 3261 C C . LEU A 1 405 ? -14.543 16.656 14.471 1.00 67.56 405 LEU A C 1
ATOM 3263 O O . LEU A 1 405 ? -13.800 15.872 13.883 1.00 67.56 405 LEU A O 1
ATOM 3267 N N . ASP A 1 406 ? -14.178 17.904 14.763 1.00 67.56 406 ASP A N 1
ATOM 3268 C CA . ASP A 1 406 ? -12.812 18.363 14.537 1.00 67.56 406 ASP A CA 1
ATOM 3269 C C . ASP A 1 406 ? -11.877 17.696 15.552 1.00 67.56 406 ASP A C 1
ATOM 3271 O O . ASP A 1 406 ? -11.986 17.900 16.762 1.00 67.56 406 ASP A O 1
ATOM 3275 N N . THR A 1 407 ? -10.967 16.873 15.046 1.00 67.94 407 THR A N 1
ATOM 3276 C CA . THR A 1 407 ? -9.979 16.130 15.834 1.00 67.94 407 THR A CA 1
ATOM 3277 C C . THR A 1 407 ? -8.645 16.876 15.939 1.00 67.94 407 THR A C 1
ATOM 3279 O O . THR A 1 407 ? -7.674 16.356 16.499 1.00 67.94 407 THR A O 1
ATOM 3282 N N . SER A 1 408 ? -8.564 18.101 15.402 1.00 67.12 408 SER A N 1
ATOM 3283 C CA . SER A 1 408 ? -7.364 18.928 15.462 1.00 67.12 408 SER A CA 1
ATOM 3284 C C . SER A 1 408 ? -7.061 19.390 16.896 1.00 67.12 408 SER A C 1
ATOM 3286 O O . SER A 1 408 ? -7.940 19.768 17.665 1.00 67.12 408 SER A O 1
ATOM 3288 N N . GLY A 1 409 ? -5.786 19.315 17.292 1.00 69.12 409 GLY A N 1
ATOM 3289 C CA . GLY A 1 409 ? -5.333 19.723 18.628 1.00 69.12 409 GLY A CA 1
ATOM 3290 C C . GLY A 1 409 ? -5.595 18.715 19.754 1.00 69.12 409 GLY A C 1
ATOM 3291 O O . GLY A 1 409 ? -5.253 19.003 20.901 1.00 69.12 409 GLY A O 1
ATOM 3292 N N . LEU A 1 410 ? -6.154 17.537 19.455 1.00 77.75 410 LEU A N 1
ATOM 3293 C CA . LEU A 1 410 ? -6.212 16.440 20.421 1.00 77.75 410 LEU A CA 1
ATOM 3294 C C . LEU A 1 410 ? -4.802 15.924 20.763 1.00 77.75 410 LEU A C 1
ATOM 3296 O O . LEU A 1 410 ? -3.916 15.964 19.907 1.00 77.75 410 LEU A O 1
ATOM 3300 N N . PRO A 1 411 ? -4.591 15.389 21.982 1.00 82.88 411 PRO A N 1
ATOM 3301 C CA . PRO A 1 411 ? -3.367 14.675 22.326 1.00 82.88 411 PRO A CA 1
ATOM 3302 C C . PRO A 1 411 ? -3.030 13.586 21.300 1.00 82.88 411 PRO A C 1
ATOM 3304 O O . PRO A 1 411 ? -3.922 12.862 20.847 1.00 82.88 411 PRO A O 1
ATOM 3307 N N . ASP A 1 412 ? -1.738 13.413 21.005 1.00 82.62 412 ASP A N 1
ATOM 3308 C CA . ASP A 1 412 ? -1.234 12.484 19.980 1.00 82.62 412 ASP A CA 1
ATOM 3309 C C . ASP A 1 412 ? -1.788 11.063 20.109 1.00 82.62 412 ASP A C 1
ATOM 3311 O O . ASP A 1 412 ? -1.943 10.362 19.107 1.00 82.62 412 ASP A O 1
ATOM 3315 N N . MET A 1 413 ? -2.055 10.603 21.336 1.00 83.00 413 MET A N 1
ATOM 3316 C CA . MET A 1 413 ? -2.612 9.272 21.538 1.00 83.00 413 MET A CA 1
ATOM 3317 C C . MET A 1 413 ? -4.060 9.173 21.055 1.00 83.00 413 MET A C 1
ATOM 3319 O O . MET A 1 413 ? -4.401 8.244 20.326 1.00 83.00 413 MET A O 1
ATOM 3323 N N . LEU A 1 414 ? -4.901 10.148 21.401 1.00 83.38 414 LEU A N 1
ATOM 3324 C CA . LEU A 1 414 ? -6.290 10.170 20.951 1.00 83.38 414 LEU A CA 1
ATOM 3325 C C . LEU A 1 414 ? -6.359 10.338 19.434 1.00 83.38 414 LEU A C 1
ATOM 3327 O O . LEU A 1 414 ? -7.081 9.590 18.783 1.00 83.38 414 LEU A O 1
ATOM 3331 N N . GLN A 1 415 ? -5.542 11.228 18.861 1.00 82.56 415 GLN A N 1
ATOM 3332 C CA . GLN A 1 415 ? -5.476 11.396 17.409 1.00 82.56 415 GLN A CA 1
ATOM 3333 C C . GLN A 1 415 ? -5.105 10.085 16.699 1.00 82.56 415 GLN A C 1
ATOM 3335 O O . GLN A 1 415 ? -5.765 9.702 15.739 1.00 82.56 415 GLN A O 1
ATOM 3340 N N . ARG A 1 416 ? -4.116 9.339 17.211 1.00 85.31 416 ARG A N 1
ATOM 3341 C CA . ARG A 1 416 ? -3.739 8.030 16.651 1.00 85.31 416 ARG A CA 1
ATOM 3342 C C . ARG A 1 416 ? -4.882 7.011 16.675 1.00 85.31 416 ARG A C 1
ATOM 3344 O O . ARG A 1 416 ? -5.043 6.273 15.708 1.00 85.31 416 ARG A O 1
ATOM 3351 N N . ARG A 1 417 ? -5.676 6.953 17.751 1.00 88.69 417 ARG A N 1
ATOM 3352 C CA . ARG A 1 417 ? -6.821 6.024 17.844 1.00 88.69 417 ARG A CA 1
ATOM 3353 C C . ARG A 1 417 ? -7.976 6.426 16.940 1.00 88.69 417 ARG A C 1
ATOM 3355 O O . ARG A 1 417 ? -8.607 5.550 16.354 1.00 88.69 417 ARG A O 1
ATOM 3362 N N . LEU A 1 418 ? -8.204 7.723 16.770 1.00 86.00 418 LEU A N 1
ATOM 3363 C CA . LEU A 1 418 ? -9.176 8.237 15.809 1.00 86.00 418 LEU A CA 1
ATOM 3364 C C . LEU A 1 418 ? -8.767 7.874 14.376 1.00 86.00 418 LEU A C 1
ATOM 3366 O O . LEU A 1 418 ? -9.555 7.243 13.680 1.00 86.00 418 LEU A O 1
ATOM 3370 N N . ASP A 1 419 ? -7.513 8.133 13.988 1.00 84.56 419 ASP A N 1
ATOM 3371 C CA . ASP A 1 419 ? -6.973 7.761 12.671 1.00 84.56 419 ASP A CA 1
ATOM 3372 C C . ASP A 1 419 ? -7.100 6.244 12.405 1.00 84.56 419 ASP A C 1
ATOM 3374 O O . ASP A 1 419 ? -7.423 5.821 11.294 1.00 84.56 419 ASP A O 1
ATOM 3378 N N . GLN A 1 420 ? -6.857 5.398 13.415 1.00 89.75 420 GLN A N 1
ATOM 3379 C CA . GLN A 1 420 ? -7.055 3.946 13.296 1.00 89.75 420 GLN A CA 1
ATOM 3380 C C . GLN A 1 420 ? -8.531 3.576 13.121 1.00 89.75 420 GLN A C 1
ATOM 3382 O O . GLN A 1 420 ? -8.850 2.731 12.285 1.00 89.75 420 GLN A O 1
ATOM 3387 N N . SER A 1 421 ? -9.418 4.216 13.883 1.00 90.88 421 SER A N 1
ATOM 3388 C CA . SER A 1 421 ? -10.864 3.984 13.817 1.00 90.88 421 SER A CA 1
ATOM 3389 C C . SER A 1 421 ? -11.426 4.384 12.451 1.00 90.88 421 SER A C 1
ATOM 3391 O O . SER A 1 421 ? -12.201 3.629 11.871 1.00 90.88 421 SER A O 1
ATOM 3393 N N . GLU A 1 422 ? -10.972 5.504 11.876 1.00 89.00 422 GLU A N 1
ATOM 3394 C CA . GLU A 1 422 ? -11.330 5.925 10.513 1.00 89.00 422 GLU A CA 1
ATOM 3395 C C . GLU A 1 422 ? -11.000 4.833 9.483 1.00 89.00 422 GLU A C 1
ATOM 3397 O O . GLU A 1 422 ? -11.838 4.482 8.651 1.00 89.00 422 GLU A O 1
ATOM 3402 N N . VAL A 1 423 ? -9.800 4.244 9.563 1.00 91.75 423 VAL A N 1
ATOM 3403 C CA . VAL A 1 423 ? -9.374 3.182 8.637 1.00 91.75 423 VAL A CA 1
ATOM 3404 C C . VAL A 1 423 ? -10.183 1.895 8.839 1.00 91.75 423 VAL A C 1
ATOM 3406 O O . VAL A 1 423 ? -10.527 1.241 7.851 1.00 91.75 423 VAL A O 1
ATOM 3409 N N . MET A 1 424 ? -10.521 1.540 10.085 1.00 94.25 424 MET A N 1
ATOM 3410 C CA . MET A 1 424 ? -11.380 0.386 10.389 1.00 94.25 424 MET A CA 1
ATOM 3411 C C . MET A 1 424 ? -12.766 0.546 9.758 1.00 94.25 424 MET A C 1
ATOM 3413 O O . MET A 1 424 ? -13.248 -0.365 9.086 1.00 94.25 424 MET A O 1
ATOM 3417 N N . ILE A 1 425 ? -13.384 1.718 9.920 1.00 91.94 425 ILE A N 1
ATOM 3418 C CA . ILE A 1 425 ? -14.724 2.002 9.391 1.00 91.94 425 ILE A CA 1
ATOM 3419 C C . ILE A 1 425 ? -14.694 2.036 7.859 1.00 91.94 425 ILE A C 1
ATOM 3421 O O . ILE A 1 425 ? -15.505 1.368 7.217 1.00 91.94 425 ILE A O 1
ATOM 3425 N N . ALA A 1 426 ? -13.699 2.699 7.260 1.00 92.50 426 ALA A N 1
ATOM 3426 C CA . ALA A 1 426 ? -13.509 2.699 5.809 1.00 92.50 426 ALA A CA 1
ATOM 3427 C C . ALA A 1 426 ? -13.309 1.279 5.239 1.00 92.50 426 ALA A C 1
ATOM 3429 O O . ALA A 1 426 ? -13.734 0.982 4.122 1.00 92.50 426 ALA A O 1
ATOM 3430 N N . SER A 1 427 ? -12.676 0.381 6.001 1.00 95.62 427 SER A N 1
ATOM 3431 C CA . SER A 1 427 ? -12.453 -1.013 5.595 1.00 95.62 427 SER A CA 1
ATOM 3432 C C . SER A 1 427 ? -13.718 -1.872 5.649 1.00 95.62 427 SER A C 1
ATOM 3434 O O . SER A 1 427 ? -13.824 -2.822 4.871 1.00 95.62 427 SER A O 1
ATOM 3436 N N . MET A 1 428 ? -14.672 -1.544 6.522 1.00 95.44 428 MET A N 1
ATOM 3437 C CA . MET A 1 428 ? -16.006 -2.150 6.527 1.00 95.44 428 MET A CA 1
ATOM 3438 C C . MET A 1 428 ? -16.872 -1.605 5.382 1.00 95.44 428 MET A C 1
ATOM 3440 O O . MET A 1 428 ? -17.529 -2.376 4.684 1.00 95.44 428 MET A O 1
ATOM 3444 N N . ASP A 1 429 ? -16.828 -0.291 5.136 1.00 93.62 429 ASP A N 1
ATOM 3445 C CA . ASP A 1 429 ? -17.578 0.359 4.052 1.00 93.62 429 ASP A CA 1
ATOM 3446 C C . ASP A 1 429 ? -17.185 -0.171 2.668 1.00 93.62 429 ASP A C 1
ATOM 3448 O O . ASP A 1 429 ? -18.044 -0.510 1.851 1.00 93.62 429 ASP A O 1
ATOM 3452 N N . ILE A 1 430 ? -15.882 -0.329 2.420 1.00 94.25 430 ILE A N 1
ATOM 3453 C CA . ILE A 1 430 ? -15.381 -0.834 1.137 1.00 94.25 430 ILE A CA 1
ATOM 3454 C C . ILE A 1 430 ? -15.742 -2.303 0.882 1.00 94.25 430 ILE A C 1
ATOM 3456 O O . ILE A 1 430 ? -15.729 -2.748 -0.266 1.00 94.25 430 ILE A O 1
ATOM 3460 N N . ASP A 1 431 ? -16.051 -3.052 1.941 1.00 94.81 431 ASP A N 1
ATOM 3461 C CA . ASP A 1 431 ? -16.545 -4.427 1.862 1.00 94.81 431 ASP A CA 1
ATOM 3462 C C . ASP A 1 431 ? -18.076 -4.500 1.756 1.00 94.81 431 ASP A C 1
ATOM 3464 O O . ASP A 1 431 ? -18.616 -5.576 1.522 1.00 94.81 431 ASP A O 1
ATOM 3468 N N . GLY A 1 432 ? -18.768 -3.361 1.844 1.00 92.81 432 GLY A N 1
ATOM 3469 C CA . GLY A 1 432 ? -20.198 -3.247 1.572 1.00 92.81 432 GLY A CA 1
ATOM 3470 C C . GLY A 1 432 ? -21.110 -3.290 2.796 1.00 92.81 432 GLY A C 1
ATOM 3471 O O . GLY A 1 432 ? -22.322 -3.372 2.610 1.00 92.81 432 GLY A O 1
ATOM 3472 N N . LEU A 1 433 ? -20.572 -3.206 4.018 1.00 94.75 433 LEU A N 1
ATOM 3473 C CA . LEU A 1 433 ? -21.394 -3.155 5.233 1.00 94.75 433 LEU A CA 1
ATOM 3474 C C . LEU A 1 433 ? -22.185 -1.843 5.290 1.00 94.75 433 LEU A C 1
ATOM 3476 O O . LEU A 1 433 ? -21.636 -0.776 5.000 1.00 94.75 433 LEU A O 1
ATOM 3480 N N . SER A 1 434 ? -23.454 -1.899 5.708 1.00 93.00 434 SER A N 1
ATOM 3481 C CA . SER A 1 434 ? -24.257 -0.682 5.901 1.00 93.00 434 SER A CA 1
ATOM 3482 C C . SER A 1 434 ? -23.747 0.145 7.094 1.00 93.00 434 SER A C 1
ATOM 3484 O O . SER A 1 434 ? -23.116 -0.414 7.991 1.00 93.00 434 SER A O 1
ATOM 3486 N N . PRO A 1 435 ? -24.035 1.458 7.182 1.00 89.81 435 PRO A N 1
ATOM 3487 C CA . PRO A 1 435 ? -23.650 2.269 8.342 1.00 89.81 435 PRO A CA 1
ATOM 3488 C C . PRO A 1 435 ? -24.141 1.708 9.688 1.00 89.81 435 PRO A C 1
ATOM 3490 O O . PRO A 1 435 ? -23.437 1.794 10.692 1.00 89.81 435 PRO A O 1
ATOM 3493 N N . GLU A 1 436 ? -25.333 1.109 9.719 1.00 90.38 436 GLU A N 1
ATOM 3494 C CA . GLU A 1 436 ? -25.897 0.464 10.909 1.00 90.38 436 GLU A CA 1
ATOM 3495 C C . GLU A 1 436 ? -25.131 -0.813 11.277 1.00 90.38 436 GLU A C 1
ATOM 3497 O O . GLU A 1 436 ? -24.874 -1.073 12.454 1.00 90.38 436 GLU A O 1
ATOM 3502 N N . GLU A 1 437 ? -24.734 -1.606 10.279 1.00 94.31 437 GLU A N 1
ATOM 3503 C CA . GLU A 1 437 ? -23.912 -2.795 10.497 1.00 94.31 437 GLU A CA 1
ATOM 3504 C C . GLU A 1 437 ? -22.498 -2.433 10.940 1.00 94.31 437 GLU A C 1
ATOM 3506 O O . GLU A 1 437 ? -22.001 -3.038 11.886 1.00 94.31 437 GLU A O 1
ATOM 3511 N N . GLN A 1 438 ? -21.880 -1.427 10.315 1.00 93.62 438 GLN A N 1
ATOM 3512 C CA . GLN A 1 438 ? -20.576 -0.885 10.704 1.00 93.62 438 GLN A CA 1
ATOM 3513 C C . GLN A 1 438 ? -20.583 -0.461 12.175 1.00 93.62 438 GLN A C 1
ATOM 3515 O O . GLN A 1 438 ? -19.683 -0.826 12.929 1.00 93.62 438 GLN A O 1
ATOM 3520 N N . GLN A 1 439 ? -21.627 0.264 12.587 1.00 90.56 439 GLN A N 1
ATOM 3521 C CA . GLN A 1 439 ? -21.821 0.690 13.968 1.00 90.56 439 GLN A CA 1
ATOM 3522 C C . GLN A 1 439 ? -21.911 -0.510 14.911 1.00 90.56 439 GLN A C 1
ATOM 3524 O O . GLN A 1 439 ? -21.150 -0.600 15.869 1.00 90.56 439 GLN A O 1
ATOM 3529 N N . ARG A 1 440 ? -22.784 -1.477 14.607 1.00 92.44 440 ARG A N 1
ATOM 3530 C CA . ARG A 1 440 ? -22.949 -2.685 15.426 1.00 92.44 440 ARG A CA 1
ATOM 3531 C C . ARG A 1 440 ? -21.645 -3.477 15.552 1.00 92.44 440 ARG A C 1
ATOM 3533 O O . ARG A 1 440 ? -21.286 -3.872 16.657 1.00 92.44 440 ARG A O 1
ATOM 3540 N N . VAL A 1 441 ? -20.950 -3.714 14.438 1.00 95.44 441 VAL A N 1
ATOM 3541 C CA . VAL A 1 441 ? -19.685 -4.466 14.395 1.00 95.44 441 VAL A CA 1
ATOM 3542 C C . VAL A 1 441 ? -18.618 -3.770 15.231 1.00 95.44 441 VAL A C 1
ATOM 3544 O O . VAL A 1 441 ? -17.951 -4.422 16.030 1.00 95.44 441 VAL A O 1
ATOM 3547 N N . TYR A 1 442 ? -18.487 -2.450 15.094 1.00 94.88 442 TYR A N 1
ATOM 3548 C CA . TYR A 1 442 ? -17.517 -1.673 15.857 1.00 94.88 442 TYR A CA 1
ATOM 3549 C C . TYR A 1 442 ? -17.839 -1.672 17.361 1.00 94.88 442 TYR A C 1
ATOM 3551 O O . TYR A 1 442 ? -16.953 -1.936 18.175 1.00 94.88 442 TYR A O 1
ATOM 3559 N N . SER A 1 443 ? -19.101 -1.436 17.742 1.00 91.75 443 SER A N 1
ATOM 3560 C CA . SER A 1 443 ? -19.542 -1.448 19.144 1.00 91.75 443 SER A CA 1
ATOM 3561 C C . SER A 1 443 ? -19.333 -2.818 19.797 1.00 91.75 443 SER A C 1
ATOM 3563 O O . SER A 1 443 ? -18.851 -2.886 20.927 1.00 91.75 443 SER A O 1
ATOM 3565 N N . ASN A 1 444 ? -19.636 -3.908 19.087 1.00 94.50 444 ASN A N 1
ATOM 3566 C CA . ASN A 1 444 ? -19.384 -5.263 19.579 1.00 94.50 444 ASN A CA 1
ATOM 3567 C C . ASN A 1 444 ? -17.884 -5.535 19.730 1.00 94.50 444 ASN A C 1
ATOM 3569 O O . ASN A 1 444 ? -17.455 -5.992 20.780 1.00 94.50 444 ASN A O 1
ATOM 3573 N N . ALA A 1 445 ? -17.078 -5.187 18.723 1.00 96.62 445 ALA A N 1
ATOM 3574 C CA . ALA A 1 445 ? -15.633 -5.385 18.766 1.00 96.62 445 ALA A CA 1
ATOM 3575 C C . ALA A 1 445 ? -14.971 -4.654 19.945 1.00 96.62 445 ALA A C 1
ATOM 3577 O O . ALA A 1 445 ? -14.034 -5.169 20.555 1.00 96.62 445 ALA A O 1
ATOM 3578 N N . TYR A 1 446 ? -15.469 -3.462 20.281 1.00 95.12 446 TYR A N 1
ATOM 3579 C CA . TYR A 1 446 ? -15.008 -2.706 21.442 1.00 95.12 446 TYR A CA 1
ATOM 3580 C C . TYR A 1 446 ? -15.320 -3.422 22.763 1.00 95.12 446 TYR A C 1
ATOM 3582 O O . TYR A 1 446 ? -14.458 -3.495 23.640 1.00 95.12 446 TYR A O 1
ATOM 3590 N N . VAL A 1 447 ? -16.528 -3.976 22.903 1.00 93.31 447 VAL A N 1
ATOM 3591 C CA . VAL A 1 447 ? -16.915 -4.756 24.089 1.00 93.31 447 VAL A CA 1
ATOM 3592 C C . VAL A 1 447 ? -16.100 -6.049 24.176 1.00 93.31 447 VAL A C 1
ATOM 3594 O O . VAL A 1 447 ? -15.506 -6.295 25.222 1.00 93.31 447 VAL A O 1
ATOM 3597 N N . ASP A 1 448 ? -15.976 -6.804 23.080 1.00 96.25 448 ASP A N 1
ATOM 3598 C CA . ASP A 1 448 ? -15.180 -8.039 23.010 1.00 96.25 448 ASP A CA 1
ATOM 3599 C C . ASP A 1 448 ? -13.720 -7.794 23.427 1.00 96.25 448 ASP A C 1
ATOM 3601 O O . ASP A 1 448 ? -13.117 -8.582 24.159 1.00 96.25 448 ASP A O 1
ATOM 3605 N N . ALA A 1 449 ? -13.137 -6.674 22.986 1.00 96.62 449 ALA A N 1
ATOM 3606 C CA . ALA A 1 449 ? -11.782 -6.290 23.361 1.00 96.62 449 ALA A CA 1
ATOM 3607 C C . ALA A 1 449 ? -11.643 -6.059 24.872 1.00 96.62 449 ALA A C 1
ATOM 3609 O O . ALA A 1 449 ? -10.657 -6.497 25.466 1.00 96.62 449 ALA A O 1
ATOM 3610 N N . LEU A 1 450 ? -12.617 -5.390 25.496 1.00 93.94 450 LEU A N 1
ATOM 3611 C CA . LEU A 1 450 ? -12.617 -5.133 26.937 1.00 93.94 450 LEU A CA 1
ATOM 3612 C C . LEU A 1 450 ? -12.861 -6.398 27.752 1.00 93.94 450 LEU A C 1
ATOM 3614 O O . LEU A 1 450 ? -12.216 -6.581 28.780 1.00 93.94 450 LEU A O 1
ATOM 3618 N N . GLU A 1 451 ? -13.746 -7.284 27.299 1.00 93.69 451 GLU A N 1
ATOM 3619 C CA . GLU A 1 451 ? -13.951 -8.586 27.936 1.00 93.69 451 GLU A CA 1
ATOM 3620 C C . GLU A 1 451 ? -12.654 -9.400 27.936 1.00 93.69 451 GLU A C 1
ATOM 3622 O O . GLU A 1 451 ? -12.211 -9.843 28.994 1.00 93.69 451 GLU A O 1
ATOM 3627 N N . ALA A 1 452 ? -11.962 -9.476 26.797 1.00 94.69 452 ALA A N 1
ATOM 3628 C CA . ALA A 1 452 ? -10.682 -10.173 26.705 1.00 94.69 452 ALA A CA 1
ATOM 3629 C C . ALA A 1 452 ? -9.561 -9.518 27.543 1.00 94.69 452 ALA A C 1
ATOM 3631 O O . ALA A 1 452 ? -8.656 -10.202 28.024 1.00 94.69 452 ALA A O 1
ATOM 3632 N N . VAL A 1 453 ? -9.590 -8.193 27.736 1.00 94.00 453 VAL A N 1
ATOM 3633 C CA . VAL A 1 453 ? -8.679 -7.503 28.669 1.00 94.00 453 VAL A CA 1
ATOM 3634 C C . VAL A 1 453 ? -9.014 -7.865 30.120 1.00 94.00 453 VAL A C 1
ATOM 3636 O O . VAL A 1 453 ? -8.106 -8.183 30.889 1.00 94.00 453 VAL A O 1
ATOM 3639 N N . ASN A 1 454 ? -10.299 -7.869 30.482 1.00 91.19 454 ASN A N 1
ATOM 3640 C CA . ASN A 1 454 ? -10.781 -8.194 31.826 1.00 91.19 454 ASN A CA 1
ATOM 3641 C C . ASN A 1 454 ? -10.493 -9.647 32.218 1.00 91.19 454 ASN A C 1
ATOM 3643 O O . ASN A 1 454 ? -10.178 -9.908 33.375 1.00 91.19 454 ASN A O 1
ATOM 3647 N N . GLU A 1 455 ? -10.527 -10.588 31.271 1.00 92.56 455 GLU A N 1
ATOM 3648 C CA . GLU A 1 455 ? -10.107 -11.975 31.516 1.00 92.56 455 GLU A CA 1
ATOM 3649 C C . GLU A 1 455 ? -8.661 -12.062 32.030 1.00 92.56 455 GLU A C 1
ATOM 3651 O O . GLU A 1 455 ? -8.342 -12.922 32.853 1.00 92.56 455 GLU A O 1
ATOM 3656 N N . LYS A 1 456 ? -7.783 -11.155 31.578 1.00 92.06 456 LYS A N 1
ATOM 3657 C CA . LYS A 1 456 ? -6.381 -11.088 32.011 1.00 92.06 456 LYS A CA 1
ATOM 3658 C C . LYS A 1 456 ? -6.170 -10.206 33.250 1.00 92.06 456 LYS A C 1
ATOM 3660 O O . LYS A 1 456 ? -5.236 -10.463 34.006 1.00 92.06 456 LYS A O 1
ATOM 3665 N N . TYR A 1 457 ? -7.026 -9.205 33.455 1.00 90.12 457 TYR A N 1
ATOM 3666 C CA . TYR A 1 457 ? -6.968 -8.238 34.560 1.00 90.12 457 TYR A CA 1
ATOM 3667 C C . TYR A 1 457 ? -8.354 -8.076 35.226 1.00 90.12 457 TYR A C 1
ATOM 3669 O O . TYR A 1 457 ? -9.039 -7.072 35.000 1.00 90.12 457 TYR A O 1
ATOM 3677 N N . PRO A 1 458 ? -8.808 -9.052 36.040 1.00 88.38 458 PRO A N 1
ATOM 3678 C CA . PRO A 1 458 ? -10.179 -9.089 36.571 1.00 88.38 458 PRO A CA 1
ATOM 3679 C C . PRO A 1 458 ? -10.553 -7.900 37.469 1.00 88.38 458 PRO A C 1
ATOM 3681 O O . PRO A 1 458 ? -11.728 -7.564 37.630 1.00 88.38 458 PRO A O 1
ATOM 3684 N N . GLU A 1 459 ? -9.567 -7.233 38.066 1.00 87.44 459 GLU A N 1
ATOM 3685 C CA . GLU A 1 459 ? -9.754 -6.021 38.861 1.00 87.44 459 GLU A CA 1
ATOM 3686 C C . GLU A 1 459 ? -10.382 -4.866 38.064 1.00 87.44 459 GLU A C 1
ATOM 3688 O O . GLU A 1 459 ? -11.129 -4.065 38.637 1.00 87.44 459 GLU A O 1
ATOM 3693 N N . LEU A 1 460 ? -10.147 -4.819 36.749 1.00 85.00 460 LEU A N 1
ATOM 3694 C CA . LEU A 1 460 ? -10.725 -3.816 35.854 1.00 85.00 460 LEU A CA 1
ATOM 3695 C C . LEU A 1 460 ? -12.227 -4.033 35.668 1.00 85.00 460 LEU A C 1
ATOM 3697 O O . LEU A 1 460 ? -12.990 -3.067 35.617 1.00 85.00 460 LEU A O 1
ATOM 3701 N N . GLU A 1 461 ? -12.690 -5.284 35.664 1.00 83.81 461 GLU A N 1
ATOM 3702 C CA . GLU A 1 461 ? -14.119 -5.585 35.582 1.00 83.81 461 GLU A CA 1
ATOM 3703 C C . GLU A 1 461 ? -14.866 -5.043 36.809 1.00 83.81 461 GLU A C 1
ATOM 3705 O O . GLU A 1 461 ? -15.943 -4.453 36.693 1.00 83.81 461 GLU A O 1
ATOM 3710 N N . ALA A 1 462 ? -14.274 -5.179 38.000 1.00 84.75 462 ALA A N 1
ATOM 3711 C CA . ALA A 1 462 ? -14.843 -4.626 39.224 1.00 84.75 462 ALA A CA 1
ATOM 3712 C C . ALA A 1 462 ? -14.916 -3.088 39.180 1.00 84.75 462 ALA A C 1
ATOM 3714 O O . ALA A 1 462 ? -15.860 -2.492 39.708 1.00 84.75 462 ALA A O 1
ATOM 3715 N N . GLU A 1 463 ? -13.946 -2.432 38.543 1.00 83.50 463 GLU A N 1
ATOM 3716 C CA . GLU A 1 463 ? -13.956 -0.986 38.322 1.00 83.50 463 GLU A CA 1
ATOM 3717 C C . GLU A 1 463 ? -15.017 -0.554 37.297 1.00 83.50 463 GLU A C 1
ATOM 3719 O O . GLU A 1 463 ? -15.755 0.409 37.539 1.00 83.50 463 GLU A O 1
ATOM 3724 N N . LEU A 1 464 ? -15.165 -1.293 36.196 1.00 82.50 464 LEU A N 1
ATOM 3725 C CA . LEU A 1 464 ? -16.204 -1.063 35.190 1.00 82.50 464 LEU A CA 1
ATOM 3726 C C . LEU A 1 464 ? -17.602 -1.238 35.789 1.00 82.50 464 LEU A C 1
ATOM 3728 O O . LEU A 1 464 ? -18.442 -0.349 35.654 1.00 82.50 464 LEU A O 1
ATOM 3732 N N . LYS A 1 465 ? -17.837 -2.311 36.550 1.00 86.19 465 LYS A N 1
ATOM 3733 C CA . LYS A 1 465 ? -19.100 -2.525 37.275 1.00 86.19 465 LYS A CA 1
ATOM 3734 C C . LYS A 1 465 ? -19.390 -1.405 38.269 1.00 86.19 465 LYS A C 1
ATOM 3736 O O . LYS A 1 465 ? -20.519 -0.925 38.355 1.00 86.19 465 LYS A O 1
ATOM 3741 N N . ARG A 1 466 ? -18.369 -0.926 38.988 1.00 85.19 466 ARG A N 1
ATOM 3742 C CA . ARG A 1 466 ? -18.513 0.182 39.945 1.00 85.19 466 ARG A CA 1
ATOM 3743 C C . ARG A 1 466 ? -18.843 1.514 39.263 1.00 85.19 466 ARG A C 1
ATOM 3745 O O . ARG A 1 466 ? -19.595 2.308 39.823 1.00 85.19 466 ARG A O 1
ATOM 3752 N N . SER A 1 467 ? -18.270 1.781 38.091 1.00 79.81 467 SER A N 1
ATOM 3753 C CA . SER A 1 467 ? -18.407 3.064 37.384 1.00 79.81 467 SER A CA 1
ATOM 3754 C C . SER A 1 467 ? -19.630 3.120 36.456 1.00 79.81 467 SER A C 1
ATOM 3756 O O . SER A 1 467 ? -20.355 4.124 36.406 1.00 79.81 467 SER A O 1
ATOM 3758 N N . LEU A 1 468 ? -19.900 2.034 35.736 1.00 81.94 468 LEU A N 1
ATOM 3759 C CA . LEU A 1 468 ? -20.933 1.951 34.704 1.00 81.94 468 LEU A CA 1
ATOM 3760 C C . LEU A 1 468 ? -22.179 1.179 35.156 1.00 81.94 468 LEU A C 1
ATOM 3762 O O . LEU A 1 468 ? -23.258 1.450 34.631 1.00 81.94 468 LEU A O 1
ATOM 3766 N N . GLY A 1 469 ? -22.066 0.334 36.184 1.00 84.88 469 GLY A N 1
ATOM 3767 C CA . GLY A 1 469 ? -23.127 -0.535 36.702 1.00 84.88 469 GLY A CA 1
ATOM 3768 C C . GLY A 1 469 ? -22.943 -1.997 36.282 1.00 84.88 469 GLY A C 1
ATOM 3769 O O . GLY A 1 469 ? -22.071 -2.311 35.481 1.00 84.88 469 GLY A O 1
ATOM 3770 N N . GLU A 1 470 ? -23.785 -2.898 36.799 1.00 84.38 470 GLU A N 1
ATOM 3771 C CA . GLU A 1 470 ? -23.697 -4.345 36.508 1.00 84.38 470 GLU A CA 1
ATOM 3772 C C . GLU A 1 470 ? -23.826 -4.674 35.009 1.00 84.38 470 GLU A C 1
ATOM 3774 O O . GLU A 1 470 ? -23.165 -5.584 34.524 1.00 84.38 470 GLU A O 1
ATOM 3779 N N . ASN A 1 471 ? -24.601 -3.884 34.254 1.00 87.12 471 ASN A N 1
ATOM 3780 C CA . ASN A 1 471 ? -24.769 -4.020 32.799 1.00 87.12 471 ASN A CA 1
ATOM 3781 C C . ASN A 1 471 ? -23.790 -3.113 32.027 1.00 87.12 471 ASN A C 1
ATOM 3783 O O . ASN A 1 471 ? -24.187 -2.366 31.119 1.00 87.12 471 ASN A O 1
ATOM 3787 N N . TRP A 1 472 ? -22.518 -3.098 32.429 1.00 83.75 472 TRP A N 1
ATOM 3788 C CA . TRP A 1 472 ? -21.515 -2.201 31.851 1.00 83.75 472 TRP A CA 1
ATOM 3789 C C . TRP A 1 472 ? -21.316 -2.446 30.348 1.00 83.75 472 TRP A C 1
ATOM 3791 O O . TRP A 1 472 ? -21.146 -1.477 29.612 1.00 83.75 472 TRP A O 1
ATOM 3801 N N . GLN A 1 473 ? -21.443 -3.690 29.870 1.00 86.62 473 GLN A N 1
ATOM 3802 C CA . GLN A 1 473 ? -21.318 -4.040 28.450 1.00 86.62 473 GLN A CA 1
ATOM 3803 C C . GLN A 1 473 ? -22.345 -3.296 27.593 1.00 86.62 473 GLN A C 1
ATOM 3805 O O . GLN A 1 473 ? -21.989 -2.568 26.669 1.00 86.62 473 GLN A O 1
ATOM 3810 N N . GLN A 1 474 ? -23.629 -3.404 27.950 1.00 85.44 474 GLN A N 1
ATOM 3811 C CA . GLN A 1 474 ? -24.712 -2.726 27.233 1.00 85.44 474 GLN A CA 1
ATOM 3812 C C . GLN A 1 474 ? -24.573 -1.199 27.320 1.00 85.44 474 GLN A C 1
ATOM 3814 O O . GLN A 1 474 ? -24.898 -0.472 26.377 1.00 85.44 474 GLN A O 1
ATOM 3819 N N . THR A 1 475 ? -24.055 -0.707 28.448 1.00 83.00 475 THR A N 1
ATOM 3820 C CA . THR A 1 475 ? -23.775 0.717 28.647 1.00 83.00 475 THR A CA 1
ATOM 3821 C C . THR A 1 475 ? -22.680 1.206 27.700 1.00 83.00 475 THR A C 1
ATOM 3823 O O . THR A 1 475 ? -22.838 2.274 27.116 1.00 83.00 475 THR A O 1
ATOM 3826 N N . LEU A 1 476 ? -21.602 0.437 27.516 1.00 83.88 476 LEU A N 1
ATOM 3827 C CA . LEU A 1 476 ? -20.516 0.775 26.595 1.00 83.88 476 LEU A CA 1
ATOM 3828 C C . LEU A 1 476 ? -20.916 0.623 25.132 1.00 83.88 476 LEU A C 1
ATOM 3830 O O . LEU A 1 476 ? -20.569 1.482 24.332 1.00 83.88 476 LEU A O 1
ATOM 3834 N N . GLN A 1 477 ? -21.711 -0.389 24.789 1.00 83.38 477 GLN A N 1
ATOM 3835 C CA . GLN A 1 477 ? -22.272 -0.518 23.445 1.00 83.38 477 GLN A CA 1
ATOM 3836 C C . GLN A 1 477 ? -23.094 0.730 23.080 1.00 83.38 477 GLN A C 1
ATOM 3838 O O . GLN A 1 477 ? -22.849 1.369 22.061 1.00 83.38 477 GLN A O 1
ATOM 3843 N N . THR A 1 478 ? -23.974 1.163 23.991 1.00 82.50 478 THR A N 1
ATOM 3844 C CA . THR A 1 478 ? -24.735 2.417 23.840 1.00 82.50 478 THR A CA 1
ATOM 3845 C C . THR A 1 478 ? -23.816 3.644 23.805 1.00 82.50 478 THR A C 1
ATOM 3847 O O . THR A 1 478 ? -24.127 4.640 23.156 1.00 82.50 478 THR A O 1
ATOM 3850 N N . ALA A 1 479 ? -22.691 3.604 24.525 1.00 81.38 479 ALA A N 1
ATOM 3851 C CA . ALA A 1 479 ? -21.730 4.697 24.554 1.00 81.38 479 ALA A CA 1
ATOM 3852 C C . ALA A 1 479 ? -21.003 4.862 23.223 1.00 81.38 479 ALA A C 1
ATOM 3854 O O . ALA A 1 479 ? -20.769 5.993 22.834 1.00 81.38 479 ALA A O 1
ATOM 3855 N N . VAL A 1 480 ? -20.673 3.775 22.525 1.00 78.94 480 VAL A N 1
ATOM 3856 C CA . VAL A 1 480 ? -20.098 3.837 21.173 1.00 78.94 480 VAL A CA 1
ATOM 3857 C C . VAL A 1 480 ? -21.125 4.380 20.172 1.00 78.94 480 VAL A C 1
ATOM 3859 O O . VAL A 1 480 ? -20.771 5.147 19.275 1.00 78.94 480 VAL A O 1
ATOM 3862 N N . ASP A 1 481 ? -22.404 4.042 20.362 1.00 75.50 481 ASP A N 1
ATOM 3863 C CA . ASP A 1 481 ? -23.504 4.501 19.509 1.00 75.50 481 ASP A CA 1
ATOM 3864 C C . ASP A 1 481 ? -23.789 6.010 19.636 1.00 75.50 481 ASP A C 1
ATOM 3866 O O . ASP A 1 481 ? -24.105 6.675 18.645 1.00 75.50 481 ASP A O 1
ATOM 3870 N N . ASP A 1 482 ? -23.676 6.550 20.853 1.00 76.19 482 ASP A N 1
ATOM 3871 C CA . ASP A 1 482 ? -23.834 7.974 21.171 1.00 76.19 482 ASP A CA 1
ATOM 3872 C C . ASP A 1 482 ? -22.838 8.425 22.262 1.00 76.19 482 ASP A C 1
ATOM 3874 O O . ASP A 1 482 ? -23.206 8.580 23.438 1.00 76.19 482 ASP A O 1
ATOM 3878 N N . PRO A 1 483 ? -21.565 8.687 21.899 1.00 69.69 483 PRO A N 1
ATOM 3879 C CA . PRO A 1 483 ? -20.556 9.1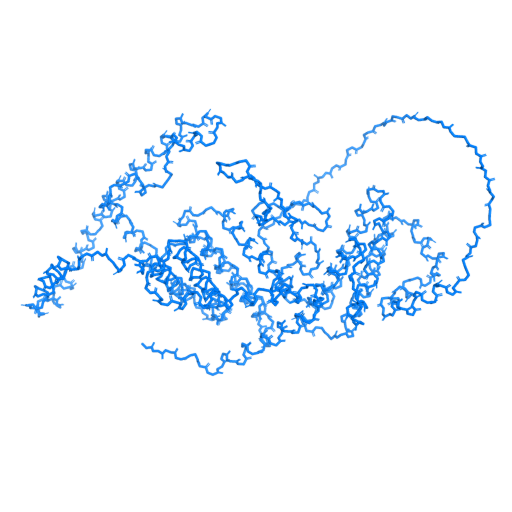16 22.862 1.00 69.69 483 PRO A CA 1
ATOM 3880 C C . PRO A 1 483 ? -20.894 10.457 23.508 1.00 69.69 483 PRO A C 1
ATOM 3882 O O . PRO A 1 483 ? -20.640 10.644 24.696 1.00 69.69 483 PRO A O 1
ATOM 3885 N N . GLY A 1 484 ? -21.510 11.381 22.762 1.00 68.81 484 GLY A N 1
ATOM 3886 C CA . GLY A 1 484 ? -21.913 12.692 23.276 1.00 68.81 484 GLY A CA 1
ATOM 3887 C C . GLY A 1 484 ? -22.945 12.571 24.397 1.00 68.81 484 GLY A C 1
ATOM 3888 O O . GLY A 1 484 ? -22.734 13.082 25.500 1.00 68.81 484 GLY A O 1
ATOM 3889 N N . GLY A 1 485 ? -24.028 11.826 24.158 1.00 76.56 485 GLY A N 1
ATOM 3890 C CA . GLY A 1 485 ? -25.030 11.544 25.184 1.00 76.56 485 GLY A CA 1
ATOM 3891 C C . GLY A 1 485 ? -24.478 10.723 26.350 1.00 76.56 485 GLY A C 1
ATOM 3892 O O . GLY A 1 485 ? -24.879 10.940 27.498 1.00 76.56 485 GLY A O 1
ATOM 3893 N N . PHE A 1 486 ? -23.529 9.818 26.103 1.00 77.25 486 PHE A N 1
ATOM 3894 C CA . PHE A 1 486 ? -22.834 9.095 27.166 1.00 77.25 486 PHE A CA 1
ATOM 3895 C C . PHE A 1 486 ? -22.019 10.028 28.068 1.00 77.25 486 PHE A C 1
ATOM 3897 O O . PHE A 1 486 ? -22.193 9.980 29.288 1.00 77.25 486 PHE A O 1
ATOM 3904 N N . PHE A 1 487 ? -21.179 10.907 27.511 1.00 72.62 487 PHE A N 1
ATOM 3905 C CA . PHE A 1 487 ? -20.380 11.838 28.313 1.00 72.62 487 PHE A CA 1
ATOM 3906 C C . PHE A 1 487 ? -21.247 12.814 29.106 1.00 72.62 487 PHE A C 1
ATOM 3908 O O . PHE A 1 487 ? -20.958 13.058 30.277 1.00 72.62 487 PHE A O 1
ATOM 3915 N N . GLU A 1 488 ? -22.342 13.315 28.529 1.00 75.06 488 GLU A N 1
ATOM 3916 C CA . GLU A 1 488 ? -23.288 14.161 29.263 1.00 75.06 488 GLU A CA 1
ATOM 3917 C C . GLU A 1 488 ? -23.946 13.400 30.427 1.00 75.06 488 GLU A C 1
ATOM 3919 O O . GLU A 1 488 ? -23.986 13.898 31.555 1.00 75.06 488 GLU A O 1
ATOM 3924 N N . LYS A 1 489 ? -24.363 12.142 30.225 1.00 78.12 489 LYS A N 1
ATOM 3925 C CA . LYS A 1 489 ? -24.876 11.289 31.317 1.00 78.12 489 LYS A CA 1
ATOM 3926 C C . LYS A 1 489 ? -23.828 11.038 32.403 1.00 78.12 489 LYS A C 1
ATOM 3928 O O . LYS A 1 489 ? -24.165 11.061 33.586 1.00 78.12 489 LYS A O 1
ATOM 3933 N N . GLN A 1 490 ? -22.569 10.807 32.031 1.00 72.19 490 GLN A N 1
ATOM 3934 C CA . GLN A 1 490 ? -21.476 10.593 32.987 1.00 72.19 490 GLN A CA 1
ATOM 3935 C C . GLN A 1 490 ? -21.129 11.864 33.764 1.00 72.19 490 GLN A C 1
ATOM 3937 O O . GLN A 1 490 ? -20.868 11.804 34.962 1.00 72.19 490 GLN A O 1
ATOM 3942 N N . ARG A 1 491 ? -21.187 13.029 33.116 1.00 70.19 491 ARG A N 1
ATOM 3943 C CA . ARG A 1 491 ? -20.985 14.332 33.757 1.00 70.19 491 ARG A CA 1
ATOM 3944 C C . ARG A 1 491 ? -22.077 14.649 34.781 1.00 70.19 491 ARG A C 1
ATOM 3946 O O . ARG A 1 491 ? -21.794 15.284 35.795 1.00 70.19 491 ARG A O 1
ATOM 3953 N N . LEU A 1 492 ? -23.307 14.206 34.522 1.00 73.12 492 LEU A N 1
ATOM 3954 C CA . LEU A 1 492 ? -24.453 14.377 35.417 1.00 73.12 492 LEU A CA 1
ATOM 3955 C C . LEU A 1 492 ? -24.502 13.339 36.553 1.00 73.12 492 LEU A C 1
ATOM 3957 O O . LEU A 1 492 ? -25.222 13.554 37.531 1.00 73.12 492 LEU A O 1
ATOM 3961 N N . LYS A 1 493 ? -23.743 12.234 36.470 1.00 69.12 493 LYS A N 1
ATOM 3962 C CA . LYS A 1 493 ? -23.642 11.266 37.570 1.00 69.12 493 LYS A CA 1
ATOM 3963 C C . LYS A 1 493 ? -22.890 11.901 38.752 1.00 69.12 493 LYS A C 1
ATOM 3965 O O . LYS A 1 493 ? -21.765 12.377 38.583 1.00 69.12 493 LYS A O 1
ATOM 3970 N N . PRO A 1 494 ? -23.460 11.896 39.971 1.00 52.88 494 PRO A N 1
ATOM 3971 C CA . PRO A 1 494 ? -22.747 12.371 41.147 1.00 52.88 494 PRO A CA 1
ATOM 3972 C C . PRO A 1 494 ? -21.513 11.492 41.368 1.00 52.88 494 PRO A C 1
ATOM 3974 O O . PRO A 1 494 ? -21.633 10.280 41.528 1.00 52.88 494 PRO A O 1
ATOM 3977 N N . ARG A 1 495 ? -20.319 12.100 41.364 1.00 46.84 495 ARG A N 1
ATOM 3978 C CA . ARG A 1 495 ? -19.073 11.398 41.699 1.00 46.84 495 ARG A CA 1
ATOM 3979 C C . ARG A 1 495 ? -19.223 10.793 43.090 1.00 46.84 495 ARG A C 1
ATOM 3981 O O . ARG A 1 495 ? -19.280 11.529 44.077 1.00 46.84 495 ARG A O 1
ATOM 3988 N N . SER A 1 496 ? -19.280 9.467 43.161 1.00 43.75 496 SER A N 1
ATOM 3989 C CA . SER A 1 496 ? -19.210 8.720 44.410 1.00 43.75 496 SER A CA 1
ATOM 3990 C C . SER A 1 496 ? -17.905 9.104 45.103 1.00 43.75 496 SER A C 1
ATOM 3992 O O . SER A 1 496 ? -16.827 8.673 44.698 1.00 43.75 496 SER A O 1
ATOM 3994 N N . ARG A 1 497 ? -17.978 9.987 46.106 1.00 32.28 497 ARG A N 1
ATOM 3995 C CA . ARG A 1 497 ? -16.844 10.270 46.989 1.00 32.28 497 ARG A CA 1
ATOM 3996 C C . ARG A 1 497 ? -16.384 8.934 47.577 1.00 32.28 497 ARG A C 1
ATOM 3998 O O . ARG A 1 497 ? -17.228 8.238 48.142 1.00 32.28 497 ARG A O 1
ATOM 4005 N N . PRO A 1 498 ? -15.091 8.583 47.511 1.00 39.62 498 PRO A N 1
ATOM 4006 C CA . PRO A 1 498 ? -14.570 7.506 48.333 1.00 39.62 498 PRO A CA 1
ATOM 4007 C C . PRO A 1 498 ? -14.789 7.892 49.802 1.00 39.62 498 PRO A C 1
ATOM 4009 O O . PRO A 1 498 ? -14.175 8.826 50.315 1.00 39.62 498 PRO A O 1
ATOM 4012 N N . THR A 1 499 ? -15.726 7.234 50.475 1.00 36.53 499 THR A N 1
ATOM 4013 C CA . THR A 1 499 ? -15.864 7.292 51.932 1.00 36.53 499 THR A CA 1
ATOM 4014 C C . THR A 1 499 ? -14.872 6.312 52.547 1.00 36.53 499 THR A C 1
ATOM 4016 O O . THR A 1 499 ? -15.162 5.123 52.625 1.00 36.53 499 THR A O 1
ATOM 4019 N N . GLY A 1 500 ? -13.706 6.798 52.979 1.00 30.69 500 GLY A N 1
ATOM 4020 C CA . GLY A 1 500 ? -12.779 6.044 53.835 1.00 30.69 500 GLY A CA 1
ATOM 4021 C C . GLY A 1 500 ? -11.385 6.677 53.917 1.00 30.69 500 GLY A C 1
ATOM 4022 O O . GLY A 1 500 ? -10.951 7.240 52.919 1.00 30.69 500 GLY A O 1
ATOM 4023 N N . PRO A 1 501 ? -10.720 6.681 55.090 1.00 42.50 501 PRO A N 1
ATOM 4024 C CA . PRO A 1 501 ? -9.969 7.842 55.557 1.00 42.50 501 PRO A CA 1
ATOM 4025 C C . PRO A 1 501 ? -8.480 7.840 55.205 1.00 42.50 501 PRO A C 1
ATOM 4027 O O . PRO A 1 501 ? -7.828 6.807 55.075 1.00 42.50 501 PRO A O 1
ATOM 4030 N N . SER A 1 502 ? -7.956 9.060 55.156 1.00 38.47 502 SER A N 1
ATOM 4031 C CA . SER A 1 502 ? -6.551 9.434 55.149 1.00 38.47 502 SER A CA 1
ATOM 4032 C C . SER A 1 502 ? -5.747 8.664 56.200 1.00 38.47 502 SER A C 1
ATOM 4034 O O . SER A 1 502 ? -6.026 8.753 57.395 1.00 38.47 502 SER A O 1
ATOM 4036 N N . SER A 1 503 ? -4.691 7.988 55.761 1.00 33.38 503 SER A N 1
ATOM 4037 C CA . SER A 1 503 ? -3.509 7.784 56.593 1.00 33.38 503 SER A CA 1
ATOM 4038 C C . SER A 1 503 ? -2.289 8.219 55.793 1.00 33.38 503 SER A C 1
ATOM 4040 O O . SER A 1 503 ? -1.799 7.530 54.905 1.00 33.38 503 SER A O 1
ATOM 4042 N N . GLU A 1 504 ? -1.834 9.430 56.099 1.00 33.66 504 GLU A N 1
ATOM 4043 C CA . GLU A 1 504 ? -0.428 9.774 55.964 1.00 33.66 504 GLU A CA 1
ATOM 4044 C C . GLU A 1 504 ? 0.371 8.813 56.853 1.00 33.66 504 GLU A C 1
ATOM 4046 O O . GLU A 1 504 ? 0.116 8.751 58.058 1.00 33.66 504 GLU A O 1
ATOM 4051 N N . ARG A 1 505 ? 1.331 8.083 56.274 1.00 31.81 505 ARG A N 1
ATOM 4052 C CA . ARG A 1 505 ? 2.649 7.845 56.882 1.00 31.81 505 ARG A CA 1
ATOM 4053 C C . ARG A 1 505 ? 3.632 7.199 55.898 1.00 31.81 505 ARG A C 1
ATOM 4055 O O . ARG A 1 505 ? 3.445 6.075 55.460 1.00 31.81 505 ARG A O 1
ATOM 4062 N N . GLU A 1 506 ? 4.682 7.976 55.631 1.00 29.36 506 GLU A N 1
ATOM 4063 C CA . GLU A 1 506 ? 6.100 7.584 55.670 1.00 29.36 506 GLU A CA 1
ATOM 4064 C C . GLU A 1 506 ? 6.637 6.543 54.668 1.00 29.36 506 GLU A C 1
ATOM 4066 O O . GLU A 1 506 ? 6.522 5.337 54.829 1.00 29.36 506 GLU A O 1
ATOM 4071 N N . ALA A 1 507 ? 7.327 7.085 53.658 1.00 28.70 507 ALA A N 1
ATOM 4072 C CA . ALA A 1 507 ? 8.738 6.845 53.331 1.00 28.70 507 ALA A CA 1
ATOM 4073 C C . ALA A 1 507 ? 9.398 5.505 53.733 1.00 28.70 507 ALA A C 1
ATOM 4075 O O . ALA A 1 507 ? 9.575 5.226 54.914 1.00 28.70 507 ALA A O 1
ATOM 4076 N N . GLY A 1 508 ? 9.998 4.825 52.742 1.00 25.20 508 GLY A N 1
ATOM 4077 C CA . GLY A 1 508 ? 11.234 4.059 52.963 1.00 25.20 508 GLY A CA 1
ATOM 4078 C C . GLY A 1 508 ? 11.451 2.802 52.113 1.00 25.20 508 GLY A C 1
ATOM 4079 O O . GLY A 1 508 ? 10.881 1.764 52.403 1.00 25.20 508 GLY A O 1
ATOM 4080 N N . GLN A 1 509 ? 12.393 2.915 51.168 1.00 26.95 509 GLN A N 1
ATOM 4081 C CA . GLN A 1 509 ? 13.426 1.927 50.786 1.00 26.95 509 GLN A CA 1
ATOM 4082 C C . GLN A 1 509 ? 13.080 0.578 50.110 1.00 26.95 509 GLN A C 1
ATOM 4084 O O . GLN A 1 509 ? 12.540 -0.340 50.708 1.00 26.95 509 GLN A O 1
ATOM 4089 N N . GLN A 1 510 ? 13.569 0.480 48.860 1.00 28.94 510 GLN A N 1
ATOM 4090 C CA . GLN A 1 510 ? 14.497 -0.532 48.305 1.00 28.94 510 GLN A CA 1
ATOM 4091 C C . GLN A 1 510 ? 14.430 -1.984 48.821 1.00 28.94 510 GLN A C 1
ATOM 4093 O O . GLN A 1 510 ? 14.803 -2.246 49.960 1.00 28.94 510 GLN A O 1
ATOM 4098 N N . ASN A 1 511 ? 14.175 -2.935 47.907 1.00 26.70 511 ASN A N 1
ATOM 4099 C CA . ASN A 1 511 ? 15.172 -3.955 47.531 1.00 26.70 511 ASN A CA 1
ATOM 4100 C C . ASN A 1 511 ? 14.739 -4.835 46.338 1.00 26.70 511 ASN A C 1
ATOM 4102 O O . ASN A 1 511 ? 13.612 -5.313 46.293 1.00 26.70 511 ASN A O 1
ATOM 4106 N N . ASP A 1 512 ? 15.689 -4.993 45.408 1.00 25.41 512 ASP A N 1
ATOM 4107 C CA . ASP A 1 512 ? 16.169 -6.190 44.691 1.00 25.41 512 ASP A CA 1
ATOM 4108 C C . ASP A 1 512 ? 15.212 -7.315 44.223 1.00 25.41 512 ASP A C 1
ATOM 4110 O O . ASP A 1 512 ? 14.427 -7.868 44.986 1.00 25.41 512 ASP A O 1
ATOM 4114 N N . GLY A 1 513 ? 15.378 -7.699 42.941 1.00 24.27 513 GLY A N 1
ATOM 4115 C CA . GLY A 1 513 ? 14.700 -8.805 42.228 1.00 24.27 513 GLY A CA 1
ATOM 4116 C C . GLY A 1 513 ? 15.057 -10.226 42.721 1.00 24.27 513 GLY A C 1
ATOM 4117 O O . GLY A 1 513 ? 15.612 -10.345 43.812 1.00 24.27 513 GLY A O 1
ATOM 4118 N N . PRO A 1 514 ? 14.789 -11.325 41.964 1.00 33.69 514 PRO A N 1
ATOM 4119 C CA . PRO A 1 514 ? 15.133 -11.473 40.537 1.00 33.69 514 PRO A CA 1
ATOM 4120 C C . PRO A 1 514 ? 14.154 -12.307 39.659 1.00 33.69 514 PRO A C 1
ATOM 4122 O O . PRO A 1 514 ? 13.214 -12.922 40.145 1.00 33.69 514 PRO A O 1
ATOM 4125 N N . ASN A 1 515 ? 14.455 -12.332 38.351 1.00 26.95 515 ASN A N 1
ATOM 4126 C CA . ASN A 1 515 ? 14.225 -13.385 37.342 1.00 26.95 515 ASN A CA 1
ATOM 4127 C C . ASN A 1 515 ? 12.950 -14.248 37.388 1.00 26.95 515 ASN A C 1
ATOM 4129 O O . ASN A 1 515 ? 12.826 -15.159 38.203 1.00 26.95 515 ASN A O 1
ATOM 4133 N N . ALA A 1 516 ? 12.144 -14.125 36.332 1.00 28.17 516 ALA A N 1
ATOM 4134 C CA . ALA A 1 516 ? 11.439 -15.260 35.745 1.00 28.17 516 ALA A CA 1
ATOM 4135 C C . ALA A 1 516 ? 11.507 -15.146 34.214 1.00 28.17 516 ALA A C 1
ATOM 4137 O O . ALA A 1 516 ? 10.845 -14.307 33.605 1.00 28.17 516 ALA A O 1
ATOM 4138 N N . GLU A 1 517 ? 12.380 -15.964 33.625 1.00 28.78 517 GLU A N 1
ATOM 4139 C CA . GLU A 1 517 ? 12.318 -16.375 32.224 1.00 28.78 517 GLU A CA 1
ATOM 4140 C C . GLU A 1 517 ? 10.961 -17.046 31.975 1.00 28.78 517 GLU A C 1
ATOM 4142 O O . GLU A 1 517 ? 10.539 -17.903 32.752 1.00 28.78 517 GLU A O 1
ATOM 4147 N N . ALA A 1 518 ? 10.281 -16.650 30.904 1.00 28.53 518 ALA A N 1
ATOM 4148 C CA . ALA A 1 518 ? 9.131 -17.366 30.371 1.00 28.53 518 ALA A CA 1
ATOM 4149 C C . ALA A 1 518 ? 9.188 -17.295 28.842 1.00 28.53 518 ALA A C 1
ATOM 4151 O O . ALA A 1 518 ? 8.782 -16.310 28.228 1.00 28.53 518 ALA A O 1
ATOM 4152 N N . ASP A 1 519 ? 9.825 -18.323 28.286 1.00 26.02 519 ASP A N 1
ATOM 4153 C CA . ASP A 1 519 ? 9.535 -19.015 27.031 1.00 26.02 519 ASP A CA 1
ATOM 4154 C C . ASP A 1 519 ? 8.759 -18.228 25.965 1.00 26.02 519 ASP A C 1
ATOM 4156 O O . ASP A 1 519 ? 7.530 -18.166 25.940 1.00 26.02 519 ASP A O 1
ATOM 4160 N N . ALA A 1 520 ? 9.528 -17.686 25.023 1.00 29.34 520 ALA A N 1
ATOM 4161 C CA . ALA A 1 520 ? 9.057 -17.310 23.704 1.00 29.34 520 ALA A CA 1
ATOM 4162 C C . ALA A 1 520 ? 9.220 -18.513 22.761 1.00 29.34 520 ALA A C 1
ATOM 4164 O O . ALA A 1 520 ? 10.319 -18.765 22.272 1.00 29.34 520 ALA A O 1
ATOM 4165 N N . GLU A 1 521 ? 8.129 -19.221 22.474 1.00 26.02 521 GLU A N 1
ATOM 4166 C CA . GLU A 1 521 ? 8.028 -20.107 21.311 1.00 26.02 521 GLU A CA 1
ATOM 4167 C C . GLU A 1 521 ? 6.706 -19.862 20.562 1.00 26.02 521 GLU A C 1
ATOM 4169 O O . GLU A 1 521 ? 5.669 -19.569 21.153 1.00 26.02 521 GLU A O 1
ATOM 4174 N N . ASP A 1 522 ? 6.812 -19.973 19.236 1.00 26.02 522 ASP A N 1
ATOM 4175 C CA . ASP A 1 522 ? 5.790 -19.918 18.186 1.00 26.02 522 ASP A CA 1
ATOM 4176 C C . ASP A 1 522 ? 5.218 -18.558 17.736 1.00 26.02 522 ASP A C 1
ATOM 4178 O O . ASP A 1 522 ? 4.052 -18.216 17.927 1.00 26.02 522 ASP A O 1
ATOM 4182 N N . TYR A 1 523 ? 6.016 -17.858 16.917 1.00 25.27 523 TYR A N 1
ATOM 4183 C CA . TYR A 1 523 ? 5.487 -17.089 15.783 1.00 25.27 523 TYR A CA 1
ATOM 4184 C C . TYR A 1 523 ? 6.341 -17.326 14.525 1.00 25.27 523 TYR A C 1
ATOM 4186 O O . TYR A 1 523 ? 7.449 -16.806 14.397 1.00 25.27 523 TYR A O 1
ATOM 4194 N N . GLN A 1 524 ? 5.827 -18.123 13.583 1.00 21.00 524 GLN A N 1
ATOM 4195 C CA . GLN A 1 524 ? 6.369 -18.249 12.224 1.00 21.00 524 GLN A CA 1
ATOM 4196 C C . GLN A 1 524 ? 5.581 -17.338 11.264 1.00 21.00 524 GLN A C 1
ATOM 4198 O O . GLN A 1 524 ? 4.368 -17.521 11.134 1.00 21.00 524 GLN A O 1
ATOM 4203 N N . PRO A 1 525 ? 6.222 -16.389 10.556 1.00 32.03 525 PRO A N 1
ATOM 4204 C CA . PRO A 1 525 ? 5.579 -15.648 9.478 1.00 32.03 525 PRO A CA 1
ATOM 4205 C C . PRO A 1 525 ? 5.714 -16.390 8.137 1.00 32.03 525 PRO A C 1
ATOM 4207 O O . PRO A 1 525 ? 6.757 -16.969 7.830 1.00 32.03 525 PRO A O 1
ATOM 4210 N N . ALA A 1 526 ? 4.640 -16.351 7.345 1.00 34.19 526 ALA A N 1
ATOM 4211 C CA . ALA A 1 526 ? 4.570 -16.844 5.966 1.00 34.19 526 ALA A CA 1
ATOM 4212 C C . ALA A 1 526 ? 4.880 -15.749 4.934 1.00 34.19 526 ALA A C 1
ATOM 4214 O O . ALA A 1 526 ? 4.539 -14.572 5.201 1.00 34.19 526 ALA A O 1
#

Secondary structure (DSSP, 8-state):
------THHHHHHHHHHHHHHHHHTTS-HHHHHHHHHHHHHHHHHHHHHH---TT--HHHHHHHHHHHHHHHHHHHHHHHHHSSTT-TT--HHHHHHHHHHHHHHHHHHHHHHHHTTGGGSS-THHHHHHHHHHHHHHSS-STTHHHHHHHHHHHHHHHHHHHHHHHHHHHHHHHHHHHHHHHHTTT-S-HHHHHHHH--SSGGGGS-HHHHHHHHHHHHHHTTTPPPPPHHHHHHHHHHHHHHHHHHTTSTT--HHHHHHHHHHHHHHHHHHHHHTT--HHHHHHHHHHHHHHHTTT-GGGGGGBHHHHTTSEEEPPPEEEEPTTSS-EEEE--S-EEETTSPBPPTT-PPPBPPP--HHHHHHHHHHHHHHHHHHHHHTT-HHHHHHHHHHHHHHHHHHHTT---TT--HHHHHHHHHHHHHHHHHHTTT--HHHHHHHHHHHHHHHHHHHHHH-HHHHHHHHHHH-TTHHHHHHHHHH-HHHHHHHHHHS------S--------------------------

Radius of gyration: 30.64 Å; chains: 1; bounding box: 66×52×112 Å

Sequence (526 aa):
MNDEPGPENDGSRAWRERLRDRARGFFGAKTQARMADRERVYRIDVDRAEDEAEGLDHREQLLKLRAETRLAGEKYMASLRDSKLLVPGFNDEERTQELGVMHHVYMQMMMQSCLKPLSRGVNANSVVQAVGMVMAMRMLAPDFKKEMDSYLQPFKDKIQERIDTRTRGMIASAESGIAHRQRIFKDVPSGARRERLIGSTDPRDHLTKKWRKRFDAMQHRERGHREMFTPDSAAMTEVALLENAFWKMREPGADAGLIRDSYRAMRKRLHEQMREDGLERQEVVHRARMIIGERMEYEPELRTMFNGVAHGRIVKAPAHEERIAGSDRVRTVWSGEFDDQLGWRLPEDGMFTLRRPMEADAHQVQLAETMKTSMLDALGRGDQEGYGGNMLGYLVGFAAQKQGLDTSGLPDMLQRRLDQSEVMIASMDIDGLSPEEQQRVYSNAYVDALEAVNEKYPELEAELKRSLGENWQQTLQTAVDDPGGFFEKQRLKPRSRPTGPSSEREAGQQNDGPNAEADAEDYQPA

pLDDT: mean 75.76, std 18.89, range [21.0, 97.5]